Protein AF-S9TPF5-F1 (afdb_monomer_lite)

Radius of gyration: 27.43 Å; chains: 1; bounding box: 67×52×73 Å

pLDDT: mean 86.47, std 13.85, range [39.31, 98.31]

InterPro domains:
  IPR001214 SET domain [PF00856] (350-391)
  IPR001214 SET domain [PS50280] (151-392)
  IPR011990 Tetratricopeptide-like helical domain superfamily [G3DSA:1.25.40.10] (1-102)
  IPR011990 Tetratricopeptide-like helical domain superfamily [SSF48452] (2-93)
  IPR046341 SET domain superfamily [G3DSA:2.170.270.10] (165-420)
  IPR046341 SET domain superfamily [SSF82199] (313-421)
  IPR050869 Histone-lysine N-methyltransferase [PTHR12197] (158-447)

Secondary structure (DSSP, 8-state):
-HHHHHHHHHHHHTT-HHHHHHHHHHHHHHHHHHHTTT----HHHHHHHHHHHHHHHHHTT-HHHHHHHHHHHHHH-TT-HHHHHHHHHHHHH-GGG--TT--HHHHHHHHHHHHHH-GGGHHHHHHHHHHHHHHHHHHHHHHHTS--GGGGEEEEEETTEEEEEESS-B-TT-EEEE--S-SEEEE-GGGTT-SB-TTT--B--TTT-TT-EE-TTTS--EESSHHHHHHHHHHIIIIIHHHHHHHHHHHHHHHHHT----TTHHHHHHHHHHHHHHHHTT-TTGGGGGGS---HHHHHHH-TTHHHHHHH-TTS-HHHHHHHHHHHHHHPEEEE-TTS-EEEEEE--STT--GGG-EE-SS-SEEEETTTTEEEESS-B-TTPEEEE-S-S-TTS-HHHHHHHHHHHHS----SHHHHGGGT-HHHHHHHHHHS---TTHHHHHHHHHHHHHHHHTT-PPP-

Sequence (464 aa):
MEELRLQGNAFVASGEPHKAVPLYIQAMDLYDDVTASGINKTLDEYTKSAGNALTCLLKMQDRAACIKVAKRALQVNSIFGKANAAWGRCLMEDASLYGAGEGPHTAFMLLCRAVYELPALEESSRPFLAAAIGQMLEDKRRATASGSLEDALAVRKGSCGFGVVAQMDIPPFAEVSSTLGPFSVSAYEETEGRGCCVSCGCVLHEATRPSVLPCPTCNMVFYCSPSCLESHASAHAQYECTPLMKLKVMAANVGAQHLDVPEEFFETAFHCITTFSGIRAGKEGHEQIFTLEAHTDEVAQRFPMVPLVRDLLPNETCDAIAKVVGIIRCNALEICDATGLGVGQSLFVGKGNITSFFNHSCAPNCAIDADRNCICTVRRVYKGEELTIAYMPQLYWPAKLRQDALAERYFFSCRCERCEGSATDPFVKAIVAVQTGSRQDATKHYHAQCRRLARRCAAVGPTT

Foldseek 3Di:
DVVLQVVLVVCVVVVNNVVSLVSLVVQLVVVVVVVVVPDPPCLPSNLSSLLSNLVSCVVVVPLVVNLVSLVVNCLSPVLNLSSLQSNLVSCLVDVVPADVPDHLLSSLVSNVSSCVSPVVCCVVSVVSNVSSVVVLVVQQVVVVVPDDLLVQWDWDQDPVGTFIFGQFKDGAFDFNAFLWQFLFKFFDVVCLQQQAAGQTGAGRDCVVQVPWDADPQQSNHIHSDPVSCVVCVVLCVPQNRQLSNVLVVVVVVCVVVVPDAPPCQSQLLNRLSRLVSSLVVVHAFNVCLLVAAFVLVLQVVPHVNLVVSCVSVVVDDSSRSSRSSSSCLAQWAFQADPVRHGGITGHHGHDSHCRSNAAADLPFQWEQDSVRRGITGNGIDGGGGTHHYHRDPVSLAALVVSQVVCCNRNVGGHDHPCNVCRVSNVSSVVVVVVVVCPDDPVVVVVVVVVVVVVVVVVVDDDDD

Organism: NCBI:txid28005

Structure (mmCIF, N/CA/C/O backbone):
data_AF-S9TPF5-F1
#
_entry.id   AF-S9TPF5-F1
#
loop_
_atom_site.group_PDB
_atom_site.id
_atom_site.type_symbol
_atom_site.label_atom_id
_atom_site.label_alt_id
_atom_site.label_comp_id
_atom_site.label_asym_id
_atom_site.label_entity_id
_atom_site.label_seq_id
_atom_site.pdbx_PDB_ins_code
_atom_site.Cartn_x
_atom_site.Cartn_y
_atom_site.Cartn_z
_atom_site.occupancy
_atom_site.B_iso_or_equiv
_atom_site.auth_seq_id
_atom_site.auth_comp_id
_atom_site.auth_asym_id
_atom_site.auth_atom_id
_atom_site.pdbx_PDB_model_num
ATOM 1 N N . MET A 1 1 ? 30.911 -11.275 -29.474 1.00 89.06 1 MET A N 1
ATOM 2 C CA . MET A 1 1 ? 30.231 -10.194 -28.722 1.00 89.06 1 MET A CA 1
ATOM 3 C C . MET A 1 1 ? 31.167 -9.022 -28.464 1.00 89.06 1 MET A C 1
ATOM 5 O O . MET A 1 1 ? 30.928 -7.964 -29.026 1.00 89.06 1 MET A O 1
ATOM 9 N N . GLU A 1 2 ? 32.238 -9.201 -27.682 1.00 92.56 2 GLU A N 1
ATOM 10 C CA . GLU A 1 2 ? 33.172 -8.112 -27.342 1.00 92.56 2 GLU A CA 1
ATOM 11 C C . GLU A 1 2 ? 33.762 -7.413 -28.578 1.00 92.56 2 GLU A C 1
ATOM 13 O O . GLU A 1 2 ? 33.750 -6.188 -28.649 1.00 92.56 2 GLU A O 1
ATOM 18 N N . GLU A 1 3 ? 34.196 -8.175 -29.586 1.00 95.50 3 GLU A N 1
ATOM 19 C CA . GLU A 1 3 ? 34.740 -7.622 -30.833 1.00 95.50 3 GLU A CA 1
ATOM 20 C C . GLU A 1 3 ? 33.757 -6.667 -31.534 1.00 95.50 3 GLU A C 1
ATOM 22 O O . GLU A 1 3 ? 34.113 -5.531 -31.839 1.00 95.50 3 GLU A O 1
ATOM 27 N N . LEU A 1 4 ? 32.495 -7.078 -31.700 1.00 96.38 4 LEU A N 1
ATOM 28 C CA . LEU A 1 4 ? 31.435 -6.240 -32.276 1.00 96.38 4 LEU A CA 1
ATOM 29 C C . LEU A 1 4 ? 31.219 -4.958 -31.460 1.00 96.38 4 LEU A C 1
ATOM 31 O O . LEU A 1 4 ? 31.079 -3.872 -32.022 1.00 96.38 4 LEU A O 1
ATOM 35 N N . ARG A 1 5 ? 31.247 -5.057 -30.124 1.00 96.31 5 ARG A N 1
ATOM 36 C CA . ARG A 1 5 ? 31.128 -3.891 -29.240 1.00 96.31 5 ARG A CA 1
ATOM 37 C C . ARG A 1 5 ? 32.308 -2.930 -29.414 1.00 96.31 5 ARG A C 1
ATOM 39 O O . ARG A 1 5 ? 32.102 -1.718 -29.440 1.00 96.31 5 ARG A O 1
ATOM 46 N N . LEU A 1 6 ? 33.535 -3.438 -29.523 1.00 96.81 6 LEU A N 1
ATOM 47 C CA . LEU A 1 6 ? 34.725 -2.611 -29.744 1.00 96.81 6 LEU A CA 1
ATOM 48 C C . LEU A 1 6 ? 34.702 -1.934 -31.122 1.00 96.81 6 LEU A C 1
ATOM 50 O O . LEU A 1 6 ? 35.012 -0.746 -31.210 1.00 96.81 6 LEU A O 1
ATOM 54 N N . GLN A 1 7 ? 34.251 -2.633 -32.167 1.00 97.12 7 GLN A N 1
ATOM 55 C CA . GLN A 1 7 ? 34.028 -2.040 -33.491 1.00 97.12 7 GLN A CA 1
ATOM 56 C C . GLN A 1 7 ? 32.973 -0.922 -33.438 1.00 97.12 7 GLN A C 1
ATOM 58 O O . GLN A 1 7 ? 33.199 0.170 -33.956 1.00 97.12 7 GLN A O 1
ATOM 63 N N . GLY A 1 8 ? 31.855 -1.141 -32.736 1.00 96.38 8 GLY A N 1
ATOM 64 C CA . GLY A 1 8 ? 30.846 -0.103 -32.506 1.00 96.38 8 GLY A CA 1
ATOM 65 C C . GLY A 1 8 ? 31.415 1.117 -31.775 1.00 96.38 8 GLY A C 1
ATOM 66 O O . GLY A 1 8 ? 31.162 2.253 -32.172 1.00 96.38 8 GLY A O 1
ATOM 67 N N . ASN A 1 9 ? 32.250 0.901 -30.753 1.00 97.00 9 ASN A N 1
ATOM 68 C CA . ASN A 1 9 ? 32.900 1.988 -30.015 1.00 97.00 9 ASN A CA 1
ATOM 69 C C . ASN A 1 9 ? 33.795 2.856 -30.912 1.00 97.00 9 ASN A C 1
ATOM 71 O O . ASN A 1 9 ? 33.840 4.070 -30.709 1.00 97.00 9 ASN A O 1
ATOM 75 N N . ALA A 1 10 ? 34.472 2.263 -31.901 1.00 96.94 10 ALA A N 1
ATOM 76 C CA . ALA A 1 10 ? 35.268 3.014 -32.868 1.00 96.94 10 ALA A CA 1
ATOM 77 C C . ALA A 1 10 ? 34.389 3.971 -33.694 1.00 96.94 10 ALA A C 1
ATOM 79 O O . ALA A 1 10 ? 34.710 5.152 -33.795 1.00 96.94 10 ALA A O 1
ATOM 80 N N . PHE A 1 11 ? 33.227 3.514 -34.177 1.00 96.81 11 PHE A N 1
ATOM 81 C CA . PHE A 1 11 ? 32.273 4.385 -34.876 1.00 96.81 11 PHE A CA 1
ATOM 82 C C . PHE A 1 11 ? 31.720 5.503 -33.986 1.00 96.81 11 PHE A C 1
ATOM 84 O O . PHE A 1 11 ? 31.591 6.639 -34.441 1.00 96.81 11 PHE A O 1
ATOM 91 N N . VAL A 1 12 ? 31.437 5.230 -32.707 1.00 95.31 12 VAL A N 1
ATOM 92 C CA . VAL A 1 12 ? 31.018 6.278 -31.757 1.00 95.31 12 VAL A CA 1
ATOM 93 C C . VAL A 1 12 ? 32.118 7.325 -31.566 1.00 95.31 12 VAL A C 1
ATOM 95 O O . VAL A 1 12 ? 31.816 8.518 -31.562 1.00 95.31 12 VAL A O 1
ATOM 98 N N . ALA A 1 13 ? 33.380 6.900 -31.439 1.00 94.94 13 ALA A N 1
ATOM 99 C CA . ALA A 1 13 ? 34.525 7.804 -31.320 1.00 94.94 13 ALA A CA 1
ATOM 100 C C . ALA A 1 13 ? 34.724 8.663 -32.582 1.00 94.94 13 ALA A C 1
ATOM 102 O O . ALA A 1 13 ? 35.112 9.823 -32.478 1.00 94.94 13 ALA A O 1
ATOM 103 N N . SER A 1 14 ? 34.386 8.124 -33.755 1.00 95.06 14 SER A N 1
ATOM 104 C CA . SER A 1 14 ? 34.383 8.841 -35.035 1.00 95.06 14 SER A CA 1
ATOM 105 C C . SER A 1 14 ? 33.124 9.687 -35.285 1.00 95.06 14 SER A C 1
ATOM 107 O O . SER A 1 14 ? 32.999 10.277 -36.354 1.00 95.06 14 SER A O 1
ATOM 109 N N . GLY A 1 15 ? 32.191 9.778 -34.328 1.00 93.88 15 GLY A N 1
ATOM 110 C CA . GLY A 1 15 ? 30.974 10.588 -34.465 1.00 93.88 15 GLY A CA 1
ATOM 111 C C . GLY A 1 15 ? 29.873 9.956 -35.327 1.00 93.88 15 GLY A C 1
ATOM 112 O O . GLY A 1 15 ? 28.961 10.656 -35.759 1.00 93.88 15 GLY A O 1
ATOM 113 N N . GLU A 1 16 ? 29.912 8.640 -35.553 1.00 95.12 16 GLU A N 1
ATOM 114 C CA . GLU A 1 16 ? 28.980 7.899 -36.415 1.00 95.12 16 GLU A CA 1
ATOM 115 C C . GLU A 1 16 ? 28.098 6.903 -35.624 1.00 95.12 16 GLU A C 1
ATOM 117 O O . GLU A 1 16 ? 28.132 5.694 -35.874 1.00 95.12 16 GLU A O 1
ATOM 122 N N . PRO A 1 17 ? 27.256 7.359 -34.672 1.00 94.19 17 PRO A N 1
ATOM 123 C CA . PRO A 1 17 ? 26.471 6.461 -33.817 1.00 94.19 17 PRO A CA 1
ATOM 124 C C . PRO A 1 17 ? 25.486 5.571 -34.599 1.00 94.19 17 PRO A C 1
ATOM 126 O O . PRO A 1 17 ? 25.198 4.456 -34.171 1.00 94.19 17 PRO A O 1
ATOM 129 N N . HIS A 1 18 ? 25.034 6.011 -35.778 1.00 94.94 18 HIS A N 1
ATOM 130 C CA . HIS A 1 18 ? 24.143 5.244 -36.655 1.00 94.94 18 HIS A CA 1
ATOM 131 C C . HIS A 1 18 ? 24.784 3.954 -37.198 1.00 94.94 18 HIS A C 1
ATOM 133 O O . HIS A 1 18 ? 24.077 2.973 -37.413 1.00 94.94 18 HIS A O 1
ATOM 139 N N . LYS A 1 19 ? 26.116 3.923 -37.369 1.00 96.06 19 LYS A N 1
ATOM 140 C CA . LYS A 1 19 ? 26.866 2.712 -37.755 1.00 96.06 19 LYS A CA 1
ATOM 141 C C . LYS A 1 19 ? 27.178 1.814 -36.559 1.00 96.06 19 LYS A C 1
ATOM 143 O O . LYS A 1 19 ? 27.330 0.607 -36.719 1.00 96.06 19 LYS A O 1
ATOM 148 N N . ALA A 1 20 ? 27.249 2.390 -35.359 1.00 96.94 20 ALA A N 1
ATOM 149 C CA . ALA A 1 20 ? 27.550 1.658 -34.134 1.00 96.94 20 ALA A CA 1
ATOM 150 C C . ALA A 1 20 ? 26.364 0.819 -33.629 1.00 96.94 20 ALA A C 1
ATOM 152 O O . ALA A 1 20 ? 26.562 -0.310 -33.183 1.00 96.94 20 ALA A O 1
ATOM 153 N N . VAL A 1 21 ? 25.131 1.344 -33.712 1.00 97.25 21 VAL A N 1
ATOM 154 C CA . VAL A 1 21 ? 23.928 0.664 -33.189 1.00 97.25 21 VAL A CA 1
ATOM 155 C C . VAL A 1 21 ? 23.755 -0.755 -33.750 1.00 97.25 21 VAL A C 1
ATOM 157 O O . VAL A 1 21 ? 23.628 -1.666 -32.931 1.00 97.25 21 VAL A O 1
ATOM 160 N N . PRO A 1 22 ? 23.808 -1.005 -35.077 1.00 98.00 22 PRO A N 1
ATOM 161 C CA . PRO A 1 22 ? 23.670 -2.359 -35.617 1.00 98.00 22 PRO A CA 1
ATOM 162 C C . PRO A 1 22 ? 24.682 -3.357 -35.043 1.00 98.00 22 PRO A C 1
ATOM 164 O O . PRO A 1 22 ? 24.316 -4.493 -34.762 1.00 98.00 22 PRO A O 1
ATOM 167 N N . LEU A 1 23 ? 25.925 -2.928 -34.797 1.00 98.00 23 LEU A N 1
ATOM 168 C CA . LEU A 1 23 ? 26.971 -3.781 -34.222 1.00 98.00 23 LEU A CA 1
ATOM 169 C C . LEU A 1 23 ? 26.673 -4.144 -32.764 1.00 98.00 23 LEU A C 1
ATOM 171 O O . LEU A 1 23 ? 26.868 -5.288 -32.353 1.00 98.00 23 LEU A O 1
ATOM 175 N N . TYR A 1 24 ? 26.162 -3.194 -31.977 1.00 97.88 24 TYR A N 1
ATOM 176 C CA . TYR A 1 24 ? 25.731 -3.474 -30.607 1.00 97.88 24 TYR A CA 1
ATOM 177 C C . TYR A 1 24 ? 24.520 -4.411 -30.563 1.00 97.88 24 TYR A C 1
ATOM 179 O O . TYR A 1 24 ? 24.493 -5.311 -29.726 1.00 97.88 24 TYR A O 1
ATOM 187 N N . ILE A 1 25 ? 23.548 -4.236 -31.465 1.00 97.19 25 ILE A N 1
ATOM 188 C CA . ILE A 1 25 ? 22.392 -5.138 -31.577 1.00 97.19 25 ILE A CA 1
ATOM 189 C C . ILE A 1 25 ? 22.844 -6.539 -31.988 1.00 97.19 25 ILE A C 1
ATOM 191 O O . ILE A 1 25 ? 22.463 -7.501 -31.334 1.00 97.19 25 ILE A O 1
ATOM 195 N N . GLN A 1 26 ? 23.741 -6.658 -32.967 1.00 96.19 26 GLN A N 1
ATOM 196 C CA . GLN A 1 26 ? 24.306 -7.945 -33.367 1.00 96.19 26 GLN A CA 1
ATOM 197 C C . GLN A 1 26 ? 25.049 -8.629 -32.207 1.00 96.19 26 GLN A C 1
ATOM 199 O O . GLN A 1 26 ? 24.972 -9.844 -32.039 1.00 96.19 26 GLN A O 1
ATOM 204 N N . ALA A 1 27 ? 25.747 -7.864 -31.362 1.00 93.50 27 ALA A N 1
ATOM 205 C CA . ALA A 1 27 ? 26.359 -8.406 -30.153 1.00 93.50 27 ALA A CA 1
ATOM 206 C C . ALA A 1 27 ? 25.314 -8.920 -29.147 1.00 93.50 27 ALA A C 1
ATOM 208 O O . ALA A 1 27 ? 25.569 -9.928 -28.492 1.00 93.50 27 ALA A O 1
ATOM 209 N N . MET A 1 28 ? 24.157 -8.258 -29.029 1.00 93.44 28 MET A N 1
ATOM 210 C CA . MET A 1 28 ? 23.032 -8.732 -28.214 1.00 93.44 28 MET A CA 1
ATOM 211 C C . MET A 1 28 ? 22.395 -9.997 -28.805 1.00 93.44 28 MET A C 1
ATOM 213 O O . MET A 1 28 ? 22.114 -10.923 -28.058 1.00 93.44 28 MET A O 1
ATOM 217 N N . ASP A 1 29 ? 22.227 -10.076 -30.126 1.00 92.69 29 ASP A N 1
ATOM 218 C CA . ASP A 1 29 ? 21.650 -11.247 -30.807 1.00 92.69 29 ASP A CA 1
ATOM 219 C C . ASP A 1 29 ? 22.485 -12.514 -30.557 1.00 92.69 29 ASP A C 1
ATOM 221 O O . ASP A 1 29 ? 21.941 -13.557 -30.205 1.00 92.69 29 ASP A O 1
ATOM 225 N N . LEU A 1 30 ? 23.820 -12.400 -30.588 1.00 89.88 30 LEU A N 1
ATOM 226 C CA . LEU A 1 30 ? 24.716 -13.513 -30.246 1.00 89.88 30 LEU A CA 1
ATOM 227 C C . LEU A 1 30 ? 24.524 -14.041 -28.813 1.00 89.88 30 LEU A C 1
ATOM 229 O O . LEU A 1 30 ? 24.805 -15.208 -28.551 1.00 89.88 30 LEU A O 1
ATOM 233 N N . TYR A 1 31 ? 24.105 -13.200 -27.864 1.00 86.25 31 TYR A N 1
ATOM 234 C CA . TYR A 1 31 ? 23.817 -13.651 -26.500 1.00 86.25 31 TYR A CA 1
ATOM 235 C C . TYR A 1 31 ? 22.554 -14.512 -26.452 1.00 86.25 31 TYR A C 1
ATOM 237 O O . TYR A 1 31 ? 22.534 -15.544 -25.776 1.00 86.25 31 TYR A O 1
ATOM 245 N N . ASP A 1 32 ? 21.516 -14.100 -27.176 1.00 81.50 32 ASP A N 1
ATOM 246 C CA . ASP A 1 32 ? 20.237 -14.806 -27.222 1.00 81.50 32 ASP A CA 1
ATOM 247 C C . ASP A 1 32 ? 20.423 -16.206 -27.838 1.00 81.50 32 ASP A C 1
ATOM 249 O O . ASP A 1 32 ? 19.944 -17.198 -27.283 1.00 81.50 32 ASP A O 1
ATOM 253 N N . ASP A 1 33 ? 21.243 -16.314 -28.887 1.00 80.19 33 ASP A N 1
ATOM 254 C CA . ASP A 1 33 ? 21.609 -17.597 -29.502 1.00 80.19 33 ASP A CA 1
ATOM 255 C C . ASP A 1 33 ? 22.394 -18.510 -28.538 1.00 80.19 33 ASP A C 1
ATOM 257 O O . ASP A 1 33 ? 22.163 -19.720 -28.463 1.00 80.19 33 ASP A O 1
ATOM 261 N N . VAL A 1 34 ? 23.326 -17.947 -27.759 1.00 71.12 34 VAL A N 1
ATOM 262 C CA . VAL A 1 34 ? 24.169 -18.717 -26.824 1.00 71.12 34 VAL A CA 1
ATOM 263 C C . VAL A 1 34 ? 23.403 -19.136 -25.569 1.00 71.12 34 VAL A C 1
ATOM 265 O O . VAL A 1 34 ? 23.613 -20.237 -25.057 1.00 71.12 34 VAL A O 1
ATOM 268 N N . THR A 1 35 ? 22.495 -18.316 -25.049 1.00 63.06 35 THR A N 1
ATOM 269 C CA . THR A 1 35 ? 21.688 -18.695 -23.876 1.00 63.06 35 THR A CA 1
ATOM 270 C C . THR A 1 35 ? 20.679 -19.790 -24.194 1.00 63.06 35 THR A C 1
ATOM 272 O O . THR A 1 35 ? 20.477 -20.667 -23.351 1.00 63.06 35 THR A O 1
ATOM 275 N N . ALA A 1 36 ? 20.161 -19.847 -25.426 1.00 60.44 36 ALA A N 1
ATOM 276 C CA . ALA A 1 36 ? 19.412 -21.005 -25.917 1.00 60.44 36 ALA A CA 1
ATOM 277 C C . ALA A 1 36 ? 20.229 -22.316 -25.850 1.00 60.44 36 ALA A C 1
ATOM 279 O O . ALA A 1 36 ? 19.654 -23.396 -25.724 1.00 60.44 36 ALA A O 1
ATOM 280 N N . SER A 1 37 ? 21.567 -22.228 -25.857 1.00 56.50 37 SER A N 1
ATOM 281 C CA . SER A 1 37 ? 22.493 -23.364 -25.715 1.00 56.50 37 SER A CA 1
ATOM 282 C C . SER A 1 37 ? 22.943 -23.670 -24.269 1.00 56.50 37 SER A C 1
ATOM 284 O O . SER A 1 37 ? 23.704 -24.612 -24.053 1.00 56.50 37 SER A O 1
ATOM 286 N N . GLY A 1 38 ? 22.466 -22.923 -23.260 1.00 50.50 38 GLY A N 1
ATOM 287 C CA . GLY A 1 38 ? 22.650 -23.241 -21.833 1.00 50.50 38 GLY A CA 1
ATOM 288 C C . GLY A 1 38 ? 23.904 -22.676 -21.140 1.00 50.50 38 GLY A C 1
ATOM 289 O O . GLY A 1 38 ? 24.227 -23.108 -20.033 1.00 50.50 38 GLY A O 1
ATOM 290 N N . ILE A 1 39 ? 24.619 -21.709 -21.734 1.00 52.72 39 ILE A N 1
ATOM 291 C CA . ILE A 1 39 ? 25.861 -21.143 -21.163 1.00 52.72 39 ILE A CA 1
ATOM 292 C C . ILE A 1 39 ? 25.650 -19.692 -20.690 1.00 52.72 39 ILE A C 1
ATOM 294 O O . ILE A 1 39 ? 25.539 -18.775 -21.495 1.00 52.72 39 ILE A O 1
ATOM 298 N N . ASN A 1 40 ? 25.678 -19.451 -19.373 1.00 58.69 40 ASN A N 1
ATOM 299 C CA . ASN A 1 40 ? 25.392 -18.143 -18.750 1.00 58.69 40 ASN A CA 1
ATOM 300 C C . ASN A 1 40 ? 26.643 -17.256 -18.497 1.00 58.69 40 ASN A C 1
ATOM 302 O O . ASN A 1 40 ? 26.753 -16.601 -17.464 1.00 58.69 40 ASN A O 1
ATOM 306 N N . LYS A 1 41 ? 27.649 -17.271 -19.386 1.00 61.28 41 LYS A N 1
ATOM 307 C CA . LYS A 1 41 ? 28.966 -16.626 -19.136 1.00 61.28 41 LYS A CA 1
ATOM 308 C C . LYS A 1 41 ? 29.140 -15.211 -19.718 1.00 61.28 41 LYS A C 1
ATOM 310 O O . LYS A 1 41 ? 30.214 -14.639 -19.571 1.00 61.28 41 LYS A O 1
ATOM 315 N N . THR A 1 42 ? 28.130 -14.635 -20.372 1.00 78.12 42 THR A N 1
ATOM 316 C CA . THR A 1 42 ? 28.292 -13.437 -21.232 1.00 78.12 42 THR A CA 1
ATOM 317 C C . THR A 1 42 ? 27.345 -12.268 -20.918 1.00 78.12 42 THR A C 1
ATOM 319 O O . THR A 1 42 ? 27.277 -11.311 -21.689 1.00 78.12 42 THR A O 1
ATOM 322 N N . LEU A 1 43 ? 26.645 -12.296 -19.773 1.00 83.25 43 LEU A N 1
ATOM 323 C CA . LEU A 1 43 ? 25.667 -11.262 -19.382 1.00 83.25 43 LEU A CA 1
ATOM 324 C C . LEU A 1 43 ? 26.279 -9.851 -19.291 1.00 83.25 43 LEU A C 1
ATOM 326 O O . LEU A 1 43 ? 25.626 -8.856 -19.614 1.00 83.25 43 LEU A O 1
ATOM 330 N N . ASP A 1 44 ? 27.542 -9.760 -18.877 1.00 85.69 44 ASP A N 1
ATOM 331 C CA . ASP A 1 44 ? 28.277 -8.497 -18.779 1.00 85.69 44 ASP A CA 1
ATOM 332 C C . ASP A 1 44 ? 28.472 -7.840 -20.159 1.00 85.69 44 ASP A C 1
ATOM 334 O O . ASP A 1 44 ? 28.115 -6.678 -20.359 1.00 85.69 44 ASP A O 1
ATOM 338 N N . GLU A 1 45 ? 28.932 -8.599 -21.160 1.00 89.50 45 GLU A N 1
ATOM 339 C CA . GLU A 1 45 ? 29.103 -8.081 -22.526 1.00 89.50 45 GLU A CA 1
ATOM 340 C C . GLU A 1 45 ? 27.768 -7.761 -23.212 1.00 89.50 45 GLU A C 1
ATOM 342 O O . GLU A 1 45 ? 27.696 -6.797 -23.985 1.00 89.50 45 GLU A O 1
ATOM 347 N N . TYR A 1 46 ? 26.700 -8.502 -22.893 1.00 91.62 46 TYR A N 1
ATOM 348 C CA . TYR A 1 46 ? 25.342 -8.149 -23.311 1.00 91.62 46 TYR A CA 1
ATOM 349 C C . TYR A 1 46 ? 24.933 -6.792 -22.726 1.00 91.62 46 TYR A C 1
ATOM 351 O O . TYR A 1 46 ? 24.549 -5.883 -23.462 1.00 91.62 46 TYR A O 1
ATOM 359 N N . THR A 1 47 ? 25.093 -6.618 -21.410 1.00 91.69 47 THR A N 1
ATOM 360 C CA . THR A 1 47 ? 24.711 -5.392 -20.693 1.00 91.69 47 THR A CA 1
ATOM 361 C C . THR A 1 47 ? 25.507 -4.178 -21.189 1.00 91.69 47 THR A C 1
ATOM 363 O O . THR A 1 47 ? 24.934 -3.106 -21.406 1.00 91.69 47 THR A O 1
ATOM 366 N N . LYS A 1 48 ? 26.814 -4.331 -21.447 1.00 94.38 48 LYS A N 1
ATOM 367 C CA . LYS A 1 48 ? 27.651 -3.270 -22.035 1.00 94.38 48 LYS A CA 1
ATOM 368 C C . LYS A 1 48 ? 27.185 -2.888 -23.441 1.00 94.38 48 LYS A C 1
ATOM 370 O O . LYS A 1 48 ? 27.042 -1.700 -23.729 1.00 94.38 48 LYS A O 1
ATOM 375 N N . SER A 1 49 ? 26.931 -3.874 -24.303 1.00 96.62 49 SER A N 1
ATOM 376 C CA . SER A 1 49 ? 26.466 -3.641 -25.679 1.00 96.62 49 SER A CA 1
ATOM 377 C C . SER A 1 49 ? 25.103 -2.947 -25.697 1.00 96.62 49 SER A C 1
ATOM 379 O O . SER A 1 49 ? 24.952 -1.913 -26.347 1.00 96.62 49 SER A O 1
ATOM 381 N N . ALA A 1 50 ? 24.151 -3.428 -24.893 1.00 97.38 50 ALA A N 1
ATOM 382 C CA . ALA A 1 50 ? 22.842 -2.805 -24.727 1.00 97.38 50 ALA A CA 1
ATOM 383 C C . ALA A 1 50 ? 22.955 -1.357 -24.220 1.00 97.38 50 ALA A C 1
ATOM 385 O O . ALA A 1 50 ? 22.332 -0.452 -24.770 1.00 97.38 50 ALA A O 1
ATOM 386 N N . GLY A 1 51 ? 23.805 -1.097 -23.220 1.00 97.12 51 GLY A N 1
ATOM 387 C CA . GLY A 1 51 ? 24.040 0.255 -22.704 1.00 97.12 51 GLY A CA 1
ATOM 388 C C . GLY A 1 51 ? 24.603 1.220 -23.749 1.00 97.12 51 GLY A C 1
ATOM 389 O O . GLY A 1 51 ? 24.202 2.388 -23.794 1.00 97.12 51 GLY A O 1
ATOM 390 N N . ASN A 1 52 ? 25.499 0.741 -24.613 1.00 98.00 52 ASN A N 1
ATOM 391 C CA . ASN A 1 52 ? 26.067 1.551 -25.686 1.00 98.00 52 ASN A CA 1
ATOM 392 C C . ASN A 1 52 ? 25.040 1.824 -26.793 1.00 98.00 52 ASN A C 1
ATOM 394 O O . ASN A 1 52 ? 24.945 2.964 -27.256 1.00 98.00 52 ASN A O 1
ATOM 398 N N . ALA A 1 53 ? 24.227 0.826 -27.156 1.00 98.31 53 ALA A N 1
ATOM 399 C CA . ALA A 1 53 ? 23.117 0.993 -28.092 1.00 98.31 53 ALA A CA 1
ATOM 400 C C . ALA A 1 53 ? 22.124 2.053 -27.596 1.00 98.31 53 ALA A C 1
ATOM 402 O O . ALA A 1 53 ? 21.838 3.003 -28.319 1.00 98.31 53 ALA A O 1
ATOM 403 N N . LEU A 1 54 ? 21.675 1.954 -26.338 1.00 98.31 54 LEU A N 1
ATOM 404 C CA . LEU A 1 54 ? 20.772 2.929 -25.715 1.00 98.31 54 LEU A CA 1
ATOM 405 C C . LEU A 1 54 ? 21.349 4.347 -25.741 1.00 98.31 54 LEU A C 1
ATOM 407 O O . LEU A 1 54 ? 20.663 5.296 -26.107 1.00 98.31 54 LEU A O 1
ATOM 4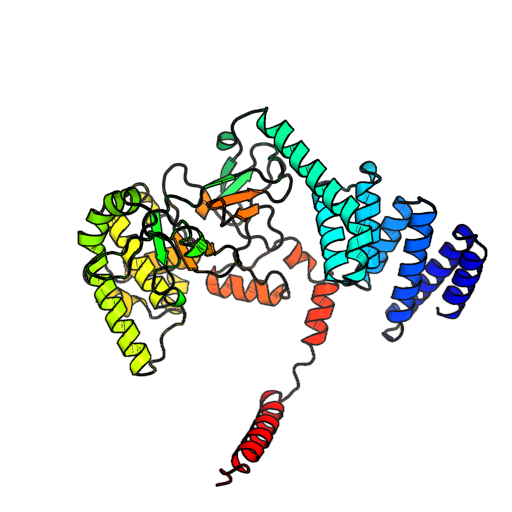11 N N . THR A 1 55 ? 22.633 4.493 -25.404 1.00 96.81 55 THR A N 1
ATOM 412 C CA . THR A 1 55 ? 23.314 5.796 -25.432 1.00 96.81 55 THR A CA 1
ATOM 413 C C . THR A 1 55 ? 23.325 6.397 -26.840 1.00 96.81 55 THR A C 1
ATOM 415 O O . THR A 1 55 ? 23.092 7.595 -27.001 1.00 96.81 55 THR A O 1
ATOM 418 N N . CYS A 1 56 ? 23.583 5.579 -27.863 1.00 97.75 56 CYS A N 1
ATOM 419 C CA . CYS A 1 56 ? 23.570 6.026 -29.255 1.00 97.75 56 CYS A CA 1
ATOM 420 C C . CYS A 1 56 ? 22.163 6.412 -29.711 1.00 97.75 56 CYS A C 1
ATOM 422 O O . CYS A 1 56 ? 21.999 7.479 -30.291 1.00 97.75 56 CYS A O 1
ATOM 424 N N . LEU A 1 57 ? 21.153 5.599 -29.398 1.00 98.12 57 LEU A N 1
ATOM 425 C CA . LEU A 1 57 ? 19.761 5.841 -29.781 1.00 98.12 57 LEU A CA 1
ATOM 426 C C . LEU A 1 57 ? 19.192 7.110 -29.137 1.00 98.12 57 LEU A C 1
ATOM 428 O O . LEU A 1 57 ? 18.539 7.894 -29.820 1.00 98.12 57 LEU A O 1
ATOM 432 N N . LEU A 1 58 ? 19.516 7.373 -27.865 1.00 95.69 58 LEU A N 1
ATOM 433 C CA . LEU A 1 58 ? 19.172 8.636 -27.203 1.00 95.69 58 LEU A CA 1
ATOM 434 C C . LEU A 1 58 ? 19.822 9.839 -27.904 1.00 95.69 58 LEU A C 1
ATOM 436 O O . LEU A 1 58 ? 19.140 10.819 -28.193 1.00 95.69 58 LEU A O 1
ATOM 440 N N . LYS A 1 59 ? 21.121 9.762 -28.234 1.00 94.62 59 LYS A N 1
ATOM 441 C CA . LYS A 1 59 ? 21.822 10.828 -28.980 1.00 94.62 59 LYS A CA 1
ATOM 442 C C . LYS A 1 59 ? 21.237 11.044 -30.375 1.00 94.62 59 LYS A C 1
ATOM 444 O O . LYS A 1 59 ? 21.148 12.177 -30.835 1.00 94.62 59 LYS A O 1
ATOM 449 N N . MET A 1 60 ? 20.855 9.955 -31.035 1.00 96.12 60 MET A N 1
ATOM 450 C CA . MET A 1 60 ? 20.227 9.946 -32.355 1.00 96.12 60 MET A CA 1
ATOM 451 C C . MET A 1 60 ? 18.747 10.299 -32.317 1.00 96.12 60 MET A C 1
ATOM 453 O O . MET A 1 60 ? 18.134 10.373 -33.378 1.00 96.12 60 MET A O 1
ATOM 457 N N . GLN A 1 61 ? 18.176 10.528 -31.131 1.00 96.19 61 GLN A N 1
ATOM 458 C CA . GLN A 1 61 ? 16.793 10.951 -30.996 1.00 96.19 61 GLN A CA 1
ATOM 459 C C . GLN A 1 61 ? 15.759 9.909 -31.485 1.00 96.19 61 GLN A C 1
ATOM 461 O O . GLN A 1 61 ? 14.592 10.242 -31.696 1.00 96.19 61 GLN A O 1
ATOM 466 N N . ASP A 1 62 ? 16.149 8.632 -31.575 1.00 97.31 62 ASP A N 1
ATOM 467 C CA . ASP A 1 62 ? 15.282 7.513 -31.967 1.00 97.31 62 ASP A CA 1
ATOM 468 C C . ASP A 1 62 ? 14.677 6.836 -30.726 1.00 97.31 62 ASP A C 1
ATOM 470 O O . ASP A 1 62 ? 15.192 5.851 -30.184 1.00 97.31 62 ASP A O 1
ATOM 474 N N . ARG A 1 63 ? 13.579 7.419 -30.233 1.00 97.25 63 ARG A N 1
ATOM 475 C CA . ARG A 1 63 ? 12.942 7.030 -28.963 1.00 97.25 63 ARG A CA 1
ATOM 476 C C . ARG A 1 63 ? 12.288 5.656 -29.060 1.00 97.25 63 ARG A C 1
ATOM 478 O O . ARG A 1 63 ? 12.427 4.850 -28.142 1.00 97.25 63 ARG A O 1
ATOM 485 N N . ALA A 1 64 ? 11.619 5.361 -30.173 1.00 97.00 64 ALA A N 1
ATOM 486 C CA . ALA A 1 64 ? 10.930 4.089 -30.372 1.00 97.00 64 ALA A CA 1
ATOM 487 C C . ALA A 1 64 ? 11.916 2.908 -30.392 1.00 97.00 64 ALA A C 1
ATOM 489 O O . ALA A 1 64 ? 11.708 1.917 -29.682 1.00 97.00 64 ALA A O 1
ATOM 490 N N . ALA A 1 65 ? 13.027 3.023 -31.132 1.00 97.56 65 ALA A N 1
ATOM 491 C CA . ALA A 1 65 ? 14.066 1.998 -31.111 1.00 97.56 65 ALA A CA 1
ATOM 492 C C . ALA A 1 65 ? 14.741 1.906 -29.734 1.00 97.56 65 ALA A C 1
ATOM 494 O O . ALA A 1 65 ? 14.996 0.800 -29.252 1.00 97.56 65 ALA A O 1
ATOM 495 N N . CYS A 1 66 ? 14.971 3.042 -29.064 1.00 98.12 66 CYS A N 1
ATOM 496 C CA . CYS A 1 66 ? 15.534 3.076 -27.714 1.00 98.12 66 CYS A CA 1
ATOM 497 C C . CYS A 1 66 ? 14.674 2.289 -26.712 1.00 98.12 66 CYS A C 1
ATOM 499 O O . CYS A 1 66 ? 15.190 1.415 -26.015 1.00 98.12 66 CYS A O 1
ATOM 501 N N . ILE A 1 67 ? 13.354 2.515 -26.696 1.00 97.19 67 ILE A N 1
ATOM 502 C CA . ILE A 1 67 ? 12.415 1.772 -25.840 1.00 97.19 67 ILE A CA 1
ATOM 503 C C . ILE A 1 67 ? 12.436 0.277 -26.172 1.00 97.19 67 ILE A C 1
ATOM 505 O O . ILE A 1 67 ? 12.453 -0.549 -25.259 1.00 97.19 67 ILE A O 1
ATOM 509 N N . LYS A 1 68 ? 12.473 -0.096 -27.459 1.00 96.94 68 LYS A N 1
ATOM 510 C CA . LYS A 1 68 ? 12.544 -1.507 -27.873 1.00 96.94 68 LYS A CA 1
ATOM 511 C C . LYS A 1 68 ? 13.795 -2.194 -27.317 1.00 96.94 68 LYS A C 1
ATOM 513 O O . LYS A 1 68 ? 13.696 -3.290 -26.764 1.00 96.94 68 LYS A O 1
ATOM 518 N N . VAL A 1 69 ? 14.954 -1.541 -27.419 1.00 97.69 69 VAL A N 1
ATOM 519 C CA . VAL A 1 69 ? 16.218 -2.049 -26.864 1.00 97.69 69 VAL A CA 1
ATOM 520 C C . VAL A 1 69 ? 16.171 -2.094 -25.340 1.00 97.69 69 VAL A C 1
ATOM 522 O O . VAL A 1 69 ? 16.601 -3.085 -24.759 1.00 97.69 69 VAL A O 1
ATOM 525 N N . ALA A 1 70 ? 15.612 -1.075 -24.684 1.00 96.81 70 ALA A N 1
ATOM 526 C CA . ALA A 1 70 ? 15.510 -1.028 -23.228 1.00 96.81 70 ALA A CA 1
ATOM 527 C C . ALA A 1 70 ? 14.630 -2.161 -22.681 1.00 96.81 70 ALA A C 1
ATOM 529 O O . ALA A 1 70 ? 15.056 -2.875 -21.776 1.00 96.81 70 ALA A O 1
ATOM 530 N N . LYS A 1 71 ? 13.447 -2.383 -23.275 1.00 93.31 71 LYS A N 1
ATOM 531 C CA . LYS A 1 71 ? 12.545 -3.495 -22.930 1.00 93.31 71 LYS A CA 1
ATOM 532 C C . LYS A 1 71 ? 13.241 -4.848 -23.091 1.00 93.31 71 LYS A C 1
ATOM 534 O O . LYS A 1 71 ? 13.215 -5.655 -22.166 1.00 93.31 71 LYS A O 1
ATOM 539 N N . ARG A 1 72 ? 13.922 -5.070 -24.224 1.00 92.81 72 ARG A N 1
ATOM 540 C CA . ARG A 1 72 ? 14.713 -6.290 -24.471 1.00 92.81 72 ARG A CA 1
ATOM 541 C C . ARG A 1 72 ? 15.835 -6.460 -23.442 1.00 92.81 72 ARG A C 1
ATOM 543 O O . ARG A 1 72 ? 16.050 -7.550 -22.925 1.00 92.81 72 ARG A O 1
ATOM 550 N N . ALA A 1 73 ? 16.547 -5.385 -23.113 1.00 91.81 73 ALA A N 1
ATOM 551 C CA . ALA A 1 73 ? 17.632 -5.434 -22.142 1.00 91.81 73 ALA A CA 1
ATOM 552 C C . ALA A 1 73 ? 17.124 -5.773 -20.733 1.00 91.81 73 ALA A C 1
ATOM 554 O O . ALA A 1 73 ? 17.733 -6.605 -20.069 1.00 91.81 73 ALA A O 1
ATOM 555 N N . LEU A 1 74 ? 15.990 -5.204 -20.313 1.00 87.62 74 LEU A N 1
ATOM 556 C CA . LEU A 1 74 ? 15.379 -5.460 -19.004 1.00 87.62 74 LEU A CA 1
ATOM 557 C C . LEU A 1 74 ? 14.813 -6.876 -18.859 1.00 87.62 74 LEU A C 1
ATOM 559 O O . LEU A 1 74 ? 14.765 -7.382 -17.744 1.00 87.62 74 LEU A O 1
ATOM 563 N N . GLN A 1 75 ? 14.432 -7.535 -19.959 1.00 83.25 75 GLN A N 1
ATOM 564 C CA . GLN A 1 75 ? 14.050 -8.955 -19.950 1.00 83.25 75 GLN A CA 1
ATOM 565 C C . GLN A 1 75 ? 15.229 -9.884 -19.622 1.00 83.25 75 GLN A C 1
ATOM 567 O O . GLN A 1 75 ? 15.026 -10.954 -19.052 1.00 83.25 75 GLN A O 1
ATOM 572 N N . VAL A 1 76 ? 16.453 -9.474 -19.969 1.00 81.44 76 VAL A N 1
ATOM 573 C CA . VAL A 1 76 ? 17.684 -10.246 -19.737 1.00 81.44 76 VAL A CA 1
ATOM 574 C C . VAL A 1 76 ? 18.370 -9.833 -18.431 1.00 81.44 76 VAL A C 1
ATOM 576 O O . VAL A 1 76 ? 18.808 -10.683 -17.661 1.00 81.44 76 VAL A O 1
ATOM 579 N N . ASN A 1 77 ? 18.441 -8.530 -18.158 1.00 82.88 77 ASN A N 1
ATOM 580 C CA . ASN A 1 77 ? 18.998 -7.943 -16.945 1.00 82.88 77 ASN A CA 1
ATOM 581 C C . ASN A 1 77 ? 18.003 -6.929 -16.362 1.00 82.88 77 ASN A C 1
ATOM 583 O O . ASN A 1 77 ? 17.987 -5.761 -16.746 1.00 82.88 77 ASN A O 1
ATOM 587 N N . SER A 1 78 ? 17.175 -7.374 -15.421 1.00 77.50 78 SER A N 1
ATOM 588 C CA . SER A 1 78 ? 16.119 -6.553 -14.812 1.00 77.50 78 SER A CA 1
ATOM 589 C C . SER A 1 78 ? 16.614 -5.426 -13.915 1.00 77.50 78 SER A C 1
ATOM 591 O O . SER A 1 78 ? 15.842 -4.514 -13.652 1.00 77.50 78 SER A O 1
ATOM 593 N N . ILE A 1 79 ? 17.860 -5.492 -13.432 1.00 80.19 79 ILE A N 1
ATOM 594 C CA . ILE A 1 79 ? 18.477 -4.460 -12.577 1.00 80.19 79 ILE A CA 1
ATOM 595 C C . ILE A 1 79 ? 19.348 -3.503 -13.396 1.00 80.19 79 ILE A C 1
ATOM 597 O O . ILE A 1 79 ? 20.405 -3.045 -12.955 1.00 80.19 79 ILE A O 1
ATOM 601 N N . PHE A 1 80 ? 18.953 -3.255 -14.645 1.00 89.12 80 PHE A N 1
ATOM 602 C CA . PHE A 1 80 ? 19.740 -2.460 -15.567 1.00 89.12 80 PHE A CA 1
ATOM 603 C C . PHE A 1 80 ? 19.324 -0.987 -15.562 1.00 89.12 80 PHE A C 1
ATOM 605 O O . PHE A 1 80 ? 18.581 -0.520 -16.432 1.00 89.12 80 PHE A O 1
ATOM 612 N N . GLY A 1 81 ? 19.916 -0.222 -14.639 1.00 90.25 81 GLY A N 1
ATOM 613 C CA . GLY A 1 81 ? 19.569 1.185 -14.423 1.00 90.25 81 GLY A CA 1
ATOM 614 C C . GLY A 1 81 ? 19.630 2.059 -15.682 1.00 90.25 81 GLY A C 1
ATOM 615 O O . GLY A 1 81 ? 18.768 2.912 -15.885 1.00 90.25 81 GLY A O 1
ATOM 616 N N . LYS A 1 82 ? 20.580 1.817 -16.603 1.00 96.00 82 LYS A N 1
ATOM 617 C CA . LYS A 1 82 ? 20.651 2.570 -17.873 1.00 96.00 82 LYS A CA 1
ATOM 618 C C . LYS A 1 82 ? 19.457 2.303 -18.794 1.00 96.00 82 LYS A C 1
ATOM 620 O O . LYS A 1 82 ? 19.014 3.236 -19.458 1.00 96.00 82 LYS A O 1
ATOM 625 N N . ALA A 1 83 ? 18.940 1.074 -18.846 1.00 96.69 83 ALA A N 1
ATOM 626 C CA . ALA A 1 83 ? 17.755 0.752 -19.642 1.00 96.69 83 ALA A CA 1
ATOM 627 C C . ALA A 1 83 ? 16.495 1.383 -19.047 1.00 96.69 83 ALA A C 1
ATOM 629 O O . ALA A 1 83 ? 15.738 2.017 -19.780 1.00 96.69 83 ALA A O 1
ATOM 630 N N . ASN A 1 84 ? 16.331 1.299 -17.723 1.00 95.25 84 ASN A N 1
ATOM 631 C CA . ASN A 1 84 ? 15.262 1.987 -16.999 1.00 95.25 84 ASN A CA 1
ATOM 632 C C . ASN A 1 84 ? 15.293 3.509 -17.262 1.00 95.25 84 ASN A C 1
ATOM 634 O O . ASN A 1 84 ? 14.279 4.094 -17.644 1.00 95.25 84 ASN A O 1
ATOM 638 N N . ALA A 1 85 ? 16.468 4.147 -17.168 1.00 97.31 85 ALA A N 1
ATOM 639 C CA . ALA A 1 85 ? 16.612 5.577 -17.449 1.00 97.31 85 ALA A CA 1
ATOM 640 C C . ALA A 1 85 ? 16.307 5.922 -18.908 1.00 97.31 85 ALA A C 1
ATOM 642 O O . ALA A 1 85 ? 15.593 6.887 -19.168 1.00 97.31 85 ALA A O 1
ATOM 643 N N . ALA A 1 86 ? 16.846 5.159 -19.860 1.00 98.00 86 ALA A N 1
ATOM 644 C CA . ALA A 1 86 ? 16.645 5.416 -21.280 1.00 98.00 86 ALA A CA 1
ATOM 645 C C . ALA A 1 86 ? 15.164 5.319 -21.665 1.00 98.00 86 ALA A C 1
ATOM 647 O O . ALA A 1 86 ? 14.647 6.212 -22.335 1.00 98.00 86 ALA A O 1
ATOM 648 N N . TRP A 1 87 ? 14.467 4.289 -21.180 1.00 97.69 87 TRP A N 1
ATOM 649 C CA . TRP A 1 87 ? 13.037 4.115 -21.415 1.00 97.69 87 TRP A CA 1
ATOM 650 C C . TRP A 1 87 ? 12.222 5.252 -20.788 1.00 97.69 87 TRP A C 1
ATOM 652 O O . TRP A 1 87 ? 11.458 5.909 -21.494 1.00 97.69 87 TRP A O 1
ATOM 662 N N . GLY A 1 88 ? 12.430 5.546 -19.500 1.00 97.06 88 GLY A N 1
ATOM 663 C CA . GLY A 1 88 ? 11.702 6.616 -18.814 1.00 97.06 88 GLY A CA 1
ATOM 664 C C . GLY A 1 88 ? 11.890 7.989 -19.469 1.00 97.06 88 GLY A C 1
ATOM 665 O O . GLY A 1 88 ? 10.925 8.729 -19.632 1.00 97.06 88 GLY A O 1
ATOM 666 N N . ARG A 1 89 ? 13.108 8.311 -19.931 1.00 97.56 89 ARG A N 1
ATOM 667 C CA . ARG A 1 89 ? 13.382 9.555 -20.678 1.00 97.56 89 ARG A CA 1
ATOM 668 C C . ARG A 1 89 ? 12.630 9.610 -21.999 1.00 97.56 89 ARG A C 1
ATOM 670 O O . ARG A 1 89 ? 11.999 10.620 -22.281 1.00 97.56 89 ARG A O 1
ATOM 677 N N . CYS A 1 90 ? 12.654 8.525 -22.775 1.00 97.88 90 CYS A N 1
ATOM 678 C CA . CYS A 1 90 ? 11.947 8.472 -24.054 1.00 97.88 90 CYS A CA 1
ATOM 679 C C . CYS A 1 90 ? 10.441 8.713 -23.884 1.00 97.88 90 CYS A C 1
ATOM 681 O O . CYS A 1 90 ? 9.865 9.456 -24.668 1.00 97.88 90 CYS A O 1
ATOM 683 N N . LEU A 1 91 ? 9.825 8.147 -22.841 1.00 97.31 91 LEU A N 1
ATOM 684 C CA . LEU A 1 91 ? 8.405 8.363 -22.535 1.00 97.31 91 LEU A CA 1
ATOM 685 C C . LEU A 1 91 ? 8.088 9.802 -22.102 1.00 97.31 91 LEU A C 1
ATOM 687 O O . LEU A 1 91 ? 7.015 10.318 -22.403 1.00 97.31 91 LEU A O 1
ATOM 691 N N . MET A 1 92 ? 9.011 10.465 -21.398 1.00 96.38 92 MET A N 1
ATOM 692 C CA . MET A 1 92 ? 8.841 11.875 -21.030 1.00 96.38 92 MET A CA 1
ATOM 693 C C . MET A 1 92 ? 9.011 12.828 -22.214 1.00 96.38 92 MET A C 1
ATOM 695 O O . MET A 1 92 ? 8.425 13.908 -22.208 1.00 96.38 92 MET A O 1
ATOM 699 N N . GLU A 1 93 ? 9.820 12.450 -23.202 1.00 95.31 93 GLU A N 1
ATOM 700 C CA . GLU A 1 93 ? 10.056 13.245 -24.411 1.00 95.31 93 GLU A CA 1
ATOM 701 C C . GLU A 1 93 ? 8.980 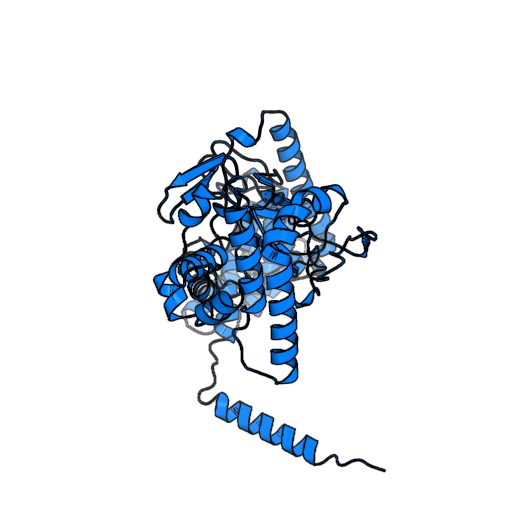13.030 -25.482 1.00 95.31 93 GLU A C 1
ATOM 703 O O . GLU A 1 93 ? 8.700 13.951 -26.247 1.00 95.31 93 GLU A O 1
ATOM 708 N N . ASP A 1 94 ? 8.368 11.844 -25.534 1.00 95.50 94 ASP A N 1
ATOM 709 C CA . ASP A 1 94 ? 7.346 11.491 -26.517 1.00 95.50 94 ASP A CA 1
ATOM 710 C C . ASP A 1 94 ? 6.200 10.697 -25.873 1.00 95.50 94 ASP A C 1
ATOM 712 O O . ASP A 1 94 ? 6.249 9.475 -25.707 1.00 95.50 94 ASP A O 1
ATOM 716 N N . ALA A 1 95 ? 5.126 11.416 -25.542 1.00 91.94 95 ALA A N 1
ATOM 717 C CA . ALA A 1 95 ? 3.934 10.843 -24.928 1.00 91.94 95 ALA A CA 1
ATOM 718 C C . ALA A 1 95 ? 3.145 9.905 -25.863 1.00 91.94 95 ALA A C 1
ATOM 720 O O . ALA A 1 95 ? 2.299 9.153 -25.383 1.00 91.94 95 ALA A O 1
ATOM 721 N N . SER A 1 96 ? 3.404 9.907 -27.178 1.00 95.12 96 SER A N 1
ATOM 722 C CA . SER A 1 96 ? 2.750 8.969 -28.105 1.00 95.12 96 SER A CA 1
ATOM 723 C C . SER A 1 96 ? 3.247 7.528 -27.939 1.00 95.12 96 SER A C 1
ATOM 725 O O . SER A 1 96 ? 2.606 6.591 -28.411 1.00 95.12 96 SER A O 1
ATOM 727 N N . LEU A 1 97 ? 4.372 7.347 -27.239 1.00 95.50 97 LEU A N 1
ATOM 728 C CA . LEU A 1 97 ? 4.994 6.049 -26.988 1.00 95.50 97 LEU A CA 1
ATOM 729 C C . LEU A 1 97 ? 4.469 5.348 -25.728 1.00 95.50 97 LEU A C 1
ATOM 731 O O . LEU A 1 97 ? 4.889 4.220 -25.456 1.00 95.50 97 LEU A O 1
ATOM 735 N N . TYR A 1 98 ? 3.571 5.986 -24.968 1.00 93.56 98 TYR A N 1
ATOM 736 C CA . TYR A 1 98 ? 2.875 5.328 -23.865 1.00 93.56 98 TYR A CA 1
ATOM 737 C C . TYR A 1 98 ? 1.958 4.217 -24.386 1.00 93.56 98 TYR A C 1
ATOM 739 O O . TYR A 1 98 ? 1.188 4.398 -25.329 1.00 93.56 98 TYR A O 1
ATOM 747 N N . GLY A 1 99 ? 2.030 3.055 -23.742 1.00 89.69 99 GLY A N 1
ATOM 748 C CA . GLY A 1 99 ? 1.059 1.983 -23.916 1.00 89.69 99 GLY A CA 1
ATOM 749 C C . GLY A 1 99 ? -0.305 2.314 -23.302 1.00 89.69 99 GLY A C 1
ATOM 750 O O . GLY A 1 99 ? -0.493 3.319 -22.616 1.00 89.69 99 GLY A O 1
ATOM 751 N N . ALA A 1 100 ? -1.276 1.425 -23.517 1.00 85.06 100 ALA A N 1
ATOM 752 C CA . ALA A 1 100 ? -2.589 1.543 -22.892 1.00 85.06 100 ALA A CA 1
ATOM 753 C C . ALA A 1 100 ? -2.464 1.526 -21.358 1.00 85.06 100 ALA A C 1
ATOM 755 O O . ALA A 1 100 ? -1.860 0.620 -20.790 1.00 85.06 100 ALA A O 1
ATOM 756 N N . GLY A 1 101 ? -3.032 2.538 -20.698 1.00 82.44 101 GLY A N 1
ATOM 757 C CA . GLY A 1 101 ? -2.966 2.696 -19.244 1.00 82.44 101 GLY A CA 1
ATOM 758 C C . GLY A 1 101 ? -1.647 3.274 -18.716 1.00 82.44 101 GLY A C 1
ATOM 759 O O . GLY A 1 101 ? -1.601 3.665 -17.551 1.00 82.44 101 GLY A O 1
ATOM 760 N N . GLU A 1 102 ? -0.609 3.397 -19.550 1.00 89.81 102 GLU A N 1
ATOM 761 C CA . GLU A 1 102 ? 0.644 4.055 -19.178 1.00 89.81 102 GLU A CA 1
ATOM 762 C C . GLU A 1 102 ? 0.505 5.587 -19.205 1.00 89.81 102 GLU A C 1
ATOM 764 O O . GLU A 1 102 ? -0.423 6.158 -19.779 1.00 89.81 102 GLU A O 1
ATOM 769 N N . GLY A 1 103 ? 1.434 6.275 -18.549 1.00 91.62 103 GLY A N 1
ATOM 770 C CA . GLY A 1 103 ? 1.489 7.733 -18.541 1.00 91.62 103 GLY A CA 1
ATOM 771 C C . GLY A 1 103 ? 2.685 8.251 -17.745 1.00 91.62 103 GLY A C 1
ATOM 772 O O . GLY A 1 103 ? 3.609 7.489 -17.458 1.00 91.62 103 GLY A O 1
ATOM 773 N N . PRO A 1 104 ? 2.667 9.518 -17.299 1.00 94.00 104 PRO A N 1
ATOM 774 C CA . PRO A 1 104 ? 3.804 10.127 -16.596 1.00 94.00 104 PRO A CA 1
ATOM 775 C C . PRO A 1 104 ? 4.273 9.332 -15.366 1.00 94.00 104 PRO A C 1
ATOM 777 O O . PRO A 1 104 ? 5.466 9.261 -15.081 1.00 94.00 104 PRO A O 1
ATOM 780 N N . HIS A 1 105 ? 3.350 8.654 -14.677 1.00 92.44 105 HIS A N 1
ATOM 781 C CA . HIS A 1 105 ? 3.653 7.746 -13.568 1.00 92.44 105 HIS A CA 1
ATOM 782 C C . HIS A 1 105 ? 4.542 6.555 -13.985 1.00 92.44 105 HIS A C 1
ATOM 784 O O . HIS A 1 105 ? 5.416 6.139 -13.227 1.00 92.44 105 HIS A O 1
ATOM 790 N N . THR A 1 106 ? 4.361 6.018 -15.196 1.00 93.06 106 THR A N 1
ATOM 791 C CA . THR A 1 106 ? 5.164 4.919 -15.749 1.00 93.06 106 THR A CA 1
ATOM 792 C C . THR A 1 106 ? 6.605 5.373 -15.952 1.00 93.06 106 THR A C 1
ATOM 794 O O . THR A 1 106 ? 7.538 4.712 -15.494 1.00 93.06 106 THR A O 1
ATOM 797 N N . ALA A 1 107 ? 6.792 6.544 -16.567 1.00 95.25 107 ALA A N 1
ATOM 798 C CA . ALA A 1 107 ? 8.111 7.137 -16.746 1.00 95.25 107 ALA A CA 1
ATOM 799 C C . ALA A 1 107 ? 8.774 7.472 -15.402 1.00 95.25 107 ALA A C 1
ATOM 801 O O . ALA A 1 107 ? 9.950 7.167 -15.206 1.00 95.25 107 ALA A O 1
ATOM 802 N N . PHE A 1 108 ? 8.011 8.026 -14.454 1.00 95.00 108 PHE A N 1
ATOM 803 C CA . PHE A 1 108 ? 8.478 8.304 -13.097 1.00 95.00 108 PHE A CA 1
ATOM 804 C C . PHE A 1 108 ? 9.011 7.041 -12.407 1.00 95.00 108 PHE A C 1
ATOM 806 O O . PHE A 1 108 ? 10.150 7.035 -11.943 1.00 95.00 108 PHE A O 1
ATOM 813 N N . MET A 1 109 ? 8.243 5.944 -12.414 1.00 91.19 109 MET A N 1
ATOM 814 C CA . MET A 1 109 ? 8.673 4.672 -11.823 1.00 91.19 109 MET A CA 1
ATOM 815 C C . MET A 1 109 ? 9.956 4.129 -12.461 1.00 91.19 109 MET A C 1
ATOM 817 O O . MET A 1 109 ? 10.856 3.693 -11.741 1.00 91.19 109 MET A O 1
ATOM 821 N N . LEU A 1 110 ? 10.065 4.168 -13.794 1.00 93.25 110 LEU A N 1
ATOM 822 C CA . LEU A 1 110 ? 11.268 3.732 -14.513 1.00 93.25 110 LEU A CA 1
ATOM 823 C C . LEU A 1 110 ? 12.493 4.564 -14.108 1.00 93.25 110 LEU A C 1
ATOM 825 O O . LEU A 1 110 ? 13.552 4.014 -13.816 1.00 93.25 110 LEU A O 1
ATOM 829 N N . LEU A 1 111 ? 12.353 5.886 -14.025 1.00 94.06 111 LEU A N 1
ATOM 830 C CA . LEU A 1 111 ? 13.443 6.779 -13.629 1.00 94.06 111 LEU A CA 1
ATOM 831 C C . LEU A 1 111 ? 13.842 6.589 -12.158 1.00 94.06 111 LEU A C 1
ATOM 833 O O . LEU A 1 111 ? 15.034 6.577 -11.855 1.00 94.06 111 LEU A O 1
ATOM 837 N N . CYS A 1 112 ? 12.884 6.381 -11.250 1.00 89.94 112 CYS A N 1
ATOM 838 C CA . CYS A 1 112 ? 13.174 6.051 -9.853 1.00 89.94 112 CYS A CA 1
ATOM 839 C C . CYS A 1 112 ? 13.958 4.740 -9.736 1.00 89.94 112 CYS A C 1
ATOM 841 O O . CYS A 1 112 ? 14.968 4.700 -9.036 1.00 89.94 112 CYS A O 1
ATOM 843 N N . ARG A 1 113 ? 13.551 3.691 -10.468 1.00 87.19 113 ARG A N 1
ATOM 844 C CA . ARG A 1 113 ? 14.304 2.425 -10.529 1.00 87.19 113 ARG A CA 1
ATOM 845 C C . ARG A 1 113 ? 15.713 2.639 -11.061 1.00 87.19 113 ARG A C 1
ATOM 847 O O . ARG A 1 113 ? 16.660 2.119 -10.486 1.00 87.19 113 ARG A O 1
ATOM 854 N N . ALA A 1 114 ? 15.868 3.457 -12.100 1.00 89.50 114 ALA A N 1
ATOM 855 C CA . ALA A 1 114 ? 17.175 3.759 -12.664 1.00 89.50 114 ALA A CA 1
ATOM 856 C C . ALA A 1 114 ? 18.135 4.401 -11.655 1.00 89.50 114 ALA A C 1
ATOM 858 O O . ALA A 1 114 ? 19.297 4.008 -11.592 1.00 89.50 114 ALA A O 1
ATOM 859 N N . VAL A 1 115 ? 17.654 5.373 -10.873 1.00 89.00 115 VAL A N 1
ATOM 860 C CA . VAL A 1 115 ? 18.451 6.042 -9.832 1.00 89.00 115 VAL A CA 1
ATOM 861 C C . VAL A 1 115 ? 18.734 5.098 -8.666 1.00 89.00 115 VAL A C 1
ATOM 863 O O . VAL A 1 115 ? 19.848 5.089 -8.155 1.00 89.00 115 VAL A O 1
ATOM 866 N N . TYR A 1 116 ? 17.764 4.271 -8.278 1.00 84.31 116 TYR A N 1
ATOM 867 C CA . TYR A 1 116 ? 17.954 3.270 -7.232 1.00 84.31 116 TYR A CA 1
ATOM 868 C C . TYR A 1 116 ? 19.017 2.224 -7.614 1.00 84.31 116 TYR A C 1
ATOM 870 O O . TYR A 1 116 ? 19.902 1.917 -6.822 1.00 84.31 116 TYR A O 1
ATOM 878 N N . GLU A 1 117 ? 18.963 1.707 -8.844 1.00 82.38 117 GLU A N 1
ATOM 879 C CA . GLU A 1 117 ? 19.898 0.698 -9.359 1.00 82.38 117 GLU A CA 1
ATOM 880 C C . GLU A 1 117 ? 21.278 1.281 -9.691 1.00 82.38 117 GLU A C 1
ATOM 882 O O . GLU A 1 117 ? 22.295 0.601 -9.553 1.00 82.38 117 GLU A O 1
ATOM 887 N N . LEU A 1 118 ? 21.328 2.534 -10.154 1.00 86.38 118 LEU A N 1
ATOM 888 C CA . LEU A 1 118 ? 22.561 3.228 -10.510 1.00 86.38 118 LEU A CA 1
ATOM 889 C C . LEU A 1 118 ? 22.495 4.705 -10.074 1.00 86.38 118 LEU A C 1
ATOM 891 O O . LEU A 1 118 ? 22.173 5.570 -10.894 1.00 86.38 118 LEU A O 1
ATOM 895 N N . PRO A 1 119 ? 22.877 5.023 -8.819 1.00 90.81 119 PRO A N 1
ATOM 896 C CA . PRO A 1 119 ? 22.789 6.379 -8.262 1.00 90.81 119 PRO A CA 1
ATOM 897 C C . PRO A 1 119 ? 23.495 7.462 -9.087 1.00 90.81 119 PRO A C 1
ATOM 899 O O . PRO A 1 119 ? 23.044 8.601 -9.135 1.00 90.81 119 PRO A O 1
ATOM 902 N N . ALA A 1 120 ? 24.544 7.105 -9.837 1.00 91.94 120 ALA A N 1
ATOM 903 C CA . ALA A 1 120 ? 25.229 8.015 -10.761 1.00 91.94 120 ALA A CA 1
ATOM 904 C C . ALA A 1 120 ? 24.318 8.602 -11.865 1.00 91.94 120 ALA A C 1
ATOM 906 O O . ALA A 1 120 ? 24.690 9.570 -12.524 1.00 91.94 120 ALA A O 1
ATOM 907 N N . LEU A 1 121 ? 23.130 8.030 -12.097 1.00 91.50 121 LEU A N 1
ATOM 908 C CA . LEU A 1 121 ? 22.144 8.557 -13.041 1.00 91.50 121 LEU A C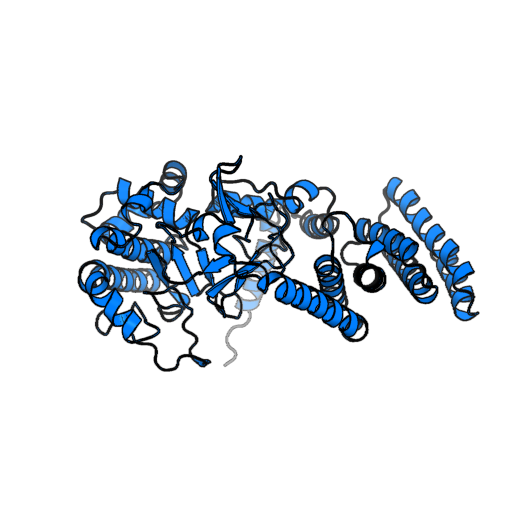A 1
ATOM 909 C C . LEU A 1 121 ? 21.262 9.666 -12.455 1.00 91.50 121 LEU A C 1
ATOM 911 O O . LEU A 1 121 ? 20.505 10.258 -13.229 1.00 91.50 121 LEU A O 1
ATOM 915 N N . GLU A 1 122 ? 21.342 9.962 -11.153 1.00 92.25 122 GLU A N 1
ATOM 916 C CA . GLU A 1 122 ? 20.476 10.929 -10.464 1.00 92.25 122 GLU A CA 1
ATOM 917 C C . GLU A 1 122 ? 20.462 12.291 -11.162 1.00 92.25 122 GLU A C 1
ATOM 919 O O . GLU A 1 122 ? 19.403 12.750 -11.589 1.00 92.25 122 GLU A O 1
ATOM 924 N N . GLU A 1 123 ? 21.632 12.906 -11.349 1.00 94.75 123 GLU A N 1
ATOM 925 C CA . GLU A 1 123 ? 21.757 14.243 -11.939 1.00 94.75 123 GLU A CA 1
ATOM 926 C C . GLU A 1 123 ? 21.104 14.309 -13.325 1.00 94.75 123 GLU A C 1
ATOM 928 O O . GLU A 1 123 ? 20.260 15.161 -13.596 1.00 94.75 123 GLU A O 1
ATOM 933 N N . SER A 1 124 ? 21.418 13.332 -14.177 1.00 94.62 124 SER A N 1
ATOM 934 C CA . SER A 1 124 ? 20.883 13.256 -15.539 1.00 94.62 124 SER A CA 1
ATOM 935 C C . SER A 1 124 ? 19.400 12.860 -15.621 1.00 94.62 124 SER A C 1
ATOM 937 O O . SER A 1 124 ? 18.781 13.044 -16.667 1.00 94.62 124 SER A O 1
ATOM 939 N N . SER A 1 125 ? 18.821 12.302 -14.553 1.00 94.12 125 SER A N 1
ATOM 940 C CA . SER A 1 125 ? 17.418 11.856 -14.511 1.00 94.12 125 SER A CA 1
ATOM 941 C C . SER A 1 125 ? 16.507 12.845 -13.777 1.00 94.12 125 SER A C 1
ATOM 943 O O . SER A 1 125 ? 15.299 12.850 -14.016 1.00 94.12 125 SER A O 1
ATOM 945 N N . ARG A 1 126 ? 17.071 13.722 -12.934 1.00 94.94 126 ARG A N 1
ATOM 946 C CA . ARG A 1 126 ? 16.341 14.712 -12.128 1.00 94.94 126 ARG A CA 1
ATOM 947 C C . ARG A 1 126 ? 15.371 15.586 -12.939 1.00 94.94 126 ARG A C 1
ATOM 949 O O . ARG A 1 126 ? 14.233 15.719 -12.489 1.00 94.94 126 ARG A O 1
ATOM 956 N N . PRO A 1 127 ? 15.729 16.143 -14.117 1.00 97.31 127 PRO A N 1
ATOM 957 C CA . PRO A 1 127 ? 14.797 16.971 -14.888 1.00 97.31 127 PRO A CA 1
ATOM 958 C C . PRO A 1 127 ? 13.551 16.197 -15.334 1.00 97.31 127 PRO A C 1
ATOM 960 O O . PRO A 1 127 ? 12.440 16.717 -15.281 1.00 97.31 127 PRO A O 1
ATOM 963 N N . PHE A 1 128 ? 13.725 14.930 -15.713 1.00 97.12 128 PHE A N 1
ATOM 964 C CA . PHE A 1 128 ? 12.639 14.064 -16.169 1.00 97.12 128 PHE A CA 1
ATOM 965 C C . PHE A 1 128 ? 11.748 13.604 -15.010 1.00 97.12 128 PHE A C 1
ATOM 967 O O . PHE A 1 128 ? 10.529 13.583 -15.155 1.00 97.12 128 PHE A O 1
ATOM 974 N N . LEU A 1 129 ? 12.335 13.306 -13.843 1.00 95.69 129 LEU A N 1
ATOM 975 C CA . LEU A 1 129 ? 11.587 13.017 -12.613 1.00 95.69 129 LEU A CA 1
ATOM 976 C C . LEU A 1 129 ? 10.704 14.206 -12.209 1.00 95.69 129 LEU A C 1
ATOM 978 O O . LEU A 1 129 ? 9.513 14.036 -11.953 1.00 95.69 129 LEU A O 1
ATOM 982 N N . ALA A 1 130 ? 11.274 15.415 -12.205 1.00 95.94 130 ALA A N 1
ATOM 983 C CA . ALA A 1 130 ? 10.541 16.639 -11.895 1.00 95.94 130 ALA A CA 1
ATOM 984 C C . ALA A 1 130 ? 9.425 16.912 -12.917 1.00 95.94 130 ALA A C 1
ATOM 986 O O . ALA A 1 130 ? 8.310 17.254 -12.527 1.00 95.94 130 ALA A O 1
ATOM 987 N N . ALA A 1 131 ? 9.695 16.708 -14.211 1.00 96.19 131 ALA A N 1
ATOM 988 C CA . ALA A 1 131 ? 8.696 16.857 -15.266 1.00 96.19 131 ALA A CA 1
ATOM 989 C C . ALA A 1 131 ? 7.539 15.853 -15.120 1.00 96.19 131 ALA A C 1
ATOM 991 O O . ALA A 1 131 ? 6.380 16.243 -15.256 1.00 96.19 131 ALA A O 1
ATOM 992 N N . ALA A 1 132 ? 7.829 14.591 -14.789 1.00 95.00 132 ALA A N 1
ATOM 993 C CA . ALA A 1 132 ? 6.809 13.566 -14.578 1.00 95.00 132 ALA A CA 1
ATOM 994 C C . ALA A 1 132 ? 5.890 13.911 -13.395 1.00 95.00 132 ALA A C 1
ATOM 996 O O . ALA A 1 132 ? 4.666 13.885 -13.534 1.00 95.00 132 ALA A O 1
ATOM 997 N N . ILE A 1 133 ? 6.467 14.312 -12.252 1.00 94.75 133 ILE A N 1
ATOM 998 C CA . ILE A 1 133 ? 5.700 14.796 -11.092 1.00 94.75 133 ILE A CA 1
ATOM 999 C C . ILE A 1 133 ? 4.873 16.028 -11.473 1.00 94.75 133 ILE A C 1
ATOM 1001 O O . ILE A 1 133 ? 3.688 16.093 -11.151 1.00 94.75 133 ILE A O 1
ATOM 1005 N N . GLY A 1 134 ? 5.473 16.988 -12.182 1.00 95.25 134 GLY A N 1
ATOM 1006 C CA . GLY A 1 134 ? 4.798 18.205 -12.629 1.00 95.25 134 GLY A CA 1
ATOM 1007 C C . GLY A 1 134 ? 3.561 17.919 -13.483 1.00 95.25 134 GLY A C 1
ATOM 1008 O O . GLY A 1 134 ? 2.508 18.502 -13.233 1.00 95.25 134 GLY A O 1
ATOM 1009 N N . GLN A 1 135 ? 3.654 16.978 -14.429 1.00 94.44 135 GLN A N 1
ATOM 1010 C CA . GLN A 1 135 ? 2.513 16.550 -15.246 1.00 94.44 135 GLN A CA 1
ATOM 1011 C C . GLN A 1 135 ? 1.418 15.878 -14.403 1.00 94.44 135 GLN A C 1
ATOM 1013 O O . GLN A 1 135 ? 0.246 16.206 -14.560 1.00 94.44 135 GLN A O 1
ATOM 1018 N N . MET A 1 136 ? 1.778 14.999 -13.459 1.00 94.06 136 MET A N 1
ATOM 1019 C CA . MET A 1 136 ? 0.799 14.354 -12.568 1.00 94.06 136 MET A CA 1
ATOM 1020 C C . MET A 1 136 ? 0.096 15.349 -11.629 1.00 94.06 136 MET A C 1
ATOM 1022 O O . MET A 1 136 ? -1.102 15.225 -11.375 1.00 94.06 136 MET A O 1
ATOM 1026 N N . LEU A 1 137 ? 0.817 16.355 -11.125 1.00 92.44 137 LEU A N 1
ATOM 1027 C CA . LEU A 1 137 ? 0.238 17.427 -10.309 1.00 92.44 137 LEU A CA 1
ATOM 1028 C C . LEU A 1 137 ? -0.711 18.312 -11.119 1.00 92.44 137 LEU A C 1
ATOM 1030 O O . LEU A 1 137 ? -1.741 18.743 -10.605 1.00 92.44 137 LEU A O 1
ATOM 1034 N N . GLU A 1 138 ? -0.377 18.582 -12.376 1.00 91.88 138 GLU A N 1
ATOM 1035 C CA . GLU A 1 138 ? -1.238 19.345 -13.272 1.00 91.88 138 GLU A CA 1
ATOM 1036 C C . GLU A 1 138 ? -2.523 18.574 -13.615 1.00 91.88 138 GLU A C 1
ATOM 1038 O O . GLU A 1 138 ? -3.615 19.140 -13.556 1.00 91.88 138 GLU A O 1
ATOM 1043 N N . ASP A 1 139 ? -2.418 17.266 -13.857 1.00 88.38 139 ASP A N 1
ATOM 1044 C CA . ASP A 1 139 ? -3.571 16.373 -14.014 1.00 88.38 139 ASP A CA 1
ATOM 1045 C C . ASP A 1 139 ? -4.505 16.423 -12.796 1.00 88.38 139 ASP A C 1
ATOM 1047 O O . ASP A 1 139 ? -5.724 16.546 -12.956 1.00 88.38 139 ASP A O 1
ATOM 1051 N N . LYS A 1 140 ? -3.944 16.398 -11.578 1.00 89.00 140 LYS A N 1
ATOM 1052 C CA . LYS A 1 140 ? -4.715 16.571 -10.339 1.00 89.00 140 LYS A CA 1
ATOM 1053 C C . LYS A 1 140 ? -5.464 17.899 -10.316 1.00 89.00 140 LYS A C 1
ATOM 1055 O O . LYS A 1 140 ? -6.664 17.902 -10.055 1.00 89.00 140 LYS A O 1
ATOM 1060 N N . ARG A 1 141 ? -4.786 19.016 -10.609 1.00 88.38 141 ARG A N 1
ATOM 1061 C CA . ARG A 1 141 ? -5.406 20.355 -10.594 1.00 88.38 141 ARG A CA 1
ATOM 1062 C C . ARG A 1 141 ? -6.580 20.453 -11.563 1.00 88.38 141 ARG A C 1
ATOM 1064 O O . ARG A 1 141 ? -7.641 20.949 -11.183 1.00 88.38 141 ARG A O 1
ATOM 1071 N N . ARG A 1 142 ? -6.417 19.949 -12.790 1.00 85.62 142 ARG A N 1
ATOM 1072 C CA . ARG A 1 142 ? -7.487 19.956 -13.801 1.00 85.62 142 ARG A CA 1
ATOM 1073 C C . ARG A 1 142 ? -8.699 19.143 -13.354 1.00 85.62 142 ARG A C 1
ATOM 1075 O O . ARG A 1 142 ? -9.825 19.591 -13.534 1.00 85.62 142 ARG A O 1
ATOM 1082 N N . ALA A 1 143 ? -8.476 17.983 -12.743 1.00 81.00 143 ALA A N 1
ATOM 1083 C CA . ALA A 1 143 ? -9.554 17.123 -12.267 1.00 81.00 143 ALA A CA 1
ATOM 1084 C C . ALA A 1 143 ? -10.289 17.703 -11.044 1.00 81.00 143 ALA A C 1
ATOM 1086 O O . ALA A 1 143 ? -11.516 17.648 -10.996 1.00 81.00 143 ALA A O 1
ATOM 1087 N N . THR A 1 144 ? -9.589 18.339 -10.096 1.00 70.69 144 THR A N 1
ATOM 1088 C CA . THR A 1 144 ? -10.231 18.970 -8.921 1.00 70.69 144 THR A CA 1
ATOM 1089 C C . THR A 1 144 ? -11.196 20.105 -9.273 1.00 70.69 144 THR A C 1
ATOM 1091 O O . THR A 1 144 ? -12.071 20.429 -8.480 1.00 70.69 144 THR A O 1
ATOM 1094 N N . ALA A 1 145 ? -11.094 20.686 -10.471 1.00 62.59 145 ALA A N 1
ATOM 1095 C CA . ALA A 1 145 ? -12.038 21.694 -10.949 1.00 62.59 145 ALA A CA 1
ATOM 1096 C C . ALA A 1 145 ? -13.390 21.109 -11.424 1.00 62.59 145 ALA A C 1
ATOM 1098 O O . ALA A 1 145 ? -14.288 21.880 -11.754 1.00 62.59 145 ALA A O 1
ATOM 1099 N N . SER A 1 146 ? -13.539 19.776 -11.495 1.00 58.97 146 SER A N 1
ATOM 1100 C CA . SER A 1 146 ? -14.627 19.108 -12.234 1.00 58.97 146 SER A CA 1
ATOM 1101 C C . SER A 1 146 ? -15.675 18.346 -11.401 1.00 58.97 146 SER A C 1
ATOM 1103 O O . SER A 1 146 ? -16.657 17.888 -11.982 1.00 58.97 146 SER A O 1
ATOM 1105 N N . GLY A 1 147 ? -15.543 18.239 -10.071 1.00 58.38 147 GLY A N 1
ATOM 1106 C CA . GLY A 1 147 ? -16.561 17.599 -9.216 1.00 58.38 147 GLY A CA 1
ATOM 1107 C C . GLY A 1 147 ? -16.049 17.087 -7.861 1.00 58.38 147 GLY A C 1
ATOM 1108 O O . GLY A 1 147 ? -14.852 17.155 -7.585 1.00 58.38 147 GLY A O 1
ATOM 1109 N N . SER A 1 148 ? -16.966 16.584 -7.020 1.00 63.62 148 SER A N 1
ATOM 1110 C CA . SER A 1 148 ? -16.659 15.933 -5.731 1.00 63.62 148 SER A CA 1
ATOM 1111 C C . SER A 1 148 ? -16.182 14.490 -5.938 1.00 63.62 148 SER A C 1
ATOM 1113 O O . SER A 1 148 ? -16.772 13.747 -6.718 1.00 63.62 148 SER A O 1
ATOM 1115 N N . LEU A 1 149 ? -15.129 14.085 -5.220 1.00 68.62 149 LEU A N 1
ATOM 1116 C CA . LEU A 1 149 ? -14.572 12.724 -5.233 1.00 68.62 149 LEU A CA 1
ATOM 1117 C C . LEU A 1 149 ? -15.459 11.689 -4.520 1.00 68.62 149 LEU A C 1
ATOM 1119 O O . LEU A 1 149 ? -15.277 10.495 -4.742 1.00 68.62 149 LEU A O 1
ATOM 1123 N N . GLU A 1 150 ? -16.419 12.116 -3.697 1.00 65.50 150 GLU A N 1
ATOM 1124 C CA . GLU A 1 150 ? -17.279 11.204 -2.925 1.00 65.50 150 GLU A CA 1
ATOM 1125 C C . GLU A 1 150 ? -18.157 10.319 -3.826 1.00 65.50 150 GLU A C 1
ATOM 1127 O O . GLU A 1 150 ? -18.307 9.129 -3.561 1.00 65.50 150 GLU A O 1
ATOM 1132 N N . ASP A 1 151 ? -18.643 10.854 -4.951 1.00 74.94 151 ASP A N 1
ATOM 1133 C CA . ASP A 1 151 ? -19.423 10.092 -5.940 1.00 74.94 151 ASP A CA 1
ATOM 1134 C C . ASP A 1 151 ? -18.536 9.259 -6.888 1.00 74.94 151 ASP A C 1
ATOM 1136 O O . ASP A 1 151 ? -19.028 8.461 -7.693 1.00 74.94 151 ASP A O 1
ATOM 1140 N N . ALA A 1 152 ? -17.211 9.434 -6.818 1.00 85.62 152 ALA A N 1
ATOM 1141 C CA . ALA A 1 152 ? -16.268 8.768 -7.709 1.00 85.62 152 ALA A CA 1
ATOM 1142 C C . ALA A 1 152 ? -15.979 7.317 -7.298 1.00 85.62 152 ALA A C 1
ATOM 1144 O O . ALA A 1 152 ? -15.350 6.588 -8.067 1.00 85.62 152 ALA A O 1
ATOM 1145 N N . LEU A 1 153 ? -16.425 6.878 -6.118 1.00 92.56 153 LEU A N 1
ATOM 1146 C CA . LEU A 1 153 ? -16.090 5.581 -5.533 1.00 92.56 153 LEU A CA 1
ATOM 1147 C C . LEU A 1 153 ? -17.351 4.781 -5.214 1.00 92.56 153 LEU A C 1
ATOM 1149 O O . LEU A 1 153 ? -18.362 5.319 -4.777 1.00 92.56 153 LEU A O 1
ATOM 1153 N N . ALA A 1 154 ? -17.289 3.464 -5.404 1.00 92.56 154 ALA A N 1
ATOM 1154 C CA . ALA A 1 154 ? -18.337 2.566 -4.936 1.00 92.56 154 ALA A CA 1
ATOM 1155 C C . ALA A 1 154 ? -17.747 1.268 -4.393 1.00 92.56 154 ALA A C 1
ATOM 1157 O O . ALA A 1 154 ? -16.850 0.690 -5.005 1.00 92.56 154 ALA A O 1
ATOM 1158 N N . VAL A 1 155 ? -18.312 0.769 -3.294 1.00 92.56 155 VAL A N 1
ATOM 1159 C CA . VAL A 1 155 ? -18.026 -0.581 -2.804 1.00 92.56 155 VAL A CA 1
ATOM 1160 C C . VAL A 1 155 ? -18.859 -1.574 -3.611 1.00 92.56 155 VAL A C 1
ATOM 1162 O O . VAL A 1 155 ? -20.087 -1.476 -3.664 1.00 92.56 155 VAL A O 1
ATOM 1165 N N . ARG A 1 156 ? -18.200 -2.526 -4.272 1.00 93.50 156 ARG A N 1
ATOM 1166 C CA . ARG A 1 156 ? -18.844 -3.538 -5.119 1.00 93.50 156 ARG A CA 1
ATOM 1167 C C . ARG A 1 156 ? -18.355 -4.929 -4.748 1.00 93.50 156 ARG A C 1
ATOM 1169 O O . ARG A 1 156 ? -17.194 -5.114 -4.407 1.00 93.50 156 ARG A O 1
ATOM 1176 N N . LYS A 1 157 ? -19.242 -5.919 -4.848 1.00 93.06 157 LYS A N 1
ATOM 1177 C CA . LYS A 1 157 ? -18.872 -7.328 -4.689 1.00 93.06 157 LYS A CA 1
ATOM 1178 C C . LYS A 1 157 ? -18.276 -7.854 -5.998 1.00 93.06 157 LYS A C 1
ATOM 1180 O O . LYS A 1 157 ? -18.954 -7.837 -7.024 1.00 93.06 157 LYS A O 1
ATOM 1185 N N . GLY A 1 158 ? -17.030 -8.307 -5.948 1.00 88.38 158 GLY A N 1
ATOM 1186 C CA . GLY A 1 158 ? -16.297 -8.958 -7.031 1.00 88.38 158 GLY A CA 1
ATOM 1187 C C . GLY A 1 158 ? -15.932 -10.408 -6.697 1.00 88.38 158 GLY A C 1
ATOM 1188 O O . GLY A 1 158 ? -16.532 -11.038 -5.824 1.00 88.38 158 GLY A O 1
ATOM 1189 N N . SER A 1 159 ? -14.929 -10.947 -7.395 1.00 86.50 159 SER A N 1
ATOM 1190 C CA . SER A 1 159 ? -14.419 -12.312 -7.180 1.00 86.50 159 SER A CA 1
ATOM 1191 C C . SER A 1 159 ? -13.643 -12.482 -5.872 1.00 86.50 159 SER A C 1
ATOM 1193 O O . SER A 1 159 ? -13.525 -13.601 -5.383 1.00 86.50 159 SER A O 1
ATOM 1195 N N . CYS A 1 160 ? -13.126 -11.387 -5.312 1.00 86.50 160 CYS A N 1
ATOM 1196 C CA . CYS A 1 160 ? -12.321 -11.362 -4.088 1.00 86.50 160 CYS A CA 1
ATOM 1197 C C . CYS A 1 160 ? -13.108 -10.817 -2.881 1.00 86.50 160 CYS A C 1
ATOM 1199 O O . CYS A 1 160 ? -12.516 -10.288 -1.952 1.00 86.50 160 CYS A O 1
ATOM 1201 N N . GLY A 1 161 ? -14.443 -10.903 -2.902 1.00 88.81 161 GLY A N 1
ATOM 1202 C CA . GLY A 1 161 ? -15.292 -10.286 -1.881 1.00 88.81 161 GLY A CA 1
ATOM 1203 C C . GLY A 1 161 ? -15.691 -8.860 -2.256 1.00 88.81 161 GLY A C 1
ATOM 1204 O O . GLY A 1 161 ? -15.937 -8.578 -3.428 1.00 88.81 161 GLY A O 1
ATOM 1205 N N . PHE A 1 162 ? -15.836 -7.976 -1.273 1.00 91.62 162 PHE A N 1
ATOM 1206 C CA . PHE A 1 162 ? -16.121 -6.563 -1.527 1.00 91.62 162 PHE A CA 1
ATOM 1207 C C . PHE A 1 162 ? -14.826 -5.794 -1.815 1.00 91.62 162 PHE A C 1
ATOM 1209 O O . PHE A 1 162 ? -13.791 -6.096 -1.235 1.00 91.62 162 PHE A O 1
ATOM 1216 N N . GLY A 1 163 ? -14.892 -4.813 -2.711 1.00 93.75 163 GLY A N 1
ATOM 1217 C CA . GLY A 1 163 ? -13.761 -3.968 -3.092 1.00 93.75 163 GLY A CA 1
ATOM 1218 C C . GLY A 1 163 ? -14.212 -2.568 -3.495 1.00 93.75 163 GLY A C 1
ATOM 1219 O O . GLY A 1 163 ? -15.377 -2.362 -3.855 1.00 93.75 163 GLY A O 1
ATOM 1220 N N . VAL A 1 164 ? -13.301 -1.597 -3.437 1.00 95.12 164 VAL A N 1
ATOM 1221 C CA . VAL A 1 164 ? -13.556 -0.206 -3.848 1.00 95.12 164 VAL A CA 1
ATOM 1222 C C . VAL A 1 164 ? -13.275 -0.048 -5.341 1.00 95.12 164 VAL A C 1
ATOM 1224 O O . VAL A 1 164 ? -12.175 -0.326 -5.799 1.00 95.12 164 VAL A O 1
ATOM 1227 N N . VAL A 1 165 ? -14.253 0.421 -6.118 1.00 95.88 165 VAL A N 1
ATOM 1228 C CA . VAL A 1 165 ? -14.152 0.554 -7.582 1.00 95.88 165 VAL A CA 1
ATOM 1229 C C . VAL A 1 165 ? -14.425 1.986 -8.026 1.00 95.88 165 VAL A C 1
ATOM 1231 O O . VAL A 1 165 ? -15.435 2.586 -7.640 1.00 95.88 165 VAL A O 1
ATOM 1234 N N . ALA A 1 166 ? -13.572 2.498 -8.912 1.00 95.38 166 ALA A N 1
ATOM 1235 C CA . ALA A 1 166 ? -13.712 3.818 -9.508 1.00 95.38 166 ALA A CA 1
ATOM 1236 C C . ALA A 1 166 ? -14.959 3.902 -10.413 1.00 95.38 166 ALA A C 1
ATOM 1238 O O . ALA A 1 166 ? -15.144 3.107 -11.337 1.00 95.38 166 ALA A O 1
ATOM 1239 N N . GLN A 1 167 ? -15.832 4.879 -10.173 1.00 93.38 167 GLN A N 1
ATOM 1240 C CA . GLN A 1 167 ? -17.020 5.175 -10.990 1.00 93.38 167 GLN A CA 1
ATOM 1241 C C . GLN A 1 167 ? -16.721 6.126 -12.157 1.00 93.38 167 GLN A C 1
ATOM 1243 O O . GLN A 1 167 ? -17.485 6.199 -13.126 1.00 93.38 167 GLN A O 1
ATOM 1248 N N . MET A 1 168 ? -15.581 6.803 -12.090 1.00 92.00 168 MET A N 1
ATOM 1249 C CA . MET A 1 168 ? -15.037 7.716 -13.089 1.00 92.00 168 MET A CA 1
ATOM 1250 C C . MET A 1 168 ? -13.509 7.683 -13.024 1.00 92.00 168 MET A C 1
ATOM 1252 O O . MET A 1 168 ? -12.947 7.049 -12.136 1.00 92.00 168 MET A O 1
ATOM 1256 N N . ASP A 1 169 ? -12.838 8.361 -13.951 1.00 91.88 169 ASP A N 1
ATOM 1257 C CA . ASP A 1 169 ? -11.389 8.520 -13.873 1.00 91.88 169 ASP A CA 1
ATOM 1258 C C . ASP A 1 169 ? -11.009 9.375 -12.658 1.00 91.88 169 ASP A C 1
ATOM 1260 O O . ASP A 1 169 ? -11.520 10.482 -12.476 1.00 91.88 169 ASP A O 1
ATOM 1264 N N . ILE A 1 170 ? -10.077 8.874 -11.852 1.00 92.81 170 ILE A N 1
ATOM 1265 C CA . ILE A 1 170 ? -9.546 9.540 -10.663 1.00 92.81 170 ILE A CA 1
ATOM 1266 C C . ILE A 1 170 ? -8.111 9.975 -10.975 1.00 92.81 170 ILE A C 1
ATOM 1268 O O . ILE A 1 170 ? -7.309 9.156 -11.441 1.00 92.81 170 ILE A O 1
ATOM 1272 N N . PRO A 1 171 ? -7.747 11.251 -10.759 1.00 92.75 171 PRO A N 1
ATOM 1273 C CA . PRO A 1 171 ? -6.406 11.732 -11.068 1.00 92.75 171 PRO A CA 1
ATOM 1274 C C . PRO A 1 171 ? -5.362 11.156 -10.092 1.00 92.75 171 PRO A C 1
ATOM 1276 O O . PRO A 1 171 ? -5.728 10.657 -9.026 1.00 92.75 171 PRO A O 1
ATOM 1279 N N . PRO A 1 172 ? -4.057 11.264 -10.407 1.00 92.81 172 PRO A N 1
ATOM 1280 C CA . PRO A 1 172 ? -2.993 10.996 -9.442 1.00 92.81 172 PRO A CA 1
ATOM 1281 C C . PRO A 1 172 ? -3.094 11.885 -8.195 1.00 92.81 172 PRO A C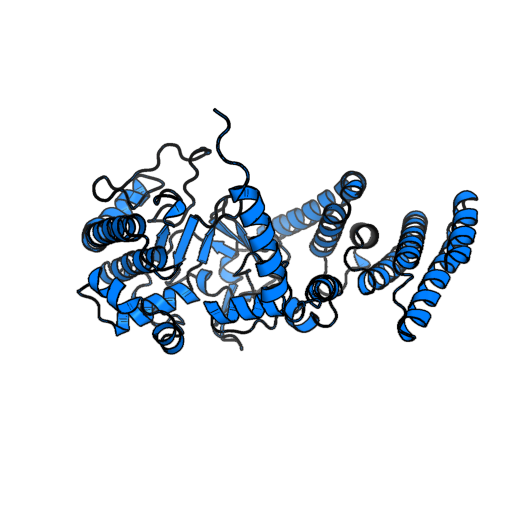 1
ATOM 1283 O O . PRO A 1 172 ? -3.530 13.035 -8.266 1.00 92.81 172 PRO A O 1
ATOM 1286 N N . PHE A 1 173 ? -2.615 11.377 -7.060 1.00 92.81 173 PHE A N 1
ATOM 1287 C CA . PHE A 1 173 ? -2.542 12.072 -5.772 1.00 92.81 173 PHE A CA 1
ATOM 1288 C C . PHE A 1 173 ? -3.890 12.572 -5.233 1.00 92.81 173 PHE A C 1
ATOM 1290 O O . PHE A 1 173 ? -3.910 13.486 -4.400 1.00 92.81 173 PHE A O 1
ATOM 1297 N N . ALA A 1 174 ? -5.012 12.032 -5.713 1.00 92.69 174 ALA A N 1
ATOM 1298 C CA . ALA A 1 174 ? -6.327 12.314 -5.151 1.00 92.69 174 ALA A CA 1
ATOM 1299 C C . ALA A 1 174 ? -6.485 11.578 -3.827 1.00 92.69 174 ALA A C 1
ATOM 1301 O O . ALA A 1 174 ? -6.155 10.399 -3.740 1.00 92.69 174 ALA A O 1
ATOM 1302 N N . GLU A 1 175 ? -7.007 12.271 -2.822 1.00 93.31 175 GLU A N 1
ATOM 1303 C CA . GLU A 1 175 ? -7.473 11.636 -1.597 1.00 93.31 175 GLU A CA 1
ATOM 1304 C C . GLU A 1 175 ? -8.763 10.871 -1.900 1.00 93.31 175 GLU A C 1
ATOM 1306 O O . GLU A 1 175 ? -9.691 11.431 -2.484 1.00 93.31 175 GLU A O 1
ATOM 1311 N N . VAL A 1 176 ? -8.785 9.585 -1.554 1.00 93.44 176 VAL A N 1
ATOM 1312 C CA . VAL A 1 176 ? -9.904 8.673 -1.835 1.00 93.44 176 VAL A CA 1
ATOM 1313 C C . VAL A 1 176 ? -10.547 8.116 -0.569 1.00 93.44 176 VAL A C 1
ATOM 1315 O O . VAL A 1 176 ? -11.675 7.647 -0.629 1.00 93.44 176 VAL A O 1
ATOM 1318 N N . SER A 1 177 ? -9.862 8.164 0.574 1.00 93.06 177 SER A N 1
ATOM 1319 C CA . SER A 1 177 ? -10.462 7.823 1.866 1.00 93.06 177 SER A CA 1
ATOM 1320 C C . SER A 1 177 ? -9.689 8.468 3.006 1.00 93.06 177 SER A C 1
ATOM 1322 O O . SER A 1 177 ? -8.460 8.455 2.984 1.00 93.06 177 SER A O 1
ATOM 1324 N N . SER A 1 178 ? -10.374 8.973 4.031 1.00 92.06 178 SER A N 1
ATOM 1325 C CA . SER A 1 178 ? -9.710 9.378 5.273 1.00 92.06 178 SER A CA 1
ATOM 1326 C C . SER A 1 178 ? -9.340 8.144 6.102 1.00 92.06 178 SER A C 1
ATOM 1328 O O . SER A 1 178 ? -10.110 7.184 6.186 1.00 92.06 178 SER A O 1
ATOM 1330 N N . THR A 1 179 ? -8.172 8.173 6.745 1.00 92.00 179 THR A N 1
ATOM 1331 C CA . THR A 1 179 ? -7.774 7.187 7.765 1.00 92.00 179 THR A CA 1
ATOM 1332 C C . THR A 1 179 ? -7.902 7.762 9.179 1.00 92.00 179 THR A C 1
ATOM 1334 O O . THR A 1 179 ? -7.264 7.279 10.112 1.00 92.00 179 THR A O 1
ATOM 1337 N N . LEU A 1 180 ? -8.718 8.807 9.350 1.00 92.75 180 LEU A N 1
ATOM 1338 C CA . LEU A 1 180 ? -9.096 9.360 10.648 1.00 92.75 180 LEU A CA 1
ATOM 1339 C C . LEU A 1 180 ? -10.494 8.900 11.062 1.00 92.75 180 LEU A C 1
ATOM 1341 O O . LEU A 1 180 ? -11.302 8.469 10.243 1.00 92.75 180 LEU A O 1
ATOM 1345 N N . GLY A 1 181 ? -10.776 9.011 12.359 1.00 92.31 181 GLY A N 1
ATOM 1346 C CA . GLY A 1 181 ? -12.055 8.586 12.936 1.00 92.31 181 GLY A CA 1
ATOM 1347 C C . GLY A 1 181 ? -12.338 7.081 12.801 1.00 92.31 181 GLY A C 1
ATOM 1348 O O . GLY A 1 181 ? -13.463 6.721 12.453 1.00 92.31 181 GLY A O 1
ATOM 1349 N N . PRO A 1 182 ? -11.362 6.188 13.055 1.00 95.62 182 PRO A N 1
ATOM 1350 C CA . PRO A 1 182 ? -11.607 4.751 13.041 1.00 95.62 182 PRO A CA 1
ATOM 1351 C C . PRO A 1 182 ? -12.615 4.341 14.116 1.00 95.62 182 PRO A C 1
ATOM 1353 O O . PRO A 1 182 ? -12.827 5.042 15.111 1.00 95.62 182 PRO A O 1
ATOM 1356 N N . PHE A 1 183 ? -13.214 3.166 13.948 1.00 96.75 183 PHE A N 1
ATOM 1357 C CA . PHE A 1 183 ? -14.083 2.565 14.954 1.00 96.75 183 PHE A CA 1
ATOM 1358 C C . PHE A 1 183 ? -13.306 2.200 16.220 1.00 96.75 183 PHE A C 1
ATOM 1360 O O . PHE A 1 183 ? -13.742 2.530 17.322 1.00 96.75 183 PHE A O 1
ATOM 1367 N N . SER A 1 184 ? -12.126 1.611 16.063 1.00 97.38 184 SER A N 1
ATOM 1368 C CA . SER A 1 184 ? -11.224 1.269 17.162 1.00 97.38 184 SER A CA 1
ATOM 1369 C C . SER A 1 184 ? -9.769 1.408 16.733 1.00 97.38 184 SER A C 1
ATOM 1371 O O . SER A 1 184 ? -9.445 1.336 15.546 1.00 97.38 184 SER A O 1
ATOM 1373 N N . VAL A 1 185 ? -8.900 1.636 17.715 1.00 97.00 185 VAL A N 1
ATOM 1374 C CA . VAL A 1 185 ? -7.455 1.799 17.532 1.00 97.00 185 VAL A CA 1
ATOM 1375 C C . VAL A 1 185 ? -6.727 0.941 18.552 1.00 97.00 185 VAL A C 1
ATOM 1377 O O . VAL A 1 185 ? -7.173 0.804 19.693 1.00 97.00 185 VAL A O 1
ATOM 1380 N N . SER A 1 186 ? -5.582 0.409 18.151 1.00 95.75 186 SER A N 1
ATOM 1381 C CA . SER A 1 186 ? -4.573 -0.137 19.046 1.00 95.75 186 SER A CA 1
ATOM 1382 C C . SER A 1 186 ? -3.240 0.515 18.746 1.00 95.75 186 SER A C 1
ATOM 1384 O O . SER A 1 186 ? -2.775 0.444 17.614 1.00 95.75 186 SER A O 1
ATOM 1386 N N . ALA A 1 187 ? -2.616 1.122 19.750 1.00 93.31 187 ALA A N 1
ATOM 1387 C CA . ALA A 1 187 ? -1.212 1.508 19.655 1.00 93.31 187 ALA A CA 1
ATOM 1388 C C . ALA A 1 187 ? -0.328 0.279 19.912 1.00 93.31 187 ALA A C 1
ATOM 1390 O O . ALA A 1 187 ? -0.731 -0.620 20.653 1.00 93.31 187 ALA A O 1
ATOM 1391 N N . TYR A 1 188 ? 0.848 0.238 19.293 1.00 90.50 188 TYR A N 1
ATOM 1392 C CA . TYR A 1 188 ? 1.819 -0.836 19.511 1.00 90.50 188 TYR A CA 1
ATOM 1393 C C . TYR A 1 188 ? 2.624 -0.621 20.799 1.00 90.50 188 TYR A C 1
ATOM 1395 O O . TYR A 1 188 ? 2.876 0.524 21.204 1.00 90.50 188 TYR A O 1
ATOM 1403 N N . GLU A 1 189 ? 3.010 -1.717 21.457 1.00 82.69 189 GLU A N 1
ATOM 1404 C CA . GLU A 1 189 ? 3.696 -1.694 22.755 1.00 82.69 189 GLU A CA 1
ATOM 1405 C C . GLU A 1 189 ? 5.084 -1.051 22.658 1.00 82.69 189 GLU A C 1
ATOM 1407 O O . GLU A 1 189 ? 5.477 -0.307 23.555 1.00 82.69 189 GLU A O 1
ATOM 1412 N N . GLU A 1 190 ? 5.780 -1.234 21.536 1.00 82.12 190 GLU A N 1
ATOM 1413 C CA . GLU A 1 190 ? 7.104 -0.671 21.249 1.00 82.12 190 GLU A CA 1
ATOM 1414 C C . GLU A 1 190 ? 7.108 0.860 21.258 1.00 82.12 190 GLU A C 1
ATOM 1416 O O . GLU A 1 190 ? 8.153 1.486 21.425 1.00 82.12 190 GLU A O 1
ATOM 1421 N N . THR A 1 191 ? 5.933 1.473 21.100 1.00 81.62 191 THR A N 1
ATOM 1422 C CA . THR A 1 191 ? 5.754 2.926 21.194 1.00 81.62 191 THR A CA 1
ATOM 1423 C C . THR A 1 191 ? 5.346 3.390 22.593 1.00 81.62 191 THR A C 1
ATOM 1425 O O . THR A 1 191 ? 5.061 4.570 22.789 1.00 81.62 191 THR A O 1
ATOM 1428 N N . GLU A 1 192 ? 5.243 2.479 23.565 1.00 78.38 192 GLU A N 1
ATOM 1429 C CA . GLU A 1 192 ? 4.672 2.706 24.899 1.00 78.38 192 GLU A CA 1
ATOM 1430 C C . GLU A 1 192 ? 3.275 3.357 24.848 1.00 78.38 192 GLU A C 1
ATOM 1432 O O . GLU A 1 192 ? 2.896 4.154 25.711 1.00 78.38 192 GLU A O 1
ATOM 1437 N N . GLY A 1 193 ? 2.511 3.069 23.789 1.00 73.69 193 GLY A N 1
ATOM 1438 C CA . GLY A 1 193 ? 1.214 3.686 23.510 1.00 73.69 193 GLY A CA 1
ATOM 1439 C C . GLY A 1 193 ? 1.279 5.107 22.931 1.00 73.69 193 GLY A C 1
ATOM 1440 O O . GLY A 1 193 ? 0.241 5.669 22.581 1.00 73.69 193 GLY A O 1
ATOM 1441 N N . ARG A 1 194 ? 2.471 5.701 22.790 1.00 83.69 194 ARG A N 1
ATOM 1442 C CA . ARG A 1 194 ? 2.681 7.062 22.261 1.00 83.69 194 ARG A CA 1
ATOM 1443 C C . ARG A 1 194 ? 2.728 7.123 20.739 1.00 83.69 194 ARG A C 1
ATOM 1445 O O . ARG A 1 194 ? 2.937 8.203 20.207 1.00 83.69 194 ARG A O 1
ATOM 1452 N N . GLY A 1 195 ? 2.535 6.007 20.043 1.00 87.19 195 GLY A N 1
ATOM 1453 C CA . GLY A 1 195 ? 2.599 5.943 18.586 1.00 87.19 195 GLY A CA 1
ATOM 1454 C C . GLY A 1 195 ? 1.459 6.675 17.873 1.00 87.19 195 GLY A C 1
ATOM 1455 O O . GLY A 1 195 ? 1.674 7.374 16.881 1.00 87.19 195 GLY A O 1
ATOM 1456 N N . CYS A 1 196 ? 0.231 6.561 18.387 1.00 93.06 196 CYS A N 1
ATOM 1457 C CA . CYS A 1 196 ? -0.958 7.109 17.736 1.00 93.06 196 CYS A CA 1
ATOM 1458 C C . CYS A 1 196 ? -2.057 7.520 18.725 1.00 93.06 196 CYS A C 1
ATOM 1460 O O . CYS A 1 196 ? -2.170 6.999 19.833 1.00 93.06 196 CYS A O 1
ATOM 1462 N N . CYS A 1 197 ? -2.907 8.456 18.303 1.00 94.56 197 CYS A N 1
ATOM 1463 C CA . CYS A 1 197 ? -4.072 8.890 19.059 1.00 94.56 197 CYS A CA 1
ATOM 1464 C C . CYS A 1 197 ? -5.126 7.782 19.059 1.00 94.56 197 CYS A C 1
ATOM 1466 O O . CYS A 1 197 ? -5.673 7.459 18.006 1.00 94.56 197 CYS A O 1
ATOM 1468 N N . VAL A 1 198 ? -5.481 7.258 20.232 1.00 95.44 198 VAL A N 1
ATOM 1469 C CA . VAL A 1 198 ? -6.435 6.136 20.339 1.00 95.44 198 VAL A CA 1
ATOM 1470 C C . VAL A 1 198 ? -7.858 6.539 19.919 1.00 95.44 198 VAL A C 1
ATOM 1472 O O . VAL A 1 198 ? -8.638 5.704 19.478 1.00 95.44 198 VAL A O 1
ATOM 1475 N N . SER A 1 199 ? -8.186 7.834 19.986 1.00 95.69 199 SER A N 1
ATOM 1476 C CA . SER A 1 199 ? -9.502 8.349 19.580 1.00 95.69 199 SER A CA 1
ATOM 1477 C C . SER A 1 199 ? -9.655 8.471 18.057 1.00 95.69 199 SER A C 1
ATOM 1479 O O . SER A 1 199 ? -10.645 8.007 17.495 1.00 95.69 199 SER A O 1
ATOM 1481 N N . CYS A 1 200 ? -8.681 9.079 17.367 1.00 94.44 200 CYS A N 1
ATOM 1482 C CA . CYS A 1 200 ? -8.822 9.417 15.944 1.00 94.44 200 CYS A CA 1
ATOM 1483 C C . CYS A 1 200 ? -7.826 8.728 15.004 1.00 94.44 200 CYS A C 1
ATOM 1485 O O . CYS A 1 200 ? -7.908 8.957 13.803 1.00 94.44 200 CYS A O 1
ATOM 1487 N N . GLY A 1 201 ? -6.902 7.911 15.516 1.00 93.81 201 GLY A N 1
ATOM 1488 C CA . GLY A 1 201 ? -5.950 7.125 14.722 1.00 93.81 201 GLY A CA 1
ATOM 1489 C C . GLY A 1 201 ? -4.733 7.894 14.200 1.00 93.81 201 GLY A C 1
ATOM 1490 O O . GLY A 1 201 ? -3.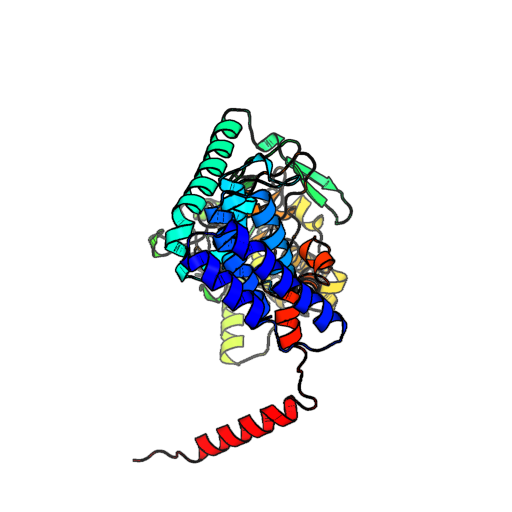810 7.282 13.682 1.00 93.81 201 GLY A O 1
ATOM 1491 N N . CYS A 1 202 ? -4.681 9.221 14.350 1.00 91.88 202 CYS A N 1
ATOM 1492 C CA . CYS A 1 202 ? -3.544 9.988 13.841 1.00 91.88 202 CYS A CA 1
ATOM 1493 C C . CYS A 1 202 ? -2.233 9.686 14.581 1.00 91.88 202 CYS A C 1
ATOM 1495 O O . CYS A 1 202 ? -2.219 9.539 15.807 1.00 91.88 202 CYS A O 1
ATOM 1497 N N . VAL A 1 203 ? -1.124 9.696 13.845 1.00 90.31 203 VAL A N 1
ATOM 1498 C CA . VAL A 1 203 ? 0.225 9.507 14.397 1.00 90.31 203 VAL A CA 1
ATOM 1499 C C . VAL A 1 203 ? 0.559 10.617 15.401 1.00 90.31 203 VAL A C 1
ATOM 1501 O O . VAL A 1 203 ? 0.252 11.801 15.205 1.00 90.31 203 VAL A O 1
ATOM 1504 N N . LEU A 1 204 ? 1.182 10.239 16.512 1.00 87.69 204 LEU A N 1
ATOM 1505 C CA . LEU A 1 204 ? 1.638 11.151 17.556 1.00 87.69 204 LEU A CA 1
ATOM 1506 C C . LEU A 1 204 ? 3.158 11.292 17.457 1.00 87.69 204 LEU A C 1
ATOM 1508 O O . LEU A 1 204 ? 3.916 10.551 18.063 1.00 87.69 204 LEU A O 1
ATOM 1512 N N . HIS A 1 205 ? 3.612 12.257 16.663 1.00 74.50 205 HIS A N 1
ATOM 1513 C CA . HIS A 1 205 ? 5.040 12.496 16.476 1.00 74.50 205 HIS A CA 1
ATOM 1514 C C . HIS A 1 205 ? 5.550 13.513 17.507 1.00 74.50 205 HIS A C 1
ATOM 1516 O O . HIS A 1 205 ? 5.097 14.664 17.491 1.00 74.50 205 HIS A O 1
ATOM 1522 N N . GLU A 1 206 ? 6.515 13.136 18.357 1.00 63.59 206 GLU A N 1
ATOM 1523 C CA . GLU A 1 206 ? 7.066 14.018 19.409 1.00 63.59 206 GLU A CA 1
ATOM 1524 C C . GLU A 1 206 ? 7.545 15.366 18.848 1.00 63.59 206 GLU A C 1
ATOM 1526 O O . GLU A 1 206 ? 7.266 16.417 19.423 1.00 63.59 206 GLU A O 1
ATOM 1531 N N . ALA A 1 207 ? 8.184 15.351 17.672 1.00 61.25 207 ALA A N 1
ATOM 1532 C CA . ALA A 1 207 ? 8.697 16.557 17.019 1.00 61.25 207 ALA A CA 1
ATOM 1533 C C . ALA A 1 207 ? 7.605 17.553 16.572 1.00 61.25 207 ALA A C 1
ATOM 1535 O O . ALA A 1 207 ? 7.866 18.751 16.508 1.00 61.25 207 ALA A O 1
ATOM 1536 N N . THR A 1 208 ? 6.392 17.085 16.253 1.00 58.91 208 THR A N 1
ATOM 1537 C CA . THR A 1 208 ? 5.302 17.949 15.746 1.00 58.91 208 THR A CA 1
ATOM 1538 C C . THR A 1 208 ? 4.175 18.168 16.752 1.00 58.91 208 THR A C 1
ATOM 1540 O O . THR A 1 208 ? 3.377 19.089 16.589 1.00 58.91 208 THR A O 1
ATOM 1543 N N . ARG A 1 209 ? 4.081 17.328 17.790 1.00 65.75 209 ARG A N 1
ATOM 1544 C CA . ARG A 1 209 ? 3.014 17.366 18.797 1.00 65.75 209 ARG A CA 1
ATOM 1545 C C . ARG A 1 209 ? 3.601 17.246 20.206 1.00 65.75 209 ARG A C 1
ATOM 1547 O O . ARG A 1 209 ? 3.486 16.195 20.826 1.00 65.75 209 ARG A O 1
ATOM 1554 N N . PRO A 1 210 ? 4.175 18.331 20.752 1.00 60.59 210 PRO A N 1
ATOM 1555 C CA . PRO A 1 210 ? 4.804 18.312 22.075 1.00 60.59 210 PRO A CA 1
ATOM 1556 C C . PRO A 1 210 ? 3.804 18.146 23.236 1.00 60.59 210 PRO A C 1
ATOM 1558 O O . PRO A 1 210 ? 4.209 17.937 24.374 1.00 60.59 210 PRO A O 1
ATOM 1561 N N . SER A 1 211 ? 2.497 18.253 22.974 1.00 76.12 211 SER A N 1
ATOM 1562 C CA . SER A 1 211 ? 1.426 18.275 23.983 1.00 76.12 211 SER A CA 1
ATOM 1563 C C . SER A 1 211 ? 0.517 17.043 23.901 1.00 76.12 211 SER A C 1
ATOM 1565 O O . SER A 1 211 ? -0.707 17.170 23.898 1.00 76.12 211 SER A O 1
ATOM 1567 N N . VAL A 1 212 ? 1.098 15.847 23.783 1.00 87.56 212 VAL A N 1
ATOM 1568 C CA . VAL A 1 212 ? 0.326 14.596 23.829 1.00 87.56 212 VAL A CA 1
ATOM 1569 C C . VAL A 1 212 ? -0.304 14.431 25.214 1.00 87.56 212 VAL A C 1
ATOM 1571 O O . VAL A 1 212 ? 0.373 14.575 26.231 1.00 87.56 212 VAL A O 1
ATOM 1574 N N . LEU A 1 213 ? -1.599 14.115 25.260 1.00 92.19 213 LEU A N 1
ATOM 1575 C CA . LEU A 1 213 ? -2.341 13.956 26.511 1.00 92.19 213 LEU A CA 1
ATOM 1576 C C . LEU A 1 213 ? -2.480 12.463 26.852 1.00 92.19 213 LEU A C 1
ATOM 1578 O O . LEU A 1 213 ? -3.151 11.755 26.102 1.00 92.19 213 LEU A O 1
ATOM 1582 N N . PRO A 1 214 ? -1.881 11.956 27.942 1.00 93.25 214 PRO A N 1
ATOM 1583 C CA . PRO A 1 214 ? -2.104 10.587 28.398 1.00 93.25 214 PRO A CA 1
ATOM 1584 C C . PRO A 1 214 ? -3.392 10.461 29.222 1.00 93.25 214 PRO A C 1
ATOM 1586 O O . PRO A 1 214 ? -3.843 11.420 29.851 1.00 93.25 214 PRO A O 1
ATOM 1589 N N . CYS A 1 215 ? -3.941 9.248 29.319 1.00 93.88 215 CYS A N 1
ATOM 1590 C CA . CYS A 1 215 ? -4.848 8.929 30.424 1.00 93.88 215 CYS A CA 1
ATOM 1591 C C . CYS A 1 215 ? -4.070 8.933 31.757 1.00 93.88 215 CYS A C 1
ATOM 1593 O O . CYS A 1 215 ? -3.115 8.163 31.890 1.00 93.88 215 CYS A O 1
ATOM 1595 N N . PRO A 1 216 ? -4.486 9.720 32.770 1.00 91.94 216 PRO A N 1
ATOM 1596 C CA . PRO A 1 216 ? -3.752 9.846 34.033 1.00 91.94 216 PRO A CA 1
ATOM 1597 C C . PRO A 1 216 ? -3.808 8.582 34.903 1.00 91.94 216 PRO A C 1
ATOM 1599 O O . PRO A 1 216 ? -3.051 8.467 35.861 1.00 91.94 216 PRO A O 1
ATOM 1602 N N . THR A 1 217 ? -4.711 7.645 34.598 1.00 94.56 217 THR A N 1
ATOM 1603 C CA . THR A 1 217 ? -4.914 6.424 35.384 1.00 94.56 217 THR A CA 1
ATOM 1604 C C . THR A 1 217 ? -4.105 5.252 34.837 1.00 94.56 217 THR A C 1
ATOM 1606 O O . THR A 1 217 ? -3.269 4.704 35.549 1.00 94.56 217 THR A O 1
ATOM 1609 N N . CYS A 1 218 ? -4.332 4.852 33.582 1.00 93.94 218 CYS A N 1
ATOM 1610 C CA . CYS A 1 218 ? -3.639 3.693 33.011 1.00 93.94 218 CYS A CA 1
ATOM 1611 C C . CYS A 1 218 ? -2.288 4.049 32.376 1.00 93.94 218 CYS A C 1
ATOM 1613 O O . CYS A 1 218 ? -1.388 3.205 32.341 1.00 93.94 218 CYS A O 1
ATOM 1615 N N . ASN A 1 219 ? -2.145 5.281 31.868 1.00 91.94 219 ASN A N 1
ATOM 1616 C CA . ASN A 1 219 ? -1.033 5.704 31.017 1.00 91.94 219 ASN A CA 1
ATOM 1617 C C . ASN A 1 219 ? -0.746 4.693 29.883 1.00 91.94 219 ASN A C 1
ATOM 1619 O O . ASN A 1 219 ? 0.400 4.302 29.677 1.00 91.94 219 ASN A O 1
ATOM 1623 N N . MET A 1 220 ? -1.814 4.205 29.238 1.00 92.75 220 MET A N 1
ATOM 1624 C CA . MET A 1 220 ? -1.777 3.268 28.097 1.00 92.75 220 MET A CA 1
ATOM 1625 C C . MET A 1 220 ? -2.390 3.863 26.825 1.00 92.75 220 MET A C 1
ATOM 1627 O O . MET A 1 220 ? -2.138 3.371 25.733 1.00 92.75 220 MET A O 1
ATOM 1631 N N . VAL A 1 221 ? -3.219 4.902 26.961 1.00 94.62 221 VAL A N 1
ATOM 1632 C CA . VAL A 1 221 ? -3.861 5.595 25.838 1.00 94.62 221 VAL A CA 1
ATOM 1633 C C . VAL A 1 221 ? -3.420 7.047 25.815 1.00 94.62 221 VAL A C 1
ATOM 1635 O O . VAL A 1 221 ? -3.281 7.681 26.868 1.00 94.62 221 VAL A O 1
ATOM 1638 N N . PHE A 1 222 ? -3.229 7.563 24.606 1.00 94.75 222 PHE A N 1
ATOM 1639 C CA . PHE A 1 222 ? -2.735 8.907 24.353 1.00 94.75 222 PHE A CA 1
ATOM 1640 C C . PHE A 1 222 ? -3.610 9.612 23.314 1.00 94.75 222 PHE A C 1
ATOM 1642 O O . PHE A 1 222 ? -4.193 8.977 22.430 1.00 94.75 222 PHE A O 1
ATOM 1649 N N . TYR A 1 223 ? -3.704 10.937 23.430 1.00 94.81 223 TYR A N 1
ATOM 1650 C CA . TYR A 1 223 ? -4.575 11.769 22.605 1.00 94.81 223 TYR A CA 1
ATOM 1651 C C . TYR A 1 223 ? -3.818 12.948 22.001 1.00 94.81 223 TYR A C 1
ATOM 1653 O O . TYR A 1 223 ? -2.983 13.576 22.653 1.00 94.81 223 TYR A O 1
ATOM 1661 N N . CYS A 1 224 ? -4.159 13.285 20.755 1.00 92.94 224 CYS A N 1
ATOM 1662 C CA . CYS A 1 224 ? -3.554 14.409 20.037 1.00 92.94 224 CYS A CA 1
ATOM 1663 C C . CYS A 1 224 ? -4.111 15.781 20.446 1.00 92.94 224 CYS A C 1
ATOM 1665 O O . CYS A 1 224 ? -3.522 16.801 20.098 1.00 92.94 224 CYS A O 1
ATOM 1667 N N . SER A 1 225 ? -5.261 15.822 21.125 1.00 92.75 225 SER A N 1
ATOM 1668 C CA . SER A 1 225 ? -5.942 17.062 21.502 1.00 92.75 225 SER A CA 1
ATOM 1669 C C . SER A 1 225 ? -6.915 16.851 22.670 1.00 92.75 225 SER A C 1
ATOM 1671 O O . SER A 1 225 ? -7.379 15.723 22.875 1.00 92.75 225 SER A O 1
ATOM 1673 N N . PRO A 1 226 ? -7.297 17.925 23.392 1.00 94.19 226 PRO A N 1
ATOM 1674 C CA . PRO A 1 226 ? -8.354 17.864 24.401 1.00 94.19 226 PRO A CA 1
ATOM 1675 C C . PRO A 1 226 ? -9.688 17.337 23.854 1.00 94.19 226 PRO A C 1
ATOM 1677 O O . PRO A 1 226 ? -10.353 16.567 24.532 1.00 94.19 226 PRO A O 1
ATOM 1680 N N . SER A 1 227 ? -10.039 17.668 22.606 1.00 95.38 227 SER A N 1
ATOM 1681 C CA . SER A 1 227 ? -11.266 17.180 21.956 1.00 95.38 227 SER A CA 1
ATOM 1682 C C . SER A 1 227 ? -11.254 15.659 21.741 1.00 95.38 227 SER A C 1
ATOM 1684 O O . SER A 1 227 ? -12.250 14.980 21.995 1.00 95.38 227 SER A O 1
ATOM 1686 N N . CYS A 1 228 ? -10.114 15.091 21.332 1.00 95.81 228 CYS A N 1
ATOM 1687 C CA . CYS A 1 228 ? -9.952 13.638 21.212 1.00 95.81 228 CYS A CA 1
ATOM 1688 C C . CYS A 1 228 ? -10.018 12.925 22.569 1.00 95.81 228 CYS A C 1
ATOM 1690 O O . CYS A 1 228 ? -10.564 11.826 22.646 1.00 95.81 228 CYS A O 1
ATOM 1692 N N . LEU A 1 229 ? -9.485 13.546 23.624 1.00 95.19 229 LEU A N 1
ATOM 1693 C CA . LEU A 1 229 ? -9.592 13.026 24.986 1.00 95.19 229 LEU A CA 1
ATOM 1694 C C . LEU A 1 229 ? -11.048 13.063 25.470 1.00 95.19 229 LEU A C 1
ATOM 1696 O O . LEU A 1 229 ? -11.559 12.041 25.911 1.00 95.19 229 LEU A O 1
ATOM 1700 N N . GLU A 1 230 ? -11.728 14.201 25.342 1.00 95.50 230 GLU A N 1
ATOM 1701 C CA . GLU A 1 230 ? -13.113 14.384 25.794 1.00 95.50 230 GLU A CA 1
ATOM 1702 C C . GLU A 1 230 ? -14.085 13.430 25.086 1.00 95.50 230 GLU A C 1
ATOM 1704 O O . GLU A 1 230 ? -14.870 12.751 25.745 1.00 95.50 230 GLU A O 1
ATOM 1709 N N . SER A 1 231 ? -13.977 13.307 23.759 1.00 94.94 231 SER A N 1
ATOM 1710 C CA . SER A 1 231 ? -14.832 12.414 22.958 1.00 94.94 231 SER A CA 1
ATOM 1711 C C . SER A 1 231 ? -14.680 10.930 23.309 1.00 94.94 231 SER A C 1
ATOM 1713 O O . SER A 1 231 ? -15.639 10.172 23.178 1.00 94.94 231 SER A O 1
ATOM 1715 N N . HIS A 1 232 ? -13.501 10.505 23.768 1.00 96.31 232 HIS A N 1
ATOM 1716 C CA . HIS A 1 232 ? -13.209 9.104 24.082 1.00 96.31 232 HIS A CA 1
ATOM 1717 C C . HIS A 1 232 ? -13.318 8.770 25.581 1.00 96.31 232 HIS A C 1
ATOM 1719 O O . HIS A 1 232 ? -13.495 7.607 25.948 1.00 96.31 232 HIS A O 1
ATOM 1725 N N . ALA A 1 233 ? -13.240 9.775 26.462 1.00 95.75 233 ALA A N 1
ATOM 1726 C CA . ALA A 1 233 ? -13.074 9.603 27.906 1.00 95.75 233 ALA A CA 1
ATOM 1727 C C . ALA A 1 233 ? -14.129 8.698 28.556 1.00 95.75 233 ALA A C 1
ATOM 1729 O O . ALA A 1 233 ? -13.776 7.868 29.391 1.00 95.75 233 ALA A O 1
ATOM 1730 N N . SER A 1 234 ? -15.404 8.831 28.172 1.00 96.75 234 SER A N 1
ATOM 1731 C CA . SER A 1 234 ? -16.489 8.027 28.751 1.00 96.75 234 SER A CA 1
ATOM 1732 C C . SER A 1 234 ? -16.340 6.539 28.425 1.00 96.75 234 SER A C 1
ATOM 1734 O O . SER A 1 234 ? -16.373 5.708 29.331 1.00 96.75 234 SER A O 1
ATOM 1736 N N . ALA A 1 235 ? -16.138 6.202 27.147 1.00 96.75 235 ALA A N 1
ATOM 1737 C CA . ALA A 1 235 ? -15.956 4.819 26.704 1.00 96.75 235 ALA A CA 1
ATOM 1738 C C . ALA A 1 235 ? -14.687 4.212 27.319 1.00 96.75 235 ALA A C 1
ATOM 1740 O O . ALA A 1 235 ? -14.730 3.127 27.902 1.00 96.75 235 ALA A O 1
ATOM 1741 N N . HIS A 1 236 ? -13.591 4.976 27.313 1.00 97.44 236 HIS A N 1
ATOM 1742 C CA . HIS A 1 236 ? -12.340 4.573 27.937 1.00 97.44 236 HIS A CA 1
ATOM 1743 C C . HIS A 1 236 ? -12.496 4.265 29.431 1.00 97.44 236 HIS A C 1
ATOM 1745 O O . HIS A 1 236 ? -12.111 3.189 29.892 1.00 97.44 236 HIS A O 1
ATOM 1751 N N . ALA A 1 237 ? -13.069 5.193 30.201 1.00 97.44 237 ALA A N 1
ATOM 1752 C CA . ALA A 1 237 ? -13.227 5.039 31.643 1.00 97.44 237 ALA A CA 1
ATOM 1753 C C . ALA A 1 237 ? -14.134 3.853 32.000 1.00 97.44 237 ALA A C 1
ATOM 1755 O O . ALA A 1 237 ? -13.855 3.134 32.959 1.00 97.44 237 ALA A O 1
ATOM 1756 N N . GLN A 1 238 ? -15.199 3.640 31.225 1.00 97.12 238 GLN A N 1
ATOM 1757 C CA . GLN A 1 238 ? -16.201 2.622 31.516 1.00 97.12 238 GLN A CA 1
ATOM 1758 C C . GLN A 1 238 ? -15.781 1.214 31.074 1.00 97.12 238 GLN A C 1
ATOM 1760 O O . GLN A 1 238 ? -16.093 0.244 31.767 1.00 97.12 238 GLN A O 1
ATOM 1765 N N . TYR A 1 239 ? -15.094 1.086 29.934 1.00 97.44 239 TYR A N 1
ATOM 1766 C CA . TYR A 1 239 ? -14.894 -0.210 29.280 1.00 97.44 239 TYR A CA 1
ATOM 1767 C C . TYR A 1 239 ? -13.430 -0.593 29.040 1.00 97.44 239 TYR A C 1
ATOM 1769 O O . TYR A 1 239 ? -13.153 -1.782 28.903 1.00 97.44 239 TYR A O 1
ATOM 1777 N N . GLU A 1 240 ? -12.484 0.351 29.030 1.00 97.31 240 GLU A N 1
ATOM 1778 C CA . GLU A 1 240 ? -11.112 0.079 28.566 1.00 97.31 240 GLU A CA 1
ATOM 1779 C C . GLU A 1 240 ? -10.045 0.232 29.643 1.00 97.31 240 GLU A C 1
ATOM 1781 O O . GLU A 1 240 ? -9.117 -0.571 29.708 1.00 97.31 240 GLU A O 1
ATOM 1786 N N . CYS A 1 241 ? -10.150 1.251 30.500 1.00 97.38 241 CYS A N 1
ATOM 1787 C CA . CYS A 1 241 ? -9.062 1.647 31.391 1.00 97.38 241 CYS A CA 1
ATOM 1788 C C . CYS A 1 241 ? -8.642 0.501 32.323 1.00 97.38 241 CYS A C 1
ATOM 1790 O O . CYS A 1 241 ? -7.450 0.248 32.501 1.00 97.38 241 CYS A O 1
ATOM 1792 N N . THR A 1 242 ? -9.604 -0.229 32.896 1.00 97.44 242 THR A N 1
ATOM 1793 C CA . THR A 1 242 ? -9.314 -1.378 33.764 1.00 97.44 242 THR A CA 1
ATOM 1794 C C . THR A 1 242 ? -8.719 -2.567 32.996 1.00 97.44 242 THR A C 1
ATOM 1796 O O . THR A 1 242 ? -7.660 -3.039 33.419 1.00 97.44 242 THR A O 1
ATOM 1799 N N . PRO A 1 243 ? -9.310 -3.059 31.886 1.00 97.06 243 PRO A N 1
ATOM 1800 C CA . PRO A 1 243 ? -8.674 -4.089 31.059 1.00 97.06 243 PRO A CA 1
ATOM 1801 C C . PRO A 1 243 ? -7.269 -3.721 30.566 1.00 97.06 243 PRO A C 1
ATOM 1803 O O . PRO A 1 243 ? -6.372 -4.556 30.638 1.00 97.06 243 PRO A O 1
ATOM 1806 N N . LEU A 1 244 ? -7.035 -2.472 30.152 1.00 96.06 244 LEU A N 1
ATOM 1807 C CA . LEU A 1 244 ? -5.718 -2.016 29.691 1.00 96.06 244 LEU A CA 1
ATOM 1808 C C . LEU A 1 244 ? -4.672 -2.010 30.811 1.00 96.06 244 LEU A C 1
ATOM 1810 O O . LEU A 1 244 ? -3.526 -2.387 30.582 1.00 96.06 244 LEU A O 1
ATOM 1814 N N . MET A 1 245 ? -5.050 -1.648 32.042 1.00 95.31 245 MET A N 1
ATOM 1815 C CA . MET A 1 245 ? -4.148 -1.790 33.193 1.00 95.31 245 MET A CA 1
ATOM 1816 C C . MET A 1 245 ? -3.801 -3.258 33.469 1.00 95.31 245 MET A C 1
ATOM 1818 O O . MET A 1 245 ? -2.649 -3.560 33.774 1.00 95.31 245 MET A O 1
ATOM 1822 N N . LYS A 1 246 ? -4.765 -4.181 33.339 1.00 95.44 246 LYS A N 1
ATOM 1823 C CA . LYS A 1 246 ? -4.494 -5.623 33.471 1.00 95.44 246 LYS A CA 1
ATOM 1824 C C . LYS A 1 246 ? -3.552 -6.119 32.374 1.00 95.44 246 LYS A C 1
ATOM 1826 O O . LYS A 1 246 ? -2.612 -6.845 32.684 1.00 95.44 246 LYS A O 1
ATOM 1831 N N . LEU A 1 247 ? -3.770 -5.689 31.130 1.00 93.62 247 LEU A N 1
ATOM 1832 C CA . LEU A 1 247 ? -2.911 -6.016 29.992 1.00 93.62 247 LEU A CA 1
ATOM 1833 C C . LEU A 1 247 ? -1.474 -5.529 30.223 1.00 93.62 247 LEU A C 1
ATOM 1835 O O . LEU A 1 247 ? -0.539 -6.302 30.053 1.00 93.62 247 LEU A O 1
ATOM 1839 N N . LYS A 1 248 ? -1.298 -4.298 30.722 1.00 92.00 248 LYS A N 1
ATOM 1840 C CA . LYS A 1 248 ? 0.015 -3.742 31.091 1.00 92.00 248 LYS A CA 1
ATOM 1841 C C . LYS A 1 248 ? 0.746 -4.589 32.137 1.00 92.00 248 LYS A C 1
ATOM 1843 O O . LYS A 1 248 ? 1.938 -4.849 32.010 1.00 92.00 248 LYS A O 1
ATOM 1848 N N . VAL A 1 249 ? 0.037 -5.023 33.181 1.00 92.12 249 VAL A N 1
ATOM 1849 C CA . VAL A 1 249 ? 0.608 -5.899 34.220 1.00 92.12 249 VAL A CA 1
ATOM 1850 C C . VAL A 1 249 ? 0.970 -7.267 33.638 1.00 92.12 249 VAL A C 1
ATOM 1852 O O . VAL A 1 249 ? 2.012 -7.823 33.979 1.00 92.12 249 VAL A O 1
ATOM 1855 N N . MET A 1 250 ? 0.135 -7.805 32.747 1.00 91.38 250 MET A N 1
ATOM 1856 C CA . MET A 1 250 ? 0.411 -9.062 32.056 1.00 91.38 250 MET A CA 1
ATOM 1857 C C . MET A 1 250 ? 1.675 -8.964 31.193 1.00 91.38 250 MET A C 1
ATOM 1859 O O . MET A 1 250 ? 2.535 -9.832 31.321 1.00 91.38 250 MET A O 1
ATOM 1863 N N . ALA A 1 251 ? 1.825 -7.901 30.398 1.00 88.88 251 ALA A N 1
ATOM 1864 C CA . ALA A 1 251 ? 3.010 -7.653 29.575 1.00 88.88 251 ALA A CA 1
ATOM 1865 C C . ALA A 1 251 ? 4.289 -7.581 30.420 1.00 88.88 251 ALA A C 1
ATOM 1867 O O . ALA A 1 251 ? 5.251 -8.308 30.168 1.00 88.88 251 ALA A O 1
ATOM 1868 N N . ALA A 1 252 ? 4.257 -6.815 31.516 1.00 88.62 252 ALA A N 1
ATOM 1869 C CA . ALA A 1 252 ? 5.381 -6.723 32.447 1.00 88.62 252 ALA A CA 1
ATOM 1870 C C . ALA A 1 252 ? 5.771 -8.088 33.047 1.00 88.62 252 ALA A C 1
ATOM 1872 O O . ALA A 1 252 ? 6.956 -8.399 33.160 1.00 88.62 252 ALA A O 1
ATOM 1873 N N . ASN A 1 253 ? 4.790 -8.924 33.405 1.00 88.31 253 ASN A N 1
ATOM 1874 C CA . ASN A 1 253 ? 5.043 -10.258 33.955 1.00 88.31 253 ASN A CA 1
ATOM 1875 C C . ASN A 1 253 ? 5.603 -11.232 32.912 1.00 88.31 253 ASN A C 1
ATOM 1877 O O . ASN A 1 253 ? 6.525 -11.983 33.226 1.00 88.31 253 ASN A O 1
ATOM 1881 N N . VAL A 1 254 ? 5.066 -11.214 31.688 1.00 87.19 254 VAL A N 1
ATOM 1882 C CA . VAL A 1 254 ? 5.557 -12.020 30.559 1.00 87.19 254 VAL A CA 1
ATOM 1883 C C . VAL A 1 254 ? 7.009 -11.666 30.253 1.00 87.19 254 VAL A C 1
ATOM 1885 O O . VAL A 1 254 ? 7.849 -12.564 30.201 1.00 87.19 254 VAL A O 1
ATOM 1888 N N . GLY A 1 255 ? 7.322 -10.370 30.153 1.00 85.50 255 GLY A N 1
ATOM 1889 C CA . GLY A 1 255 ? 8.683 -9.885 29.932 1.00 85.50 255 GLY A CA 1
ATOM 1890 C C . GLY A 1 255 ? 9.640 -10.265 31.064 1.00 85.50 255 GLY A C 1
ATOM 1891 O O . GLY A 1 255 ? 10.718 -10.794 30.804 1.00 85.50 255 GLY A O 1
ATOM 1892 N N . ALA A 1 256 ? 9.234 -10.076 32.326 1.00 88.31 256 ALA A N 1
ATOM 1893 C CA . ALA A 1 256 ? 10.058 -10.408 33.492 1.00 88.31 256 ALA A CA 1
ATOM 1894 C C . ALA A 1 256 ? 10.352 -11.912 33.634 1.00 88.31 256 ALA A C 1
ATOM 1896 O O . ALA A 1 256 ? 11.378 -12.291 34.197 1.00 88.31 256 ALA A O 1
ATOM 1897 N N . GLN A 1 257 ? 9.449 -12.770 33.153 1.00 89.88 257 GLN A N 1
ATOM 1898 C CA . GLN A 1 257 ? 9.578 -14.228 33.224 1.00 89.88 257 GLN A CA 1
ATOM 1899 C C . GLN A 1 257 ? 10.063 -14.860 31.911 1.00 89.88 257 GLN A C 1
ATOM 1901 O O . GLN A 1 257 ? 10.239 -16.076 31.867 1.00 89.88 257 GLN A O 1
ATOM 1906 N N . HIS A 1 258 ? 10.285 -14.060 30.862 1.00 85.62 258 HIS A N 1
ATOM 1907 C CA . HIS A 1 258 ? 10.617 -14.527 29.512 1.00 85.62 258 HIS A CA 1
ATOM 1908 C C . HIS A 1 258 ? 9.650 -15.607 28.998 1.00 85.62 258 HIS A C 1
ATOM 1910 O O . HIS A 1 258 ? 10.075 -16.618 28.434 1.00 85.62 258 HIS A O 1
ATOM 1916 N N . LEU A 1 259 ? 8.349 -15.418 29.241 1.00 83.88 259 LEU A N 1
ATOM 1917 C CA . LEU A 1 259 ? 7.331 -16.350 28.761 1.00 83.88 259 LEU A CA 1
ATOM 1918 C C . LEU A 1 259 ? 7.164 -16.210 27.249 1.00 83.88 259 LEU A C 1
ATOM 1920 O O . LEU A 1 259 ? 7.128 -15.101 26.721 1.00 83.88 259 LEU A O 1
ATOM 1924 N N . ASP A 1 260 ? 7.027 -17.347 26.575 1.00 82.75 260 ASP A N 1
ATOM 1925 C CA . ASP A 1 260 ? 6.723 -17.396 25.149 1.00 82.75 260 ASP A CA 1
ATOM 1926 C C . ASP A 1 260 ? 5.228 -17.118 24.943 1.00 82.75 260 ASP A C 1
ATOM 1928 O O . ASP A 1 260 ? 4.369 -17.872 25.413 1.00 82.75 260 ASP A O 1
ATOM 1932 N N . VAL A 1 261 ? 4.918 -16.001 24.289 1.00 80.94 261 VAL A N 1
ATOM 1933 C CA . VAL A 1 261 ? 3.559 -15.591 23.921 1.00 80.94 261 VAL A CA 1
ATOM 1934 C C . VAL A 1 261 ? 3.520 -15.286 22.424 1.00 80.94 261 VAL A C 1
ATOM 1936 O O . VAL A 1 261 ? 4.544 -14.890 21.869 1.00 80.94 261 VAL A O 1
ATOM 1939 N N . PRO A 1 262 ? 2.367 -15.457 21.749 1.00 82.12 262 PRO A N 1
ATOM 1940 C CA . PRO A 1 262 ? 2.252 -15.099 20.338 1.00 82.12 262 PRO A CA 1
ATOM 1941 C C . PRO A 1 262 ? 2.699 -13.652 20.088 1.00 82.12 262 PRO A C 1
ATOM 1943 O O . PRO A 1 262 ? 2.286 -12.763 20.829 1.00 82.12 262 PRO A O 1
ATOM 1946 N N . GLU A 1 263 ? 3.492 -13.434 19.035 1.00 77.31 263 GLU A N 1
ATOM 1947 C CA . GLU A 1 263 ? 4.127 -12.142 18.709 1.00 77.31 263 GLU A CA 1
ATOM 1948 C C . GLU A 1 263 ? 3.124 -10.977 18.640 1.00 77.31 263 GLU A C 1
ATOM 1950 O O . GLU A 1 263 ? 3.430 -9.898 19.115 1.00 77.31 263 GLU A O 1
ATOM 1955 N N . GLU A 1 264 ? 1.901 -11.218 18.149 1.00 84.56 264 GLU A N 1
ATOM 1956 C CA . GLU A 1 264 ? 0.841 -10.200 17.996 1.00 84.56 264 GLU A CA 1
ATOM 1957 C C . GLU A 1 264 ? -0.159 -10.162 19.179 1.00 84.56 264 GLU A C 1
ATOM 1959 O O . GLU A 1 264 ? -1.287 -9.660 19.046 1.00 84.56 264 GLU A O 1
ATOM 1964 N N . PHE A 1 265 ? 0.155 -10.809 20.312 1.00 88.50 265 PHE A N 1
ATOM 1965 C CA . PHE A 1 265 ? -0.816 -10.998 21.394 1.00 88.50 265 PHE A CA 1
ATOM 1966 C C . PHE A 1 265 ? -1.263 -9.677 22.021 1.00 88.50 265 PHE A C 1
ATOM 1968 O O . PHE A 1 265 ? -2.470 -9.452 22.161 1.00 88.50 265 PHE A O 1
ATOM 1975 N N . PHE A 1 266 ? -0.319 -8.826 22.419 1.00 91.00 266 PHE A N 1
ATOM 1976 C CA . PHE A 1 266 ? -0.622 -7.618 23.183 1.00 91.00 266 PHE A CA 1
ATOM 1977 C C . PHE A 1 266 ? -1.356 -6.585 22.330 1.00 91.00 266 PHE A C 1
ATOM 1979 O O . PHE A 1 266 ? -2.353 -6.020 22.787 1.00 91.00 266 PHE A O 1
ATOM 1986 N N . GLU A 1 267 ? -0.957 -6.417 21.070 1.00 91.88 267 GLU A N 1
ATOM 1987 C CA . GLU A 1 267 ? -1.609 -5.528 20.108 1.00 91.88 267 GLU A CA 1
ATOM 1988 C C . GLU A 1 267 ? -3.031 -6.010 19.822 1.00 91.88 267 GLU A C 1
ATOM 1990 O O . GLU A 1 267 ? -3.982 -5.229 19.826 1.00 91.88 267 GLU A O 1
ATOM 1995 N N . THR A 1 268 ? -3.213 -7.315 19.613 1.00 92.94 268 THR A N 1
ATOM 1996 C CA . THR A 1 268 ? -4.540 -7.870 19.328 1.00 92.94 268 THR A CA 1
ATOM 1997 C C . THR A 1 268 ? -5.452 -7.804 20.552 1.00 92.94 268 THR A C 1
ATOM 1999 O O . THR A 1 268 ? -6.636 -7.492 20.418 1.00 92.94 268 THR A O 1
ATOM 2002 N N . ALA A 1 269 ? -4.928 -8.050 21.756 1.00 94.81 269 ALA A N 1
ATOM 2003 C CA . ALA A 1 269 ? -5.686 -7.936 22.999 1.00 94.81 269 ALA A CA 1
ATOM 2004 C C . ALA A 1 269 ? -6.105 -6.484 23.277 1.00 94.81 269 ALA A C 1
ATOM 2006 O O . ALA A 1 269 ? -7.268 -6.239 23.609 1.00 94.81 269 ALA A O 1
ATOM 2007 N N . PHE A 1 270 ? -5.199 -5.519 23.085 1.00 96.56 270 PHE A N 1
ATOM 2008 C CA . PHE A 1 270 ? -5.514 -4.092 23.160 1.00 96.56 270 PHE A CA 1
ATOM 2009 C C . PHE A 1 270 ? -6.619 -3.745 22.161 1.00 96.56 270 PHE A C 1
ATOM 2011 O O . PHE A 1 270 ? -7.624 -3.136 22.535 1.00 96.56 270 PHE A O 1
ATOM 2018 N N . HIS A 1 271 ? -6.482 -4.172 20.905 1.00 97.25 271 HIS A N 1
ATOM 2019 C CA . HIS A 1 271 ? -7.472 -3.868 19.879 1.00 97.25 271 HIS A CA 1
ATOM 2020 C C . HIS A 1 271 ? -8.831 -4.531 20.162 1.00 97.25 271 HIS A C 1
ATOM 2022 O O . HIS A 1 271 ? -9.875 -3.927 19.916 1.00 97.25 271 HIS A O 1
ATOM 2028 N N . CYS A 1 272 ? -8.860 -5.731 20.752 1.00 97.56 272 CYS A N 1
ATOM 2029 C CA . CYS A 1 272 ? -10.102 -6.336 21.236 1.00 97.56 272 CYS A CA 1
ATOM 2030 C C . CYS A 1 272 ? -10.770 -5.447 22.294 1.00 97.56 272 CYS A C 1
ATOM 2032 O O . CYS A 1 272 ? -11.969 -5.193 22.198 1.00 97.56 272 CYS A O 1
ATOM 2034 N N . ILE A 1 273 ? -10.007 -4.932 23.267 1.00 98.00 273 ILE A N 1
ATOM 2035 C CA . ILE A 1 273 ? -10.531 -4.043 24.316 1.00 98.00 273 ILE A CA 1
ATOM 2036 C C . ILE A 1 273 ? -11.198 -2.805 23.699 1.00 98.00 273 ILE A C 1
ATOM 2038 O O . ILE A 1 273 ? -12.348 -2.510 24.032 1.00 98.00 273 ILE A O 1
ATOM 2042 N N . THR A 1 274 ? -10.529 -2.112 22.773 1.00 97.88 274 THR A N 1
ATOM 2043 C CA . THR A 1 274 ? -11.088 -0.901 22.144 1.00 97.88 274 THR A CA 1
ATOM 2044 C C . THR A 1 274 ? -12.241 -1.210 21.184 1.00 97.88 274 THR A C 1
ATOM 2046 O O . THR A 1 274 ? -13.199 -0.441 21.108 1.00 97.88 274 THR A O 1
ATOM 2049 N N . THR A 1 275 ? -12.228 -2.365 20.513 1.00 98.12 275 THR A N 1
ATOM 2050 C CA . THR A 1 275 ? -13.339 -2.806 19.648 1.00 98.12 275 THR A CA 1
ATOM 2051 C C . THR A 1 275 ? -14.597 -3.107 20.466 1.00 98.12 275 THR A C 1
ATOM 2053 O O . THR A 1 275 ? -15.668 -2.572 20.175 1.00 98.12 275 THR A O 1
ATOM 2056 N N . PHE A 1 276 ? -14.491 -3.912 21.530 1.00 98.25 276 PHE A N 1
ATOM 2057 C CA . PHE A 1 276 ? -15.630 -4.217 22.404 1.00 98.25 276 PHE A CA 1
ATOM 2058 C C . PHE A 1 276 ? -16.131 -2.982 23.162 1.00 98.25 276 PHE A C 1
ATOM 2060 O O . PHE A 1 276 ? -17.339 -2.834 23.352 1.00 98.25 276 PHE A O 1
ATOM 2067 N N . SER A 1 277 ? -15.233 -2.069 23.544 1.00 97.75 277 SER A N 1
ATOM 2068 C CA . SER A 1 277 ? -15.597 -0.751 24.078 1.00 97.75 277 SER A CA 1
ATOM 2069 C C . SER A 1 277 ? -16.476 0.029 23.098 1.00 97.75 277 SER A C 1
ATOM 2071 O O . SER A 1 277 ? -17.576 0.442 23.467 1.00 97.75 277 SER A O 1
ATOM 2073 N N . GLY A 1 278 ? -16.063 0.139 21.829 1.00 97.06 278 GLY A N 1
ATOM 2074 C CA . GLY A 1 278 ? -16.850 0.786 20.777 1.00 97.06 278 GLY A CA 1
ATOM 2075 C C . GLY A 1 278 ? -18.229 0.149 20.578 1.00 97.06 278 GLY A C 1
ATOM 2076 O O . GLY A 1 278 ? -19.224 0.866 20.460 1.00 97.06 278 GLY A O 1
ATOM 2077 N N . ILE A 1 279 ? -18.309 -1.188 20.618 1.00 97.19 279 ILE A N 1
ATOM 2078 C CA . ILE A 1 279 ? -19.580 -1.924 20.527 1.00 97.19 279 ILE A CA 1
ATOM 2079 C C . ILE A 1 279 ? -20.500 -1.570 21.702 1.00 97.19 279 ILE A C 1
ATOM 2081 O O . ILE A 1 279 ? -21.654 -1.201 21.493 1.00 97.19 279 ILE A O 1
ATOM 2085 N N . ARG A 1 280 ? -19.997 -1.636 22.940 1.00 96.62 280 ARG A N 1
ATOM 2086 C CA . ARG A 1 280 ? -20.788 -1.369 24.156 1.00 96.62 280 ARG A CA 1
ATOM 2087 C C . ARG A 1 280 ? -21.181 0.092 24.318 1.00 96.62 280 ARG A C 1
ATOM 2089 O O . ARG A 1 280 ? -22.234 0.383 24.878 1.00 96.62 280 ARG A O 1
ATOM 2096 N N . ALA A 1 281 ? -20.345 1.003 23.835 1.00 96.31 281 ALA A N 1
ATOM 2097 C CA . ALA A 1 281 ? -20.642 2.427 23.799 1.00 96.31 281 ALA A CA 1
ATOM 2098 C C . ALA A 1 281 ? -21.671 2.793 22.713 1.00 96.31 281 ALA A C 1
ATOM 2100 O O . ALA A 1 281 ? -22.091 3.946 22.656 1.00 96.31 281 ALA A O 1
ATOM 2101 N N . GLY A 1 282 ? -22.074 1.847 21.852 1.00 95.44 282 GLY A N 1
ATOM 2102 C CA . GLY A 1 282 ? -22.996 2.109 20.748 1.00 95.44 282 GLY A CA 1
ATOM 2103 C C . GLY A 1 282 ? -22.401 3.047 19.698 1.00 95.44 282 GLY A C 1
ATOM 2104 O O . GLY A 1 282 ? -23.130 3.832 19.092 1.00 95.44 282 GLY A O 1
ATOM 2105 N N . LYS A 1 283 ? -21.076 3.001 19.496 1.00 94.94 283 LYS A N 1
ATOM 2106 C CA . LYS A 1 283 ? -20.385 3.843 18.513 1.00 94.94 283 LYS A CA 1
ATOM 2107 C C . LYS A 1 283 ? -20.975 3.616 17.119 1.00 94.94 283 LYS A C 1
ATOM 2109 O O . LYS A 1 283 ? -21.367 2.499 16.776 1.00 94.94 283 LYS A O 1
ATOM 2114 N N . GLU A 1 284 ? -21.053 4.668 16.306 1.00 93.38 284 GLU A N 1
ATOM 2115 C CA . GLU A 1 284 ? -21.493 4.540 14.914 1.00 93.38 284 GLU A CA 1
ATOM 2116 C C . GLU A 1 284 ? -20.692 3.434 14.206 1.00 93.38 284 GLU A C 1
ATOM 2118 O O . GLU A 1 284 ? -19.472 3.363 14.341 1.00 93.38 284 GLU A O 1
ATOM 2123 N N . GLY A 1 285 ? -21.380 2.533 13.502 1.00 92.12 285 GLY A N 1
ATOM 2124 C CA . GLY A 1 285 ? -20.746 1.373 12.871 1.00 92.12 285 GLY A CA 1
ATOM 2125 C C . GLY A 1 285 ? -20.796 0.067 13.679 1.00 92.12 285 GLY A C 1
ATOM 2126 O O . GLY A 1 285 ? -20.493 -0.990 13.125 1.00 92.12 285 GLY A O 1
ATOM 2127 N N . HIS A 1 286 ? -21.176 0.096 14.965 1.00 94.62 286 HIS A N 1
ATOM 2128 C CA . HIS A 1 286 ? -21.087 -1.092 15.831 1.00 94.62 286 HIS A CA 1
ATOM 2129 C C . HIS A 1 286 ? -21.932 -2.279 15.344 1.00 94.62 286 HIS A C 1
ATOM 2131 O O . HIS A 1 286 ? -21.487 -3.422 15.435 1.00 94.62 286 HIS A O 1
ATOM 2137 N N . GLU A 1 287 ? -23.118 -2.024 14.783 1.00 93.38 287 GLU A N 1
ATOM 2138 C CA . GLU A 1 287 ? -23.999 -3.066 14.239 1.00 93.38 287 GLU A CA 1
ATOM 2139 C C . GLU A 1 287 ? -23.368 -3.796 13.042 1.00 93.38 287 GLU A C 1
ATOM 2141 O O . GLU A 1 287 ? -23.694 -4.950 12.769 1.00 93.38 287 GLU A O 1
ATOM 2146 N N . GLN A 1 288 ? -22.444 -3.141 12.330 1.00 92.38 288 GLN A N 1
ATOM 2147 C CA . GLN A 1 288 ? -21.783 -3.693 11.151 1.00 92.38 288 GLN A CA 1
ATOM 2148 C C . GLN A 1 288 ? -20.480 -4.437 11.479 1.00 92.38 288 GLN A C 1
ATOM 2150 O O . GLN A 1 288 ? -19.981 -5.146 10.607 1.00 92.38 288 GLN A O 1
ATOM 2155 N N . ILE A 1 289 ? -19.938 -4.351 12.702 1.00 93.25 289 ILE A N 1
ATOM 2156 C CA . ILE A 1 289 ? -18.669 -5.015 13.065 1.00 93.25 289 ILE A CA 1
ATOM 2157 C C . ILE A 1 289 ? -18.707 -6.506 12.735 1.00 93.25 289 ILE A C 1
ATOM 2159 O O . ILE A 1 289 ? -17.847 -7.013 12.019 1.00 93.25 289 ILE A O 1
ATOM 2163 N N . PHE A 1 290 ? -19.752 -7.205 13.177 1.00 92.06 290 PHE A N 1
ATOM 2164 C CA . PHE A 1 290 ? -19.877 -8.648 12.969 1.00 92.06 290 PHE A CA 1
ATOM 2165 C C . PHE A 1 290 ? -20.233 -9.048 11.526 1.00 92.06 290 PHE A C 1
ATOM 2167 O O . PHE A 1 290 ? -20.311 -10.241 11.234 1.00 92.06 290 PHE A O 1
ATOM 2174 N N . THR A 1 291 ? -20.420 -8.076 10.624 1.00 89.00 291 THR A N 1
ATOM 2175 C CA . THR A 1 291 ? -20.606 -8.314 9.182 1.00 89.00 291 THR A CA 1
ATOM 2176 C C . THR A 1 291 ? -19.289 -8.355 8.407 1.00 89.00 291 THR A C 1
ATOM 2178 O O . THR A 1 291 ? -19.281 -8.800 7.260 1.00 89.00 291 THR A O 1
ATOM 2181 N N . LEU A 1 292 ? -18.186 -7.912 9.022 1.00 89.56 292 LEU A N 1
ATOM 2182 C CA . LEU A 1 292 ? -16.857 -7.957 8.422 1.00 89.56 292 LEU A CA 1
ATOM 2183 C C . LEU A 1 292 ? -16.342 -9.399 8.318 1.00 89.56 292 LEU A C 1
ATOM 2185 O O . LEU A 1 292 ? -16.672 -10.268 9.136 1.00 89.56 292 LEU A O 1
ATOM 2189 N N . GLU A 1 293 ? -15.511 -9.641 7.303 1.00 88.81 293 GLU A N 1
ATOM 2190 C CA . GLU A 1 293 ? -14.837 -10.927 7.129 1.00 88.81 293 GLU A CA 1
ATOM 2191 C C . GLU A 1 293 ? -13.881 -11.171 8.299 1.00 88.81 293 GLU A C 1
ATOM 2193 O O . GLU A 1 293 ? -13.219 -10.250 8.771 1.00 88.81 293 GLU A O 1
ATOM 2198 N N . ALA A 1 294 ? -13.828 -12.401 8.799 1.00 89.75 294 ALA A N 1
ATOM 2199 C CA . ALA A 1 294 ? -13.093 -12.709 10.017 1.00 89.75 294 ALA A CA 1
ATOM 2200 C C . ALA A 1 294 ? -12.300 -14.011 9.957 1.00 89.75 294 ALA A C 1
ATOM 2202 O O . ALA A 1 294 ? -11.504 -14.225 10.865 1.00 89.75 294 ALA A O 1
ATOM 2203 N N . HIS A 1 295 ? -12.549 -14.900 8.983 1.00 86.38 295 HIS A N 1
ATOM 2204 C CA . HIS A 1 295 ? -11.874 -16.205 8.902 1.00 86.38 295 HIS A CA 1
ATOM 2205 C C . HIS A 1 295 ? -11.792 -16.916 10.270 1.00 86.38 295 HIS A C 1
ATOM 2207 O O . HIS A 1 295 ? -10.730 -17.309 10.754 1.00 86.38 295 HIS A O 1
ATOM 2213 N N . THR A 1 296 ? -12.929 -16.952 10.979 1.00 83.00 296 THR A N 1
ATOM 2214 C CA . THR A 1 296 ? -12.978 -17.285 12.413 1.00 83.00 296 THR A CA 1
ATOM 2215 C C . THR A 1 296 ? -12.493 -18.699 12.693 1.00 83.00 296 THR A C 1
ATOM 2217 O O . THR A 1 296 ? -11.803 -18.911 13.689 1.00 83.00 296 THR A O 1
ATOM 2220 N N . ASP A 1 297 ? -12.807 -19.643 11.809 1.00 80.62 297 ASP A N 1
ATOM 2221 C CA . ASP A 1 297 ? -12.396 -21.037 11.955 1.00 80.62 297 ASP A CA 1
ATOM 2222 C C . ASP A 1 297 ? -10.874 -21.172 11.813 1.00 80.62 297 ASP A C 1
ATOM 2224 O O . ASP A 1 297 ? -10.225 -21.834 12.626 1.00 80.62 297 ASP A O 1
ATOM 2228 N N . GLU A 1 298 ? -10.282 -20.496 10.827 1.00 80.94 298 GLU A N 1
ATOM 2229 C CA . GLU A 1 298 ? -8.842 -20.496 10.587 1.00 80.94 298 GLU A CA 1
ATOM 2230 C C . GLU A 1 298 ? -8.072 -19.801 11.721 1.00 80.94 298 GLU A C 1
ATOM 2232 O O . GLU A 1 298 ? -7.020 -20.280 12.157 1.00 80.94 298 GLU A O 1
ATOM 2237 N N . VAL A 1 299 ? -8.610 -18.696 12.243 1.00 74.88 299 VAL A N 1
ATOM 2238 C CA . VAL A 1 299 ? -8.018 -17.941 13.356 1.00 74.88 299 VAL A CA 1
ATOM 2239 C C . VAL A 1 299 ? -8.084 -18.735 14.660 1.00 74.88 299 VAL A C 1
ATOM 2241 O O . VAL A 1 299 ? -7.071 -18.852 15.352 1.00 74.88 299 VAL A O 1
ATOM 2244 N N . ALA A 1 300 ? -9.234 -19.331 14.982 1.00 73.31 300 ALA A N 1
ATOM 2245 C CA . ALA A 1 300 ? -9.413 -20.108 16.208 1.00 73.31 300 ALA A CA 1
ATOM 2246 C C . ALA A 1 300 ? -8.492 -21.339 16.266 1.00 73.31 300 ALA A C 1
ATOM 2248 O O . ALA A 1 300 ? -8.020 -21.704 17.342 1.00 73.31 300 ALA A O 1
ATOM 2249 N N . GLN A 1 301 ? -8.202 -21.962 15.120 1.00 73.06 301 GLN A N 1
ATOM 2250 C CA . GLN A 1 301 ? -7.298 -23.115 15.042 1.00 73.06 301 GLN A CA 1
ATOM 2251 C C . GLN A 1 301 ? -5.822 -22.743 15.212 1.00 73.06 301 GLN A C 1
ATOM 2253 O O . GLN A 1 301 ? -5.037 -23.559 15.696 1.00 73.06 301 GLN A O 1
ATOM 2258 N N . ARG A 1 302 ? -5.426 -21.537 14.790 1.00 70.31 302 ARG A N 1
ATOM 2259 C CA . ARG A 1 302 ? -4.013 -21.153 14.667 1.00 70.31 302 ARG A CA 1
ATOM 2260 C C . ARG A 1 302 ? -3.521 -20.242 15.793 1.00 70.31 302 ARG A C 1
ATOM 2262 O O . ARG A 1 302 ? -2.322 -20.227 16.055 1.00 70.31 302 ARG A O 1
ATOM 2269 N N . PHE A 1 303 ? -4.418 -19.539 16.491 1.00 69.81 303 PHE A N 1
ATOM 2270 C CA . PHE A 1 303 ? -4.059 -18.537 17.501 1.00 69.81 303 PHE A CA 1
ATOM 2271 C C . PHE A 1 303 ? -4.766 -18.803 18.840 1.00 69.81 303 PHE A C 1
ATOM 2273 O O . PHE A 1 303 ? -5.909 -18.379 19.034 1.00 69.81 303 PHE A O 1
ATOM 2280 N N . PRO A 1 304 ? -4.103 -19.455 19.816 1.00 75.12 304 PRO A N 1
ATOM 2281 C CA . PRO A 1 304 ? -4.698 -19.799 21.111 1.00 75.12 304 PRO A CA 1
ATOM 2282 C C . PRO A 1 304 ? -4.790 -18.593 22.071 1.00 75.12 304 PRO A C 1
ATOM 2284 O O . PRO A 1 304 ? -4.540 -18.716 23.266 1.00 75.12 304 PRO A O 1
ATOM 2287 N N . MET A 1 305 ? -5.145 -17.407 21.567 1.00 83.62 305 MET A N 1
ATOM 2288 C CA . MET A 1 305 ? -5.208 -16.170 22.354 1.00 83.62 305 MET A CA 1
ATOM 2289 C C . MET A 1 305 ? -6.580 -15.901 22.982 1.00 83.62 305 MET A C 1
ATOM 2291 O O . MET A 1 305 ? -6.674 -15.142 23.944 1.00 83.62 305 MET A O 1
ATOM 2295 N N . VAL A 1 306 ? -7.644 -16.546 22.488 1.00 85.94 306 VAL A N 1
ATOM 2296 C CA . VAL A 1 306 ? -9.031 -16.330 22.946 1.00 85.94 306 VAL A CA 1
ATOM 2297 C C . VAL A 1 306 ? -9.188 -16.470 24.472 1.00 85.94 306 VAL A C 1
ATOM 2299 O O . VAL A 1 306 ? -9.799 -15.583 25.071 1.00 85.94 306 VAL A O 1
ATOM 2302 N N . PRO A 1 307 ? -8.628 -17.500 25.146 1.00 86.88 307 PRO A N 1
ATOM 2303 C CA . PRO A 1 307 ? -8.746 -17.616 26.601 1.00 86.88 307 PRO A CA 1
ATOM 2304 C C . PRO A 1 307 ? -8.083 -16.457 27.354 1.00 86.88 307 PRO A C 1
ATOM 2306 O O . PRO A 1 307 ? -8.656 -15.955 28.314 1.00 86.88 307 PRO A O 1
ATOM 2309 N N . LEU A 1 308 ? -6.917 -15.999 26.888 1.00 87.50 308 LEU A N 1
ATOM 2310 C CA . LEU A 1 308 ? -6.177 -14.897 27.507 1.00 87.50 308 LEU A CA 1
ATOM 2311 C C . LEU A 1 308 ? -6.923 -13.567 27.342 1.00 87.50 308 LEU A C 1
ATOM 2313 O O . LEU A 1 308 ? -7.044 -12.792 28.288 1.00 87.50 308 LEU A O 1
ATOM 2317 N N . VAL A 1 309 ? -7.489 -13.320 26.156 1.00 90.31 309 VAL A N 1
ATOM 2318 C CA . VAL A 1 309 ? -8.322 -12.133 25.914 1.00 90.31 309 VAL A CA 1
ATOM 2319 C C . VAL A 1 309 ? -9.599 -12.174 26.765 1.00 90.31 309 VAL A C 1
ATOM 2321 O O . VAL A 1 309 ? -10.024 -11.143 27.287 1.00 90.31 309 VAL A O 1
ATOM 2324 N N . ARG A 1 310 ? -10.184 -13.358 26.988 1.00 91.56 310 ARG A N 1
ATOM 2325 C CA . ARG A 1 310 ? -11.350 -13.526 27.870 1.00 91.56 310 ARG A CA 1
ATOM 2326 C C . ARG A 1 310 ? -11.044 -13.159 29.322 1.00 91.56 310 ARG A C 1
ATOM 2328 O O . ARG A 1 310 ? -11.898 -12.575 29.979 1.00 91.56 310 ARG A O 1
ATOM 2335 N N . ASP A 1 311 ? -9.843 -13.433 29.821 1.00 90.75 311 ASP A N 1
ATOM 2336 C CA . ASP A 1 311 ? -9.460 -13.046 31.188 1.00 90.75 311 ASP A CA 1
ATOM 2337 C C . ASP A 1 311 ? -9.385 -11.512 31.359 1.00 90.75 311 ASP A C 1
ATOM 2339 O O . ASP A 1 311 ? -9.651 -10.970 32.441 1.00 90.75 311 ASP A O 1
ATOM 2343 N N . LEU A 1 312 ? -9.088 -10.790 30.272 1.00 92.75 312 LEU A N 1
ATOM 2344 C CA . LEU A 1 312 ? -9.137 -9.325 30.220 1.00 92.75 312 LEU A CA 1
ATOM 2345 C C . LEU A 1 312 ? -10.575 -8.802 30.081 1.00 92.75 312 LEU A C 1
ATOM 2347 O O . LEU A 1 312 ? -10.907 -7.762 30.658 1.00 92.75 312 LEU A O 1
ATOM 2351 N N . LEU A 1 313 ? -11.428 -9.537 29.361 1.00 93.75 313 LEU A N 1
ATOM 2352 C CA . LEU A 1 313 ? -12.809 -9.189 29.017 1.00 93.75 313 LEU A CA 1
ATOM 2353 C C . LEU A 1 313 ? -13.804 -10.274 29.493 1.00 93.75 313 LEU A C 1
ATOM 2355 O O . LEU A 1 313 ? -14.475 -10.895 28.671 1.00 93.75 313 LEU A O 1
ATOM 2359 N N . PRO A 1 314 ? -13.972 -10.491 30.814 1.00 91.81 314 PRO A N 1
ATOM 2360 C CA . PRO A 1 314 ? -14.703 -11.650 31.357 1.00 91.81 314 PRO A CA 1
ATOM 2361 C C . PRO A 1 314 ? -16.205 -11.666 31.047 1.00 91.81 314 PRO A C 1
ATOM 2363 O O . PRO A 1 314 ? -16.870 -12.682 31.222 1.00 91.81 314 PRO A O 1
ATOM 2366 N N . ASN A 1 315 ? -16.741 -10.531 30.606 1.00 93.31 315 ASN A N 1
ATOM 2367 C CA . ASN A 1 315 ? -18.141 -10.380 30.225 1.00 93.31 315 ASN A CA 1
ATOM 2368 C C . ASN A 1 315 ? -18.393 -10.745 28.748 1.00 93.31 315 ASN A C 1
ATOM 2370 O O . ASN A 1 315 ? -19.546 -10.758 28.332 1.00 93.31 315 ASN A O 1
ATOM 2374 N N . GLU A 1 316 ? -17.344 -10.990 27.955 1.00 95.12 316 GLU A N 1
ATOM 2375 C CA . GLU A 1 316 ? -17.453 -11.391 26.550 1.00 95.12 316 GLU A CA 1
ATOM 2376 C C . GLU A 1 316 ? -17.347 -12.913 26.397 1.00 95.12 316 GLU A C 1
ATOM 2378 O O . GLU A 1 316 ? -16.638 -13.598 27.139 1.00 95.12 316 GLU A O 1
ATOM 2383 N N . THR A 1 317 ? -18.064 -13.462 25.416 1.00 94.06 317 THR A N 1
ATOM 2384 C CA . THR A 1 317 ? -18.021 -14.901 25.121 1.00 94.06 317 THR A CA 1
ATOM 2385 C C . THR A 1 317 ? -16.777 -15.257 24.306 1.00 94.06 317 THR A C 1
ATOM 2387 O O . THR A 1 317 ? -16.263 -14.433 23.549 1.00 94.06 317 THR A O 1
ATOM 2390 N N . CYS A 1 318 ? -16.305 -16.506 24.411 1.00 90.50 318 CYS A N 1
ATOM 2391 C CA . CYS A 1 318 ? -15.187 -16.982 23.587 1.00 90.50 318 CYS A CA 1
ATOM 2392 C C . CYS A 1 318 ? -15.469 -16.835 22.086 1.00 90.50 318 CYS A C 1
ATOM 2394 O O . CYS A 1 318 ? -14.570 -16.452 21.346 1.00 90.50 318 CYS A O 1
ATOM 2396 N N . ASP A 1 319 ? -16.705 -17.093 21.654 1.00 90.88 319 ASP A N 1
ATOM 2397 C CA . ASP A 1 319 ? -17.094 -17.019 20.243 1.00 90.88 319 ASP A CA 1
ATOM 2398 C C . ASP A 1 319 ? -17.055 -15.575 19.731 1.00 90.88 319 ASP A C 1
ATOM 2400 O O . ASP A 1 319 ? -16.506 -15.307 18.661 1.00 90.88 319 ASP A O 1
ATOM 2404 N N . ALA A 1 320 ? -17.564 -14.623 20.523 1.00 93.62 320 ALA A N 1
ATOM 2405 C CA . ALA A 1 320 ? -17.483 -13.205 20.189 1.00 93.62 320 ALA A CA 1
ATOM 2406 C C . ALA A 1 320 ? -16.025 -12.733 20.115 1.00 93.62 320 ALA A C 1
ATOM 2408 O O . ALA A 1 320 ? -15.652 -12.035 19.173 1.00 93.62 320 ALA A O 1
ATOM 2409 N N . ILE A 1 321 ? -15.186 -13.143 21.073 1.00 93.62 321 ILE A N 1
ATOM 2410 C CA . ILE A 1 321 ? -13.756 -12.812 21.083 1.00 93.62 321 ILE A CA 1
ATOM 2411 C C . ILE A 1 321 ? -13.062 -13.402 19.854 1.00 93.62 321 ILE A C 1
ATOM 2413 O O . ILE A 1 321 ? -12.370 -12.672 19.153 1.00 93.62 321 ILE A O 1
ATOM 2417 N N . ALA A 1 322 ? -13.265 -14.686 19.552 1.00 91.69 322 ALA A N 1
ATOM 2418 C CA . ALA A 1 322 ? -12.678 -15.333 18.379 1.00 91.69 322 ALA A CA 1
ATOM 2419 C C . ALA A 1 322 ? -13.075 -14.611 17.083 1.00 91.69 322 ALA A C 1
ATOM 2421 O O . ALA A 1 322 ? -12.233 -14.371 16.215 1.00 91.69 322 ALA A O 1
ATOM 2422 N N . LYS A 1 323 ? -14.344 -14.196 16.980 1.00 93.56 323 LYS A N 1
ATOM 2423 C CA . LYS A 1 323 ? -14.840 -13.425 15.840 1.00 93.56 323 LYS A CA 1
ATOM 2424 C C . LYS A 1 323 ? -14.169 -12.052 15.743 1.00 93.56 323 LYS A C 1
ATOM 2426 O O . LYS A 1 323 ? -13.712 -11.699 14.662 1.00 93.56 323 LYS A O 1
ATOM 2431 N N . VAL A 1 324 ? -14.064 -11.306 16.846 1.00 95.50 324 VAL A N 1
ATOM 2432 C CA . VAL A 1 324 ? -13.414 -9.981 16.879 1.00 95.50 324 VAL A CA 1
ATOM 2433 C C . VAL A 1 324 ? -11.917 -10.068 16.577 1.00 95.50 324 VAL A C 1
ATOM 2435 O O . VAL A 1 324 ? -11.425 -9.270 15.785 1.00 95.50 324 VAL A O 1
ATOM 2438 N N . VAL A 1 325 ? -11.206 -11.064 17.115 1.00 93.00 325 VAL A N 1
ATOM 2439 C CA . VAL A 1 325 ? -9.797 -11.330 16.769 1.00 93.00 325 VAL A CA 1
ATOM 2440 C C . VAL A 1 325 ? -9.657 -11.530 15.261 1.00 93.00 325 VAL A C 1
ATOM 2442 O O . VAL A 1 325 ? -8.802 -10.912 14.632 1.00 93.00 325 VAL A O 1
ATOM 2445 N N . GLY A 1 326 ? -10.527 -12.346 14.664 1.00 92.62 326 GLY A N 1
ATOM 2446 C CA . GLY A 1 326 ? -10.528 -12.559 13.222 1.00 92.62 326 GLY A CA 1
ATOM 2447 C C . GLY A 1 326 ? -10.798 -11.289 12.414 1.00 92.62 326 GLY A C 1
ATOM 2448 O O . GLY A 1 326 ? -10.070 -10.998 11.466 1.00 92.62 326 GLY A O 1
ATOM 2449 N N . ILE A 1 327 ? -11.783 -10.486 12.832 1.00 94.25 327 ILE A N 1
ATOM 2450 C CA . ILE A 1 327 ? -12.102 -9.193 12.207 1.00 94.25 327 ILE A CA 1
ATOM 2451 C C . ILE A 1 327 ? -10.891 -8.260 12.250 1.00 94.25 327 ILE A C 1
ATOM 2453 O O . ILE A 1 327 ? -10.531 -7.686 11.224 1.00 94.25 327 ILE A O 1
ATOM 2457 N N . ILE A 1 328 ? -10.241 -8.125 13.408 1.00 93.94 328 ILE A N 1
ATOM 2458 C CA . ILE A 1 328 ? -9.060 -7.272 13.570 1.00 93.94 328 ILE A CA 1
ATOM 2459 C C . ILE A 1 328 ? -7.956 -7.723 12.614 1.00 93.94 328 ILE A C 1
ATOM 2461 O O . ILE A 1 328 ? -7.470 -6.918 11.824 1.00 93.94 328 ILE A O 1
ATOM 2465 N N . ARG A 1 329 ? -7.607 -9.014 12.616 1.00 90.19 329 ARG A N 1
ATOM 2466 C CA . ARG A 1 329 ? -6.498 -9.527 11.794 1.00 90.19 329 ARG A CA 1
ATOM 2467 C C . ARG A 1 329 ? -6.741 -9.367 10.291 1.00 90.19 329 ARG A C 1
ATOM 2469 O O . ARG A 1 329 ? -5.784 -9.147 9.552 1.00 90.19 329 ARG A O 1
ATOM 2476 N N . CYS A 1 330 ? -8.000 -9.430 9.854 1.00 89.38 330 CYS A N 1
ATOM 2477 C CA . CYS A 1 330 ? -8.355 -9.347 8.438 1.00 89.38 330 CYS A CA 1
ATOM 2478 C C . CYS A 1 330 ? -8.619 -7.917 7.939 1.00 89.38 330 CYS A C 1
ATOM 2480 O O . CYS A 1 330 ? -8.436 -7.666 6.752 1.00 89.38 330 CYS A O 1
ATOM 2482 N N . ASN A 1 331 ? -9.046 -6.987 8.805 1.00 92.62 331 ASN A N 1
ATOM 2483 C CA . ASN A 1 331 ? -9.580 -5.685 8.370 1.00 92.62 331 ASN A CA 1
ATOM 2484 C C . ASN A 1 331 ? -8.886 -4.469 8.996 1.00 92.62 331 ASN A C 1
ATOM 2486 O O . ASN A 1 331 ? -9.121 -3.346 8.536 1.00 92.62 331 ASN A O 1
ATOM 2490 N N . ALA A 1 332 ? -8.088 -4.654 10.054 1.00 93.69 332 ALA A N 1
ATOM 2491 C CA . ALA A 1 332 ? -7.366 -3.548 10.664 1.00 93.69 332 ALA A CA 1
ATOM 2492 C C . ALA A 1 332 ? -6.220 -3.097 9.754 1.00 93.69 332 ALA A C 1
ATOM 2494 O O . ALA A 1 332 ? -5.407 -3.902 9.294 1.00 93.69 332 ALA A O 1
ATOM 2495 N N . LEU A 1 333 ? -6.156 -1.791 9.513 1.00 92.81 333 LEU A N 1
ATOM 2496 C CA . LEU A 1 333 ? -5.081 -1.162 8.763 1.00 92.81 333 LEU A CA 1
ATOM 2497 C C . LEU A 1 333 ? -4.008 -0.661 9.712 1.00 92.81 333 LEU A C 1
ATOM 2499 O O . LEU A 1 333 ? -4.304 -0.019 10.722 1.00 92.81 333 LEU A O 1
ATOM 2503 N N . GLU A 1 334 ? -2.764 -0.941 9.352 1.00 91.44 334 GLU A N 1
ATOM 2504 C CA . GLU A 1 334 ? -1.602 -0.456 10.076 1.00 91.44 334 GLU A CA 1
ATOM 2505 C C . GLU A 1 334 ? -1.505 1.074 9.981 1.00 91.44 334 GLU A C 1
ATOM 2507 O O . GLU A 1 334 ? -1.686 1.673 8.919 1.00 91.44 334 GLU A O 1
ATOM 2512 N N . ILE A 1 335 ? -1.240 1.701 11.123 1.00 92.06 335 ILE A N 1
ATOM 2513 C CA . ILE A 1 335 ? -0.897 3.112 11.252 1.00 92.06 335 ILE A CA 1
ATOM 2514 C C . ILE A 1 335 ? 0.625 3.165 11.252 1.00 92.06 335 ILE A C 1
ATOM 2516 O O . ILE A 1 335 ? 1.257 2.616 12.154 1.00 92.06 335 ILE A O 1
ATOM 2520 N N . CYS A 1 336 ? 1.211 3.835 10.266 1.00 88.38 336 CYS A N 1
ATOM 2521 C CA . CYS A 1 336 ? 2.657 4.009 10.172 1.00 88.38 336 CYS A CA 1
ATOM 2522 C C . CYS A 1 336 ? 3.055 5.450 10.480 1.00 88.38 336 CYS A C 1
ATOM 2524 O O . CYS A 1 336 ? 2.299 6.371 10.179 1.00 88.38 336 CYS A O 1
ATOM 2526 N N . ASP A 1 337 ? 4.249 5.655 11.028 1.00 84.94 337 ASP A N 1
ATOM 2527 C CA . ASP A 1 337 ? 4.864 6.980 11.092 1.00 84.94 337 ASP A CA 1
ATOM 2528 C C . ASP A 1 337 ? 5.439 7.428 9.730 1.00 84.94 337 ASP A C 1
ATOM 2530 O O . ASP A 1 337 ? 5.362 6.717 8.725 1.00 84.94 337 ASP A O 1
ATOM 2534 N N . ALA A 1 338 ? 6.048 8.618 9.692 1.00 79.25 338 ALA A N 1
ATOM 2535 C CA . ALA A 1 338 ? 6.643 9.186 8.478 1.00 79.25 338 ALA A CA 1
ATOM 2536 C C . ALA A 1 338 ? 7.828 8.370 7.916 1.00 79.25 338 ALA A C 1
ATOM 2538 O O . ALA A 1 338 ? 8.221 8.562 6.765 1.00 79.25 338 ALA A O 1
ATOM 2539 N N . THR A 1 339 ? 8.411 7.461 8.706 1.00 79.06 339 THR A N 1
ATOM 2540 C CA . THR A 1 339 ? 9.465 6.539 8.254 1.00 79.06 339 THR A CA 1
ATOM 2541 C C . THR A 1 339 ? 8.899 5.242 7.671 1.00 79.06 339 THR A C 1
ATOM 2543 O O . THR A 1 339 ? 9.639 4.472 7.057 1.00 79.06 339 THR A O 1
ATOM 2546 N N . GLY A 1 340 ? 7.590 5.015 7.820 1.00 77.44 340 GLY A N 1
ATOM 2547 C CA . GLY A 1 340 ? 6.917 3.777 7.448 1.00 77.44 340 GLY A CA 1
ATOM 2548 C C . GLY A 1 340 ? 6.962 2.706 8.539 1.00 77.44 340 GLY A C 1
ATOM 2549 O O . GLY A 1 340 ? 6.610 1.561 8.260 1.00 77.44 340 GLY A O 1
ATOM 2550 N N . LEU A 1 341 ? 7.395 3.042 9.759 1.00 83.44 341 LEU A N 1
ATOM 2551 C CA . LEU A 1 341 ? 7.365 2.119 10.890 1.00 83.44 341 LEU A CA 1
ATOM 2552 C C . LEU A 1 341 ? 5.939 2.039 11.442 1.00 83.44 341 LEU A C 1
ATOM 2554 O O . LEU A 1 341 ? 5.314 3.069 11.690 1.00 83.44 341 LEU A O 1
ATOM 2558 N N . GLY A 1 342 ? 5.424 0.824 11.633 1.00 87.94 342 GLY A N 1
ATOM 2559 C CA . GLY A 1 342 ? 4.132 0.601 12.278 1.00 87.94 342 GLY A CA 1
ATOM 2560 C C . GLY A 1 342 ? 4.152 1.095 13.725 1.00 87.94 342 GLY A C 1
ATOM 2561 O O . GLY A 1 342 ? 5.031 0.731 14.501 1.00 87.94 342 GLY A O 1
ATOM 2562 N N . VAL A 1 343 ? 3.188 1.938 14.082 1.00 90.94 343 VAL A N 1
ATOM 2563 C CA . VAL A 1 343 ? 3.027 2.517 15.427 1.00 90.94 343 VAL A CA 1
ATOM 2564 C C . VAL A 1 343 ? 1.688 2.147 16.071 1.00 90.94 343 VAL A C 1
ATOM 2566 O O . VAL A 1 343 ? 1.434 2.451 17.239 1.00 90.94 343 VAL A O 1
ATOM 2569 N N . GLY A 1 344 ? 0.817 1.496 15.307 1.00 93.50 344 GLY A N 1
ATOM 2570 C CA . GLY A 1 344 ? -0.490 1.040 15.739 1.00 93.50 344 GLY A CA 1
ATOM 2571 C C . GLY A 1 344 ? -1.284 0.444 14.586 1.00 93.50 344 GLY A C 1
ATOM 2572 O O . GLY A 1 344 ? -0.796 0.298 13.471 1.00 93.50 344 GLY A O 1
ATOM 2573 N N . GLN A 1 345 ? -2.547 0.142 14.844 1.00 94.62 345 GLN A N 1
ATOM 2574 C CA . GLN A 1 345 ? -3.502 -0.329 13.852 1.00 94.62 345 GLN A CA 1
ATOM 2575 C C . GLN A 1 345 ? -4.900 0.202 14.160 1.00 94.62 345 GLN A C 1
ATOM 2577 O O . GLN A 1 345 ? -5.231 0.513 15.307 1.00 94.62 345 GLN A O 1
ATOM 2582 N N . SER A 1 346 ? -5.730 0.305 13.130 1.00 95.75 346 SER A N 1
ATOM 2583 C CA . SER A 1 346 ? -7.068 0.880 13.220 1.00 95.75 346 SER A CA 1
ATOM 2584 C C . SER A 1 346 ? -8.081 0.086 12.412 1.00 95.75 346 SER A C 1
ATOM 2586 O O . SER A 1 346 ? -7.812 -0.334 11.289 1.00 95.75 346 SER A O 1
ATOM 2588 N N . LEU A 1 347 ? -9.257 -0.124 12.997 1.00 96.12 347 LEU A N 1
ATOM 2589 C CA . LEU A 1 347 ? -10.384 -0.770 12.336 1.00 96.12 347 LEU A CA 1
ATOM 2590 C C . LEU A 1 347 ? -11.388 0.290 11.895 1.00 96.12 347 LEU A C 1
ATOM 2592 O O . LEU A 1 347 ? -11.791 1.142 12.689 1.00 96.12 347 LEU A O 1
ATOM 2596 N N . PHE A 1 348 ? -11.828 0.214 10.644 1.00 94.81 348 PHE A N 1
ATOM 2597 C CA . PHE A 1 348 ? -12.796 1.141 10.079 1.00 94.81 348 PHE A CA 1
ATOM 2598 C C . PHE A 1 348 ? -14.093 0.411 9.742 1.00 94.81 348 PHE A C 1
ATOM 2600 O O . PHE A 1 348 ? -14.101 -0.606 9.055 1.00 94.81 348 PHE A O 1
ATOM 2607 N N . VAL A 1 349 ? -15.210 0.942 10.229 1.00 91.94 349 VAL A N 1
ATOM 2608 C CA . VAL A 1 349 ? -16.551 0.436 9.933 1.00 91.94 349 VAL A CA 1
ATOM 2609 C C . VAL A 1 349 ? -17.546 1.590 10.021 1.00 91.94 349 VAL A C 1
ATOM 2611 O O . VAL A 1 349 ? -17.258 2.618 10.631 1.00 91.94 349 VAL A O 1
ATOM 2614 N N . GLY A 1 350 ? -18.718 1.417 9.421 1.00 84.38 350 GLY A N 1
ATOM 2615 C CA . GLY A 1 350 ? -19.818 2.368 9.504 1.00 84.38 350 GLY A CA 1
ATOM 2616 C C . GLY A 1 350 ? -20.221 2.919 8.147 1.00 84.38 350 GLY A C 1
ATOM 2617 O O . GLY A 1 350 ? -19.579 2.692 7.120 1.00 84.38 350 GLY A O 1
ATOM 2618 N N . LYS A 1 351 ? -21.353 3.619 8.135 1.00 75.50 351 LYS A N 1
ATOM 2619 C CA . LYS A 1 351 ? -21.929 4.161 6.909 1.00 75.50 351 LYS A CA 1
ATOM 2620 C C . LYS A 1 351 ? -21.014 5.254 6.350 1.00 75.50 351 LYS A C 1
ATOM 2622 O O . LYS A 1 351 ? -20.636 6.172 7.061 1.00 75.50 351 LYS A O 1
ATOM 2627 N N . GLY A 1 352 ? -20.675 5.153 5.067 1.00 77.44 352 GLY A N 1
ATOM 2628 C CA . GLY A 1 352 ? -19.784 6.110 4.401 1.00 77.44 352 GLY A CA 1
ATOM 2629 C C . GLY A 1 352 ? -18.293 5.851 4.627 1.00 77.44 352 GLY A C 1
ATOM 2630 O O . GLY A 1 352 ? -17.477 6.482 3.964 1.00 77.44 352 GLY A O 1
ATOM 2631 N N . ASN A 1 353 ? -17.921 4.893 5.484 1.00 86.38 353 ASN A N 1
ATOM 2632 C CA . ASN A 1 353 ? -16.534 4.478 5.617 1.00 86.38 353 ASN A CA 1
ATOM 2633 C C . ASN A 1 353 ? -16.223 3.336 4.643 1.00 86.38 353 ASN A C 1
ATOM 2635 O O . ASN A 1 353 ? -16.799 2.251 4.733 1.00 86.38 353 ASN A O 1
ATOM 2639 N N . ILE A 1 354 ? -15.304 3.589 3.711 1.00 89.88 354 ILE A N 1
ATOM 2640 C CA . ILE A 1 354 ? -14.876 2.607 2.711 1.00 89.88 354 ILE A CA 1
ATOM 2641 C C . ILE A 1 354 ? -13.466 2.054 2.971 1.00 89.88 354 ILE A C 1
ATOM 2643 O O . ILE A 1 354 ? -13.005 1.191 2.229 1.00 89.88 354 ILE A O 1
ATOM 2647 N N . THR A 1 355 ? -12.773 2.532 4.009 1.00 92.25 355 THR A N 1
ATOM 2648 C CA . THR A 1 355 ? -11.329 2.334 4.210 1.00 92.25 355 THR A CA 1
ATOM 2649 C C . THR A 1 355 ? -10.948 0.853 4.352 1.00 92.25 355 THR A C 1
ATOM 2651 O O . THR A 1 355 ? -9.987 0.416 3.724 1.00 92.25 355 THR A O 1
ATOM 2654 N N . SER A 1 356 ? -11.731 0.042 5.072 1.00 90.44 356 SER A N 1
ATOM 2655 C CA . SER A 1 356 ? -11.471 -1.406 5.196 1.00 90.44 356 SER A CA 1
ATOM 2656 C C . SER A 1 356 ? -11.864 -2.234 3.958 1.00 90.44 356 SER A C 1
ATOM 2658 O O . SER A 1 356 ? -11.590 -3.427 3.929 1.00 90.44 356 SER A O 1
ATOM 2660 N N . PHE A 1 357 ? -12.463 -1.636 2.917 1.00 91.62 357 PHE A N 1
ATOM 2661 C CA . PHE A 1 357 ? -12.797 -2.333 1.661 1.00 91.62 357 PHE A CA 1
ATOM 2662 C C . PHE A 1 357 ? -11.707 -2.220 0.584 1.00 91.62 357 PHE A C 1
ATOM 2664 O O . PHE A 1 357 ? -11.873 -2.754 -0.514 1.00 91.62 357 PHE A O 1
ATOM 2671 N N . PHE A 1 358 ? -10.610 -1.503 0.839 1.00 94.75 358 PHE A N 1
ATOM 2672 C CA . PHE A 1 358 ? -9.495 -1.448 -0.106 1.00 94.75 358 PHE A CA 1
ATOM 2673 C C . PHE A 1 358 ? -8.767 -2.789 -0.109 1.00 94.75 358 PHE A C 1
ATOM 2675 O O . PHE A 1 358 ? -8.095 -3.135 0.861 1.00 94.75 358 PHE A O 1
ATOM 2682 N N . ASN A 1 359 ? -8.878 -3.531 -1.210 1.00 95.31 359 ASN A N 1
ATOM 2683 C CA . ASN A 1 359 ? -8.218 -4.822 -1.371 1.00 95.31 359 ASN A CA 1
ATOM 2684 C C . ASN A 1 359 ? -6.707 -4.686 -1.587 1.00 95.31 359 ASN A C 1
ATOM 2686 O O . ASN A 1 359 ? -6.173 -3.619 -1.910 1.00 95.31 359 ASN A O 1
ATOM 2690 N N . HIS A 1 360 ? -6.009 -5.809 -1.436 1.00 95.56 360 HIS A N 1
ATOM 2691 C CA . HIS A 1 360 ? -4.575 -5.879 -1.661 1.00 95.56 360 HIS A CA 1
ATOM 2692 C C . HIS A 1 360 ? -4.194 -5.990 -3.145 1.00 95.56 360 HIS A C 1
ATOM 2694 O O . HIS A 1 360 ? -4.715 -6.831 -3.877 1.00 95.56 360 HIS A O 1
ATOM 2700 N N . SER A 1 361 ? -3.148 -5.266 -3.547 1.00 96.00 361 SER A N 1
ATOM 2701 C CA . SER A 1 361 ? -2.329 -5.592 -4.721 1.00 96.00 361 SER A CA 1
ATOM 2702 C C . SER A 1 361 ? -0.844 -5.429 -4.394 1.00 96.00 361 SER A C 1
ATOM 2704 O O . SER A 1 361 ? -0.450 -4.501 -3.688 1.00 96.00 361 SER A O 1
ATOM 2706 N N . CYS A 1 362 ? 0.021 -6.293 -4.944 1.00 92.94 362 CYS A N 1
ATOM 2707 C CA . CYS A 1 362 ? 1.471 -6.070 -4.870 1.00 92.94 362 CYS A CA 1
ATOM 2708 C C . CYS A 1 362 ? 1.940 -4.954 -5.828 1.00 92.94 362 CYS A C 1
ATOM 2710 O O . CYS A 1 362 ? 3.094 -4.531 -5.744 1.00 92.94 362 CYS A O 1
ATOM 2712 N N . ALA A 1 363 ? 1.082 -4.514 -6.752 1.00 90.25 363 ALA A N 1
ATOM 2713 C CA . ALA A 1 363 ? 1.231 -3.320 -7.584 1.00 90.25 363 ALA A CA 1
ATOM 2714 C C . ALA A 1 363 ? 0.042 -2.384 -7.305 1.00 90.25 363 ALA A C 1
ATOM 2716 O O . ALA A 1 363 ? -0.877 -2.297 -8.122 1.00 90.25 363 ALA A O 1
ATOM 2717 N N . PRO A 1 364 ? -0.013 -1.776 -6.109 1.00 95.38 364 PRO A N 1
ATOM 2718 C CA . PRO A 1 364 ? -1.163 -0.979 -5.715 1.00 95.38 364 PRO A CA 1
ATOM 2719 C C . PRO A 1 364 ? -1.235 0.313 -6.534 1.00 95.38 364 PRO A C 1
ATOM 2721 O O . PRO A 1 364 ? -0.217 0.860 -6.966 1.00 95.38 364 PRO A O 1
ATOM 2724 N N . ASN A 1 365 ? -2.452 0.812 -6.729 1.00 96.00 365 ASN A N 1
ATOM 2725 C CA . ASN A 1 365 ? -2.712 2.117 -7.345 1.00 96.00 365 ASN A CA 1
ATOM 2726 C C . ASN A 1 365 ? -3.052 3.203 -6.309 1.00 96.00 365 ASN A C 1
ATOM 2728 O O . ASN A 1 365 ? -3.148 4.381 -6.671 1.00 96.00 365 ASN A O 1
ATOM 2732 N N . CYS A 1 366 ? -3.122 2.830 -5.028 1.00 96.50 366 CYS A N 1
ATOM 2733 C CA . CYS A 1 366 ? -3.244 3.719 -3.883 1.00 96.50 366 CYS A CA 1
ATOM 2734 C C . CYS A 1 366 ? -2.128 3.483 -2.850 1.00 96.50 366 CYS A C 1
ATOM 2736 O O . CYS A 1 366 ? -1.558 2.396 -2.755 1.00 96.50 366 CYS A O 1
ATOM 2738 N N . ALA A 1 367 ? -1.838 4.505 -2.049 1.00 92.81 367 ALA A N 1
ATOM 2739 C CA . ALA A 1 367 ? -0.931 4.446 -0.909 1.00 92.81 367 ALA A CA 1
ATOM 2740 C C . ALA A 1 367 ? -1.562 5.129 0.310 1.00 92.81 367 ALA A C 1
ATOM 2742 O O . ALA A 1 367 ? -2.363 6.055 0.163 1.00 92.81 367 ALA A O 1
ATOM 2743 N N . ILE A 1 368 ? -1.186 4.669 1.503 1.00 91.06 368 ILE A N 1
ATOM 2744 C CA . ILE A 1 368 ? -1.530 5.322 2.768 1.00 91.06 368 ILE A CA 1
ATOM 2745 C C . ILE A 1 368 ? -0.530 6.466 2.981 1.00 91.06 368 ILE A C 1
ATOM 2747 O O . ILE A 1 368 ? 0.676 6.237 3.041 1.00 91.06 368 ILE A O 1
ATOM 2751 N N . ASP A 1 369 ? -1.033 7.694 3.056 1.00 89.06 369 ASP A N 1
ATOM 2752 C CA . ASP A 1 369 ? -0.283 8.907 3.377 1.00 89.06 369 ASP A CA 1
ATOM 2753 C C . ASP A 1 369 ? -0.435 9.173 4.881 1.00 89.06 369 ASP A C 1
ATOM 2755 O O . ASP A 1 369 ? -1.460 9.685 5.338 1.00 89.06 369 ASP A O 1
ATOM 2759 N N . ALA A 1 370 ? 0.573 8.769 5.657 1.00 83.69 370 ALA A N 1
ATOM 2760 C CA . ALA A 1 370 ? 0.586 8.910 7.113 1.00 83.69 370 ALA A CA 1
ATOM 2761 C C . ALA A 1 370 ? 0.571 10.378 7.570 1.00 83.69 370 ALA A C 1
ATOM 2763 O O . ALA A 1 370 ? -0.073 10.713 8.567 1.00 83.69 370 ALA A O 1
ATOM 2764 N N . ASP A 1 371 ? 1.222 11.270 6.818 1.00 83.56 371 ASP A N 1
ATOM 2765 C CA . ASP A 1 371 ? 1.287 12.694 7.150 1.00 83.56 371 ASP A CA 1
ATOM 2766 C C . ASP A 1 371 ? -0.091 13.347 7.000 1.00 83.56 371 ASP A C 1
ATOM 2768 O O . ASP A 1 371 ? -0.532 14.119 7.858 1.00 83.56 371 ASP A O 1
ATOM 2772 N N . ARG A 1 372 ? -0.808 13.010 5.921 1.00 86.19 372 ARG A N 1
ATOM 2773 C CA . ARG A 1 372 ? -2.163 13.526 5.657 1.00 86.19 372 ARG A CA 1
ATOM 2774 C C . ARG A 1 372 ? -3.272 12.699 6.296 1.00 86.19 372 ARG A C 1
ATOM 2776 O O . ARG A 1 372 ? -4.399 13.177 6.360 1.00 86.19 372 ARG A O 1
ATOM 2783 N N . ASN A 1 373 ? -2.953 11.522 6.832 1.00 87.56 373 ASN A N 1
ATOM 2784 C CA . ASN A 1 373 ? -3.901 10.559 7.392 1.00 87.56 373 ASN A CA 1
ATOM 2785 C C . ASN A 1 373 ? -5.021 10.210 6.397 1.00 87.56 373 ASN A C 1
ATOM 2787 O O . ASN A 1 373 ? -6.216 10.312 6.701 1.00 87.56 373 ASN A O 1
ATOM 2791 N N . CYS A 1 374 ? -4.627 9.828 5.182 1.00 91.94 374 CYS A N 1
ATOM 2792 C CA . CYS A 1 374 ? -5.561 9.432 4.139 1.00 91.94 374 CYS A CA 1
ATOM 2793 C C . CYS A 1 374 ? -4.983 8.367 3.200 1.00 91.94 374 CYS A C 1
ATOM 2795 O O . CYS A 1 374 ? -3.776 8.159 3.117 1.00 91.94 374 CYS A O 1
ATOM 2797 N N . ILE A 1 375 ? -5.856 7.681 2.468 1.00 94.31 375 ILE A N 1
ATOM 2798 C CA . ILE A 1 375 ? -5.489 6.876 1.307 1.00 94.31 375 ILE A CA 1
ATOM 2799 C C . ILE A 1 375 ? -5.554 7.793 0.092 1.00 94.31 375 ILE A C 1
ATOM 2801 O O . ILE A 1 375 ? -6.570 8.455 -0.142 1.00 94.31 375 ILE A O 1
ATOM 2805 N N . CYS A 1 376 ? -4.489 7.810 -0.705 1.00 94.75 376 CYS A N 1
ATOM 2806 C CA . CYS A 1 376 ? -4.425 8.588 -1.933 1.00 94.75 376 CYS A CA 1
ATOM 2807 C C . CYS A 1 376 ? -3.996 7.740 -3.130 1.00 94.75 376 CYS A C 1
ATOM 2809 O O . CYS A 1 376 ? -3.285 6.746 -2.989 1.00 94.75 376 CYS A O 1
ATOM 2811 N N . THR A 1 377 ? -4.429 8.117 -4.330 1.00 95.62 377 THR A N 1
ATOM 2812 C CA . THR A 1 377 ? -3.962 7.478 -5.567 1.00 95.62 377 THR A CA 1
ATOM 2813 C C . THR A 1 377 ? -2.502 7.842 -5.849 1.00 95.62 377 THR A C 1
ATOM 2815 O O . THR A 1 377 ? -2.081 8.982 -5.661 1.00 95.62 377 THR A O 1
ATOM 2818 N N . VAL A 1 378 ? -1.710 6.898 -6.360 1.00 93.12 378 VAL A N 1
ATOM 2819 C CA . VAL A 1 378 ? -0.306 7.150 -6.765 1.00 93.12 378 VAL A CA 1
ATOM 2820 C C . VAL A 1 378 ? -0.150 7.352 -8.274 1.00 93.12 378 VAL A C 1
ATOM 2822 O O . VAL A 1 378 ? 0.907 7.745 -8.763 1.00 93.12 378 VAL A O 1
ATOM 2825 N N . ARG A 1 379 ? -1.224 7.094 -9.020 1.00 93.19 379 ARG A N 1
ATOM 2826 C CA . ARG A 1 379 ? -1.357 7.322 -10.459 1.00 93.19 379 ARG A CA 1
ATOM 2827 C C . ARG A 1 379 ? -2.814 7.617 -10.800 1.00 93.19 379 ARG A C 1
ATOM 2829 O O . ARG A 1 379 ? -3.677 7.586 -9.929 1.00 93.19 379 ARG A O 1
ATOM 2836 N N . ARG A 1 380 ? -3.095 7.862 -12.078 1.00 92.69 380 ARG A N 1
ATOM 2837 C CA . ARG A 1 380 ? -4.473 7.880 -12.569 1.00 92.69 380 ARG A CA 1
ATOM 2838 C C . ARG A 1 380 ? -5.088 6.490 -12.383 1.00 92.69 380 ARG A C 1
ATOM 2840 O O . ARG A 1 380 ? -4.429 5.495 -12.691 1.00 92.69 380 ARG A O 1
ATOM 2847 N N . VAL A 1 381 ? -6.321 6.442 -11.898 1.00 94.38 381 VAL A N 1
ATOM 2848 C CA . VAL A 1 381 ? -7.139 5.226 -11.802 1.00 94.38 381 VAL A CA 1
ATOM 2849 C C . VAL A 1 381 ? -8.307 5.398 -12.759 1.00 94.38 381 VAL A C 1
ATOM 2851 O O . VAL A 1 381 ? -8.986 6.422 -12.713 1.00 94.38 381 VAL A O 1
ATOM 2854 N N . TYR A 1 382 ? -8.502 4.448 -13.668 1.00 93.31 382 TYR A N 1
ATOM 2855 C CA . TYR A 1 382 ? -9.524 4.580 -14.707 1.00 93.31 382 TYR A CA 1
ATOM 2856 C C . TYR A 1 382 ? -10.888 4.105 -14.216 1.00 93.31 382 TYR A C 1
ATOM 2858 O O . TYR A 1 382 ? -10.987 3.242 -13.342 1.00 93.31 382 TYR A O 1
ATOM 2866 N N . LYS A 1 383 ? -11.963 4.629 -14.810 1.00 93.94 383 LYS A N 1
ATOM 2867 C CA . LYS A 1 383 ? -13.321 4.146 -14.535 1.00 93.94 383 LYS A CA 1
ATOM 2868 C C . LYS A 1 383 ? -13.411 2.617 -14.655 1.00 93.94 383 LYS A C 1
ATOM 2870 O O . LYS A 1 383 ? -13.066 2.043 -15.684 1.00 93.94 383 LYS A O 1
ATOM 2875 N N . GLY A 1 384 ? -13.975 1.979 -13.633 1.00 94.38 384 GLY A N 1
ATOM 2876 C CA . GLY A 1 384 ? -14.151 0.529 -13.547 1.00 94.38 384 GLY A CA 1
ATOM 2877 C C . GLY A 1 384 ? -12.955 -0.216 -12.955 1.00 94.38 384 GLY A C 1
ATOM 2878 O O . GLY A 1 384 ? -13.086 -1.400 -12.659 1.00 94.38 384 GLY A O 1
ATOM 2879 N N . GLU A 1 385 ? -11.823 0.456 -12.750 1.00 95.00 385 GLU A N 1
ATOM 2880 C CA . GLU A 1 385 ? -10.660 -0.113 -12.080 1.00 95.00 385 GLU A CA 1
ATOM 2881 C C . GLU A 1 385 ? -10.886 -0.194 -10.559 1.00 95.00 385 GLU A C 1
ATOM 2883 O O . GLU A 1 385 ? -11.493 0.694 -9.952 1.00 95.00 385 GLU A O 1
ATOM 2888 N N . GLU A 1 386 ? -10.403 -1.270 -9.939 1.00 96.50 386 GLU A N 1
ATOM 2889 C CA . GLU A 1 386 ? -10.410 -1.440 -8.486 1.00 96.50 386 GLU A CA 1
ATOM 2890 C C . GLU A 1 386 ? -9.278 -0.631 -7.840 1.00 96.50 386 GLU A C 1
ATOM 2892 O O . GLU A 1 386 ? -8.138 -0.652 -8.306 1.00 96.50 386 GLU A O 1
ATOM 2897 N N . LEU A 1 387 ? -9.581 0.072 -6.751 1.00 97.12 387 LEU A N 1
ATOM 2898 C CA . LEU A 1 387 ? -8.596 0.762 -5.930 1.00 97.12 387 LEU A CA 1
ATOM 2899 C C . LEU A 1 387 ? -8.014 -0.222 -4.916 1.00 97.12 387 LEU A C 1
ATOM 2901 O O . LEU A 1 387 ? -8.742 -0.859 -4.155 1.00 97.12 387 LEU A O 1
ATOM 2905 N N . THR A 1 388 ? -6.689 -0.328 -4.897 1.00 97.38 388 THR A N 1
ATOM 2906 C CA . THR A 1 388 ? -5.964 -1.303 -4.081 1.00 97.38 388 THR A CA 1
ATOM 2907 C C . THR A 1 388 ? -4.790 -0.665 -3.353 1.00 97.38 388 THR A C 1
ATOM 2909 O O . THR A 1 388 ? -4.118 0.226 -3.878 1.00 97.38 388 THR A O 1
ATOM 2912 N N . ILE A 1 389 ? -4.523 -1.163 -2.147 1.00 96.06 389 ILE A N 1
ATOM 2913 C CA . ILE A 1 389 ? -3.376 -0.792 -1.309 1.00 96.06 389 ILE A CA 1
ATOM 2914 C C . ILE A 1 389 ? -2.442 -1.995 -1.115 1.00 96.06 389 ILE A C 1
ATOM 2916 O O . ILE A 1 389 ? -2.771 -3.138 -1.445 1.00 96.06 389 ILE A O 1
ATOM 2920 N N . ALA A 1 390 ? -1.246 -1.766 -0.579 1.00 93.44 390 ALA A N 1
ATOM 2921 C CA . ALA A 1 390 ? -0.383 -2.852 -0.127 1.00 93.44 390 ALA A CA 1
ATOM 2922 C C . ALA A 1 390 ? -0.683 -3.174 1.344 1.00 93.44 390 ALA A C 1
ATOM 2924 O O . ALA A 1 390 ? -0.626 -2.284 2.180 1.00 93.44 390 ALA A O 1
ATOM 2925 N N . TYR A 1 391 ? -0.965 -4.440 1.661 1.00 92.31 391 TYR A N 1
ATOM 2926 C CA . TYR A 1 391 ? -1.153 -4.909 3.043 1.00 92.31 391 TYR A CA 1
ATOM 2927 C C . TYR A 1 391 ? 0.172 -5.265 3.719 1.00 92.31 391 TYR A C 1
ATOM 2929 O O . TYR A 1 391 ? 0.205 -5.596 4.895 1.00 92.31 391 TYR A O 1
ATOM 2937 N N . MET A 1 392 ? 1.266 -5.256 2.958 1.00 87.94 392 MET A N 1
ATOM 2938 C CA . MET A 1 392 ? 2.589 -5.606 3.449 1.00 87.94 392 MET A CA 1
ATOM 2939 C C . MET A 1 392 ? 3.645 -4.695 2.813 1.00 87.94 392 MET A C 1
ATOM 2941 O O . MET A 1 392 ? 3.568 -4.428 1.606 1.00 87.94 392 MET A O 1
ATOM 2945 N N . PRO A 1 393 ? 4.661 -4.254 3.572 1.00 82.94 393 PRO A N 1
ATOM 2946 C CA . PRO A 1 393 ? 5.715 -3.389 3.050 1.00 82.94 393 PRO A CA 1
ATOM 2947 C C . PRO A 1 393 ? 6.780 -4.156 2.251 1.00 82.94 393 PRO A C 1
ATOM 2949 O O . PRO A 1 393 ? 7.492 -3.562 1.438 1.00 82.94 393 PRO A O 1
ATOM 2952 N N . GLN A 1 394 ? 6.895 -5.484 2.402 1.00 83.69 394 GLN A N 1
ATOM 2953 C CA . GLN A 1 394 ? 7.936 -6.293 1.750 1.00 83.69 394 GLN A CA 1
ATOM 2954 C C . GLN A 1 394 ? 7.626 -6.618 0.278 1.00 83.69 394 GLN A C 1
ATOM 2956 O O . GLN A 1 394 ? 7.808 -7.735 -0.209 1.00 83.69 394 GLN A O 1
ATOM 2961 N N . LEU A 1 395 ? 7.200 -5.609 -0.484 1.00 83.06 395 LEU A N 1
ATOM 2962 C CA . LEU A 1 395 ? 6.895 -5.711 -1.913 1.00 83.06 395 LEU A CA 1
ATOM 2963 C C . LEU A 1 395 ? 8.110 -6.094 -2.775 1.00 83.06 395 LEU A C 1
ATOM 2965 O O . LEU A 1 395 ? 7.930 -6.474 -3.937 1.00 83.06 395 LEU A O 1
ATOM 2969 N N . TYR A 1 396 ? 9.323 -6.005 -2.226 1.00 75.75 396 TYR A N 1
ATOM 2970 C CA . TYR A 1 396 ? 10.574 -6.441 -2.850 1.00 75.75 396 TYR A CA 1
ATOM 2971 C C . TYR A 1 396 ? 10.812 -7.959 -2.749 1.00 75.75 396 TYR A C 1
ATOM 2973 O O . TYR A 1 396 ? 11.651 -8.486 -3.478 1.00 75.75 396 TYR A O 1
ATOM 2981 N N . TRP A 1 397 ? 10.086 -8.680 -1.885 1.00 80.12 397 TRP A N 1
ATOM 2982 C CA . TRP A 1 397 ? 10.193 -10.139 -1.788 1.00 80.12 397 TRP A CA 1
ATOM 2983 C C . TRP A 1 397 ? 9.736 -10.835 -3.075 1.00 80.12 397 TRP A C 1
ATOM 2985 O O . TRP A 1 397 ? 8.874 -10.300 -3.770 1.00 80.12 397 TRP A O 1
ATOM 2995 N N . PRO A 1 398 ? 10.237 -12.046 -3.388 1.00 80.00 398 PRO A N 1
ATOM 2996 C CA . PRO A 1 398 ? 9.682 -12.905 -4.431 1.00 80.00 398 PRO A CA 1
ATOM 2997 C C . PRO A 1 398 ? 8.183 -13.165 -4.257 1.00 80.00 398 PRO A C 1
ATOM 2999 O O . PRO A 1 398 ? 7.673 -13.200 -3.138 1.00 80.00 398 PRO A O 1
ATOM 3002 N N . ALA A 1 399 ? 7.482 -13.412 -5.368 1.00 85.19 399 ALA A N 1
ATOM 3003 C CA . ALA A 1 399 ? 6.028 -13.593 -5.368 1.00 85.19 399 ALA A CA 1
ATOM 3004 C C . ALA A 1 399 ? 5.546 -14.668 -4.388 1.00 85.19 399 ALA A C 1
ATOM 3006 O O . ALA A 1 399 ? 4.590 -14.424 -3.660 1.00 85.19 399 ALA A O 1
ATOM 3007 N N . LYS A 1 400 ? 6.250 -15.805 -4.313 1.00 84.56 400 LYS A N 1
ATOM 3008 C CA . LYS A 1 400 ? 5.902 -16.896 -3.398 1.00 84.56 400 LYS A CA 1
ATOM 3009 C C . LYS A 1 400 ? 5.955 -16.466 -1.929 1.00 84.56 400 LYS A C 1
ATOM 3011 O O . LYS A 1 400 ? 4.993 -16.700 -1.214 1.00 84.56 400 LYS A O 1
ATOM 3016 N N . LEU A 1 401 ? 7.009 -15.761 -1.509 1.00 85.38 401 LEU A N 1
ATOM 3017 C CA . LEU A 1 401 ? 7.122 -15.272 -0.128 1.00 85.38 401 LEU A CA 1
ATOM 3018 C C . LEU A 1 401 ? 6.037 -14.244 0.210 1.00 85.38 401 LEU A C 1
ATOM 3020 O O . LEU A 1 401 ? 5.484 -14.282 1.302 1.00 85.38 401 LEU A O 1
ATOM 3024 N N . ARG A 1 402 ? 5.686 -13.359 -0.735 1.00 91.00 402 ARG A N 1
ATOM 3025 C CA . ARG A 1 402 ? 4.558 -12.431 -0.546 1.00 91.00 402 ARG A CA 1
ATOM 3026 C C . ARG A 1 402 ? 3.232 -13.182 -0.408 1.00 91.00 402 ARG A C 1
ATOM 3028 O O . ARG A 1 402 ? 2.452 -12.880 0.481 1.00 91.00 402 ARG A O 1
ATOM 3035 N N . GLN A 1 403 ? 2.978 -14.166 -1.273 1.00 92.31 403 GLN A N 1
ATOM 3036 C CA . GLN A 1 403 ? 1.767 -14.988 -1.216 1.00 92.31 403 GLN A CA 1
ATOM 3037 C C . GLN A 1 403 ? 1.674 -15.796 0.079 1.00 92.31 403 GLN A C 1
ATOM 3039 O O . GLN A 1 403 ? 0.582 -15.899 0.621 1.00 92.31 403 GLN A O 1
ATOM 3044 N N . ASP A 1 404 ? 2.787 -16.341 0.570 1.00 90.31 404 ASP A N 1
ATOM 3045 C CA . ASP A 1 404 ? 2.820 -17.106 1.819 1.00 90.31 404 ASP A CA 1
ATOM 3046 C C . ASP A 1 404 ? 2.534 -16.201 3.027 1.00 90.31 404 ASP A C 1
ATOM 3048 O O . ASP A 1 404 ? 1.674 -16.538 3.836 1.00 90.31 404 ASP A O 1
ATOM 3052 N N . ALA A 1 405 ? 3.151 -15.014 3.093 1.00 89.00 405 ALA A N 1
ATOM 3053 C CA . ALA A 1 405 ? 2.879 -14.031 4.147 1.00 89.00 405 ALA A CA 1
ATOM 3054 C C . ALA A 1 405 ? 1.415 -13.546 4.140 1.00 89.00 405 ALA A C 1
ATOM 3056 O O . ALA A 1 405 ? 0.773 -13.458 5.186 1.00 89.00 405 ALA A O 1
ATOM 3057 N N . LEU A 1 406 ? 0.856 -13.274 2.955 1.00 92.56 406 LEU A N 1
ATOM 3058 C CA . LEU A 1 406 ? -0.551 -12.884 2.815 1.00 92.56 406 LEU A CA 1
ATOM 3059 C C . LEU A 1 406 ? -1.504 -14.028 3.174 1.00 92.56 406 LEU A C 1
ATOM 3061 O O . LEU A 1 406 ? -2.511 -13.787 3.831 1.00 92.56 406 LEU A O 1
ATOM 3065 N N . ALA A 1 407 ? -1.191 -15.265 2.785 1.00 91.44 407 ALA A N 1
ATOM 3066 C CA . ALA A 1 407 ? -2.009 -16.427 3.116 1.00 91.44 407 ALA A CA 1
ATOM 3067 C C . ALA A 1 407 ? -1.992 -16.732 4.619 1.00 91.44 407 ALA A C 1
ATOM 3069 O O . ALA A 1 407 ? -3.003 -17.164 5.164 1.00 91.44 407 ALA A O 1
ATOM 3070 N N . GLU A 1 408 ? -0.867 -16.493 5.292 1.00 86.00 408 GLU A N 1
ATOM 3071 C CA . GLU A 1 408 ? -0.740 -16.684 6.735 1.00 86.00 408 GLU A CA 1
ATOM 3072 C C . GLU A 1 408 ? -1.549 -15.668 7.551 1.00 86.00 408 GLU A C 1
ATOM 3074 O O . GLU A 1 408 ? -2.168 -16.041 8.552 1.00 86.00 408 GLU A O 1
ATOM 3079 N N . ARG A 1 409 ? -1.562 -14.397 7.132 1.00 85.38 409 ARG A N 1
ATOM 3080 C CA . ARG A 1 409 ? -2.251 -13.328 7.871 1.00 85.38 409 ARG A CA 1
ATOM 3081 C C . ARG A 1 409 ? -3.699 -13.108 7.433 1.00 85.38 409 ARG A C 1
ATOM 3083 O O . ARG A 1 409 ? -4.561 -12.942 8.287 1.00 85.38 409 ARG A O 1
ATOM 3090 N N . TYR A 1 410 ? -3.953 -13.117 6.127 1.00 88.38 410 TYR A N 1
ATOM 3091 C CA . TYR A 1 410 ? -5.222 -12.712 5.510 1.00 88.38 410 TYR A CA 1
ATOM 3092 C C . TYR A 1 410 ? -5.949 -13.855 4.788 1.00 88.38 410 TYR A C 1
ATOM 3094 O O . TYR A 1 410 ? -6.972 -13.618 4.155 1.00 88.38 410 TYR A O 1
ATOM 3102 N N . PHE A 1 411 ? -5.424 -15.085 4.839 1.00 89.12 411 PHE A N 1
ATOM 3103 C CA . PHE A 1 411 ? -6.094 -16.291 4.330 1.00 89.12 411 PHE A CA 1
ATOM 3104 C C . PHE A 1 411 ? -6.431 -16.277 2.826 1.00 89.12 411 PHE A C 1
ATOM 3106 O O . PHE A 1 411 ? -7.302 -17.014 2.365 1.00 89.12 411 PHE A O 1
ATOM 3113 N N . PHE A 1 412 ? -5.693 -15.501 2.022 1.00 91.38 412 PHE A N 1
ATOM 3114 C CA . PHE A 1 412 ? -5.827 -15.491 0.563 1.00 91.38 412 PHE A CA 1
ATOM 3115 C C . PHE A 1 412 ? -4.477 -15.606 -0.154 1.00 91.38 412 PHE A C 1
ATOM 3117 O O . PHE A 1 412 ? -3.417 -15.310 0.392 1.00 91.38 412 PHE A O 1
ATOM 3124 N N . SER A 1 413 ? -4.515 -16.005 -1.429 1.00 92.94 413 SER A N 1
ATOM 3125 C CA . SER A 1 413 ? -3.342 -16.009 -2.308 1.00 92.94 413 SER A CA 1
ATOM 3126 C C . SER A 1 413 ? -3.459 -14.904 -3.356 1.00 92.94 413 SER A C 1
ATOM 3128 O O . SER A 1 413 ? -4.388 -14.901 -4.165 1.00 92.94 413 SER A O 1
ATOM 3130 N N . CYS A 1 414 ? -2.519 -13.955 -3.345 1.00 94.69 414 CYS A N 1
ATOM 3131 C CA . CYS A 1 414 ? -2.531 -12.812 -4.258 1.00 94.69 414 CYS A CA 1
ATOM 3132 C C . CYS A 1 414 ? -2.312 -13.231 -5.720 1.00 94.69 414 CYS A C 1
ATOM 3134 O O . CYS A 1 414 ? -1.328 -13.904 -6.044 1.00 94.69 414 CYS A O 1
ATOM 3136 N N . ARG A 1 415 ? -3.203 -12.757 -6.599 1.00 93.81 415 ARG A N 1
ATOM 3137 C CA . ARG A 1 415 ? -3.211 -12.992 -8.054 1.00 93.81 415 ARG A CA 1
ATOM 3138 C C . ARG A 1 415 ? -3.029 -11.709 -8.876 1.00 93.81 415 ARG A C 1
ATOM 3140 O O . ARG A 1 415 ? -3.439 -11.640 -10.023 1.00 93.81 415 ARG A O 1
ATOM 3147 N N . CYS A 1 416 ? -2.443 -10.663 -8.292 1.00 92.94 416 CYS A N 1
ATOM 3148 C CA . CYS A 1 416 ? -2.152 -9.441 -9.048 1.00 92.94 416 CYS A CA 1
ATOM 3149 C C . CYS A 1 416 ? -1.125 -9.699 -10.169 1.00 92.94 416 CYS A C 1
ATOM 3151 O O . CYS A 1 416 ? -0.384 -10.688 -10.134 1.00 92.94 416 CYS A O 1
ATOM 3153 N N . GLU A 1 417 ? -1.003 -8.751 -11.102 1.00 88.56 417 GLU A N 1
ATOM 3154 C CA . GLU A 1 417 ? -0.079 -8.819 -12.246 1.00 88.56 417 GLU A CA 1
ATOM 3155 C C . GLU A 1 417 ? 1.369 -9.172 -11.854 1.00 88.56 417 GLU A C 1
ATOM 3157 O O . GLU A 1 417 ? 2.034 -9.949 -12.538 1.00 88.56 417 GLU A O 1
ATOM 3162 N N . ARG A 1 418 ? 1.854 -8.685 -10.701 1.00 86.56 418 ARG A N 1
ATOM 3163 C CA . ARG A 1 418 ? 3.209 -8.978 -10.204 1.00 86.56 418 ARG A CA 1
ATOM 3164 C C . ARG A 1 418 ? 3.370 -10.392 -9.652 1.00 86.56 418 ARG A C 1
ATOM 3166 O O . ARG A 1 418 ? 4.496 -10.882 -9.561 1.00 86.56 418 ARG A O 1
ATOM 3173 N N . CYS A 1 419 ? 2.292 -11.022 -9.194 1.00 87.88 419 CYS A N 1
ATOM 3174 C CA . CYS A 1 419 ? 2.329 -12.402 -8.715 1.00 87.88 419 CYS A CA 1
ATOM 3175 C C . CYS A 1 419 ? 2.158 -13.385 -9.875 1.00 87.88 419 CYS A C 1
ATOM 3177 O O . CYS A 1 419 ? 2.945 -14.324 -9.981 1.00 87.88 419 CYS A O 1
ATOM 3179 N N . GLU A 1 420 ? 1.212 -13.139 -10.783 1.00 88.00 420 GLU A N 1
ATOM 3180 C CA . GLU A 1 420 ? 0.982 -14.010 -11.944 1.00 88.00 420 GLU A CA 1
ATOM 3181 C C . GLU A 1 420 ? 2.094 -13.883 -12.999 1.00 88.00 420 GLU A C 1
ATOM 3183 O O . GLU A 1 420 ? 2.547 -14.887 -13.546 1.00 88.00 420 GLU A O 1
ATOM 3188 N N . GLY A 1 421 ? 2.640 -12.680 -13.206 1.00 78.06 421 GLY A N 1
ATOM 3189 C CA . GLY A 1 421 ? 3.783 -12.436 -14.097 1.00 78.06 421 GLY A CA 1
ATOM 3190 C C . GLY A 1 421 ? 5.148 -12.853 -13.529 1.00 78.06 421 GLY A C 1
ATOM 3191 O O . GLY A 1 421 ? 6.171 -12.730 -14.211 1.00 78.06 421 GLY A O 1
ATOM 3192 N N . SER A 1 422 ? 5.203 -13.364 -12.294 1.00 69.06 422 SER A N 1
ATOM 3193 C CA . SER A 1 422 ? 6.461 -13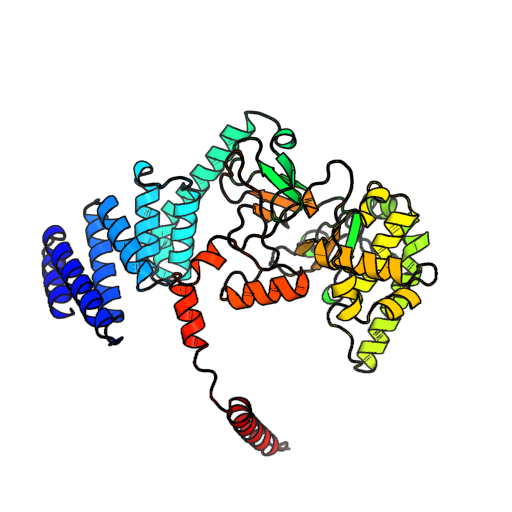.625 -11.575 1.00 69.06 422 SER A CA 1
ATOM 3194 C C . SER A 1 422 ? 7.372 -14.653 -12.251 1.00 69.06 422 SER A C 1
ATOM 3196 O O . SER A 1 422 ? 8.593 -14.531 -12.175 1.00 69.06 422 SER A O 1
ATOM 3198 N N . ALA A 1 423 ? 6.807 -15.618 -12.985 1.00 60.59 423 ALA A N 1
ATOM 3199 C CA . ALA A 1 423 ? 7.568 -16.604 -13.758 1.00 60.59 423 ALA A CA 1
ATOM 3200 C C . ALA A 1 423 ? 8.392 -15.977 -14.900 1.00 60.59 423 ALA A C 1
ATOM 3202 O O . ALA A 1 423 ? 9.306 -16.608 -15.437 1.00 60.59 423 ALA A O 1
ATOM 3203 N N . THR A 1 424 ? 8.085 -14.734 -15.272 1.00 60.22 424 THR A N 1
ATOM 3204 C CA . THR A 1 424 ? 8.778 -13.971 -16.317 1.00 60.22 424 THR A CA 1
ATOM 3205 C C . THR A 1 424 ? 9.531 -12.756 -15.787 1.00 60.22 424 THR A C 1
ATOM 3207 O O . THR A 1 424 ? 10.337 -12.204 -16.526 1.00 60.22 424 THR A O 1
ATOM 3210 N N . ASP A 1 425 ? 9.328 -12.377 -14.521 1.00 60.28 425 ASP A N 1
ATOM 3211 C CA . ASP A 1 425 ? 9.988 -11.231 -13.896 1.00 60.28 425 ASP A CA 1
ATOM 3212 C C . ASP A 1 425 ? 11.477 -11.550 -13.638 1.00 60.28 425 ASP A C 1
ATOM 3214 O O . ASP A 1 425 ? 11.792 -12.411 -12.805 1.00 60.28 425 ASP A O 1
ATOM 3218 N N . PRO A 1 426 ? 12.424 -10.896 -14.337 1.00 56.66 426 PRO A N 1
ATOM 3219 C CA . PRO A 1 426 ? 13.831 -11.260 -14.218 1.00 56.66 426 PRO A CA 1
ATOM 3220 C C . PRO A 1 426 ? 14.448 -10.817 -12.881 1.00 56.66 426 PRO A C 1
ATOM 3222 O O . PRO A 1 426 ? 15.425 -11.424 -12.446 1.00 56.66 426 PRO A O 1
ATOM 3225 N N . PHE A 1 427 ? 13.848 -9.848 -12.173 1.00 56.50 427 PHE A N 1
ATOM 3226 C CA . PHE A 1 427 ? 14.299 -9.414 -10.845 1.00 56.50 427 PHE A CA 1
ATOM 3227 C C . PHE A 1 427 ? 13.931 -10.462 -9.802 1.00 56.50 427 PHE A C 1
ATOM 3229 O O . PHE A 1 427 ? 14.767 -10.875 -8.997 1.00 56.50 427 PHE A O 1
ATOM 3236 N N . VAL A 1 428 ? 12.702 -10.976 -9.880 1.00 61.66 428 VAL A N 1
ATOM 3237 C CA . VAL A 1 428 ? 12.259 -12.110 -9.069 1.00 61.66 428 VAL A CA 1
ATOM 3238 C C . VAL A 1 428 ? 13.103 -13.342 -9.379 1.00 61.66 428 VAL A C 1
ATOM 3240 O O . VAL A 1 428 ? 13.563 -13.990 -8.443 1.00 61.66 428 VAL A O 1
ATOM 3243 N N . LYS A 1 429 ? 13.389 -13.642 -10.655 1.00 63.19 429 LYS A N 1
ATOM 3244 C CA . LYS A 1 429 ? 14.310 -14.735 -11.013 1.00 63.19 429 LYS A CA 1
ATOM 3245 C C . LYS A 1 429 ? 15.702 -14.534 -10.430 1.00 63.19 429 LYS A C 1
ATOM 3247 O O . LYS A 1 429 ? 16.266 -15.504 -9.945 1.00 63.19 429 LYS A O 1
ATOM 3252 N N . ALA A 1 430 ? 16.246 -13.318 -10.442 1.00 59.69 430 ALA A N 1
ATOM 3253 C CA . ALA A 1 430 ? 17.558 -13.031 -9.872 1.00 59.69 430 ALA A CA 1
ATOM 3254 C C . ALA A 1 430 ? 17.582 -13.253 -8.349 1.00 59.69 430 ALA A C 1
ATOM 3256 O O . ALA A 1 430 ? 18.472 -13.938 -7.850 1.00 59.69 430 ALA A O 1
ATOM 3257 N N . ILE A 1 431 ? 16.578 -12.760 -7.612 1.00 59.03 431 ILE A N 1
ATOM 3258 C CA . ILE A 1 431 ? 16.475 -12.980 -6.158 1.00 59.03 431 ILE A CA 1
ATOM 3259 C C . ILE A 1 431 ? 16.267 -14.466 -5.841 1.00 59.03 431 ILE A C 1
ATOM 3261 O O . ILE A 1 431 ? 16.943 -15.014 -4.971 1.00 59.03 431 ILE A O 1
ATOM 3265 N N . VAL A 1 432 ? 15.367 -15.142 -6.561 1.00 60.75 432 VAL A N 1
ATOM 3266 C CA . VAL A 1 432 ? 15.103 -16.575 -6.373 1.00 60.75 432 VAL A CA 1
ATOM 3267 C C . VAL A 1 432 ? 16.328 -17.411 -6.749 1.00 60.75 432 VAL A C 1
ATOM 3269 O O . VAL A 1 432 ? 16.635 -18.357 -6.037 1.00 60.75 432 VAL A O 1
ATOM 3272 N N . ALA A 1 433 ? 17.086 -17.047 -7.787 1.00 55.31 433 ALA A N 1
ATOM 3273 C CA . ALA A 1 433 ? 18.315 -17.743 -8.176 1.00 55.31 433 ALA A CA 1
ATOM 3274 C C . ALA A 1 433 ? 19.402 -17.674 -7.086 1.00 55.31 433 ALA A C 1
ATOM 3276 O O . ALA A 1 433 ? 20.137 -18.642 -6.884 1.00 55.31 433 ALA A O 1
ATOM 3277 N N . VAL A 1 434 ? 19.469 -16.561 -6.341 1.00 50.19 434 VAL A N 1
ATOM 3278 C CA . VAL A 1 434 ? 20.321 -16.430 -5.144 1.00 50.19 434 VAL A CA 1
ATOM 3279 C C . VAL A 1 434 ? 19.795 -17.298 -3.989 1.00 50.19 434 VAL A C 1
ATOM 3281 O O . VAL A 1 434 ? 20.587 -17.817 -3.202 1.00 50.19 434 VAL A O 1
ATOM 3284 N N . GLN A 1 435 ? 18.479 -17.522 -3.907 1.00 48.66 435 GLN A N 1
ATOM 3285 C CA . GLN A 1 435 ? 17.850 -18.412 -2.920 1.00 48.66 435 GLN A CA 1
ATOM 3286 C C . GLN A 1 435 ? 17.923 -19.905 -3.295 1.00 48.66 435 GLN A C 1
ATOM 3288 O O . GLN A 1 435 ? 17.960 -20.748 -2.398 1.00 48.66 435 GLN A O 1
ATOM 3293 N N . THR A 1 436 ? 18.029 -20.272 -4.580 1.00 41.31 436 THR A N 1
ATOM 3294 C CA . THR A 1 436 ? 18.162 -21.668 -5.063 1.00 41.31 436 THR A CA 1
ATOM 3295 C C . THR A 1 436 ? 19.564 -22.251 -4.872 1.00 41.31 436 THR A C 1
ATOM 3297 O O . THR A 1 436 ? 20.064 -23.040 -5.670 1.00 41.31 436 THR A O 1
ATOM 3300 N N . GLY A 1 437 ? 20.188 -21.890 -3.762 1.00 45.50 437 GLY A N 1
ATOM 3301 C CA . GLY A 1 437 ? 21.307 -22.595 -3.175 1.00 45.50 437 GLY A CA 1
ATOM 3302 C C . GLY A 1 437 ? 21.028 -22.880 -1.708 1.00 45.50 437 GLY A C 1
ATOM 3303 O O . GLY A 1 437 ? 21.916 -22.668 -0.885 1.00 45.50 437 GLY A O 1
ATOM 3304 N N . SER A 1 438 ? 19.823 -23.338 -1.341 1.00 45.03 438 SER A N 1
ATOM 3305 C CA . SER A 1 438 ? 19.649 -24.006 -0.050 1.00 45.03 438 SER A CA 1
ATOM 3306 C C . SER A 1 438 ? 20.668 -25.144 -0.002 1.00 45.03 438 SER A C 1
ATOM 3308 O O . SER A 1 438 ? 20.512 -26.159 -0.685 1.00 45.03 438 SER A O 1
ATOM 3310 N N . ARG A 1 439 ? 21.766 -24.949 0.738 1.00 51.31 439 ARG A N 1
ATOM 3311 C CA . ARG A 1 439 ? 22.762 -25.999 0.950 1.00 51.31 439 ARG A CA 1
ATOM 3312 C C . ARG A 1 439 ? 22.018 -27.211 1.498 1.00 51.31 439 ARG A C 1
ATOM 3314 O O . ARG A 1 439 ? 21.370 -27.097 2.539 1.00 51.31 439 ARG A O 1
ATOM 3321 N N . GLN A 1 440 ? 22.129 -28.364 0.836 1.00 49.03 440 GLN A N 1
ATOM 3322 C CA . GLN A 1 440 ? 21.834 -29.625 1.515 1.00 49.03 440 GLN A CA 1
ATOM 3323 C C . GLN A 1 440 ? 22.623 -29.620 2.830 1.00 49.03 440 GLN A C 1
ATOM 3325 O O . GLN A 1 440 ? 23.791 -29.224 2.845 1.00 49.03 440 GLN A O 1
ATOM 3330 N N . ASP A 1 441 ? 21.968 -29.962 3.939 1.00 51.31 441 ASP A N 1
ATOM 3331 C CA . ASP A 1 441 ? 22.555 -29.892 5.279 1.00 51.31 441 ASP A CA 1
ATOM 3332 C C . ASP A 1 441 ? 22.948 -28.469 5.756 1.00 51.31 441 ASP A C 1
ATOM 3334 O O . ASP A 1 441 ? 23.868 -28.321 6.565 1.00 51.31 441 ASP A O 1
ATOM 3338 N N . ALA A 1 442 ? 22.250 -27.405 5.324 1.00 51.62 442 ALA A N 1
ATOM 3339 C CA . ALA A 1 442 ? 22.503 -26.020 5.760 1.00 51.62 442 ALA A CA 1
ATOM 3340 C C . ALA A 1 442 ? 22.605 -25.884 7.290 1.00 51.62 442 ALA A C 1
ATOM 3342 O O . ALA A 1 442 ? 23.559 -25.287 7.789 1.00 51.62 442 ALA A O 1
ATOM 3343 N N . THR A 1 443 ? 21.707 -26.526 8.043 1.00 52.00 443 THR A N 1
ATOM 3344 C CA . THR A 1 443 ? 21.774 -26.573 9.510 1.00 52.00 443 THR A CA 1
ATOM 3345 C C . THR A 1 443 ? 23.101 -27.157 9.985 1.00 52.00 443 THR A C 1
ATOM 3347 O O . THR A 1 443 ? 23.771 -26.559 10.812 1.00 52.00 443 THR A O 1
ATOM 3350 N N . LYS A 1 444 ? 23.559 -28.277 9.423 1.00 59.94 444 LYS A N 1
ATOM 3351 C CA . LYS A 1 444 ? 24.857 -28.896 9.750 1.00 59.94 444 LYS A CA 1
ATOM 3352 C C . LYS A 1 444 ? 26.032 -27.969 9.414 1.00 59.94 444 LYS A C 1
ATOM 3354 O O . LYS A 1 444 ? 26.970 -27.859 10.204 1.00 59.94 444 LYS A O 1
ATOM 3359 N N . HIS A 1 445 ? 25.969 -27.284 8.271 1.00 54.16 445 HIS A N 1
ATOM 3360 C CA . HIS A 1 445 ? 26.998 -26.348 7.825 1.00 54.16 445 HIS A CA 1
ATOM 3361 C C . HIS A 1 445 ? 27.119 -25.134 8.758 1.00 54.16 445 HIS A C 1
ATOM 3363 O O . HIS A 1 445 ? 28.204 -24.857 9.279 1.00 54.16 445 HIS A O 1
ATOM 3369 N N . TYR A 1 446 ? 26.010 -24.431 8.998 1.00 48.84 446 TYR A N 1
ATOM 3370 C CA . TYR A 1 446 ? 25.990 -23.227 9.825 1.00 48.84 446 TYR A CA 1
ATOM 3371 C C . TYR A 1 446 ? 26.201 -23.557 11.303 1.00 48.84 446 TYR A C 1
ATOM 3373 O O . TYR A 1 446 ? 26.996 -22.896 11.962 1.00 48.84 446 TYR A O 1
ATOM 3381 N N . HIS A 1 447 ? 25.633 -24.651 11.812 1.00 58.62 447 HIS A N 1
ATOM 3382 C CA . HIS A 1 447 ? 25.816 -25.068 13.204 1.00 58.62 447 HIS A CA 1
ATOM 3383 C C . HIS A 1 447 ? 27.283 -25.432 13.506 1.00 58.62 447 HIS A C 1
ATOM 3385 O O . HIS A 1 447 ? 27.794 -25.104 14.578 1.00 58.62 447 HIS A O 1
ATOM 3391 N N . ALA A 1 448 ? 28.016 -26.020 12.551 1.00 58.31 448 ALA A N 1
ATOM 3392 C CA . ALA A 1 448 ? 29.456 -26.253 12.684 1.00 58.31 448 ALA A CA 1
ATOM 3393 C C . ALA A 1 448 ? 30.291 -24.958 12.650 1.00 58.31 448 ALA A C 1
ATOM 3395 O O . ALA A 1 448 ? 31.335 -24.891 13.302 1.00 58.31 448 ALA A O 1
ATOM 3396 N N . GLN A 1 449 ? 29.866 -23.931 11.905 1.00 53.81 449 GLN A N 1
ATOM 3397 C CA . GLN A 1 449 ? 30.519 -22.616 11.896 1.00 53.81 449 GLN A CA 1
ATOM 3398 C C . GLN A 1 449 ? 30.215 -21.818 13.168 1.00 53.81 449 GLN A C 1
ATOM 3400 O O . GLN A 1 449 ? 31.154 -21.347 13.808 1.00 53.81 449 GLN A O 1
ATOM 3405 N N . CYS A 1 450 ? 28.953 -21.762 13.599 1.00 52.38 450 CYS A N 1
ATOM 3406 C CA . CYS A 1 450 ? 28.534 -21.155 14.862 1.00 52.38 450 CYS A CA 1
ATOM 3407 C C . CYS A 1 450 ? 29.241 -21.810 16.055 1.00 52.38 450 CYS A C 1
ATOM 3409 O O . CYS A 1 450 ? 29.779 -21.101 16.897 1.00 52.38 450 CYS A O 1
ATOM 3411 N N . ARG A 1 451 ? 29.373 -23.148 16.094 1.00 53.59 451 ARG A N 1
ATOM 3412 C CA . ARG A 1 451 ? 30.173 -23.841 17.127 1.00 53.59 451 ARG A CA 1
ATOM 3413 C C . ARG A 1 451 ? 31.654 -23.457 17.092 1.00 53.59 451 ARG A C 1
ATOM 3415 O O . ARG A 1 451 ? 32.282 -23.372 18.143 1.00 53.59 451 ARG A O 1
ATOM 3422 N N . ARG A 1 452 ? 32.235 -23.237 15.909 1.00 52.62 452 ARG A N 1
ATOM 3423 C CA . ARG A 1 452 ? 33.644 -22.822 15.759 1.00 52.62 452 ARG A CA 1
ATOM 3424 C C . ARG A 1 452 ? 33.867 -21.386 16.231 1.00 52.62 452 ARG A C 1
ATOM 3426 O O . ARG A 1 452 ? 34.873 -21.116 16.877 1.00 52.62 452 ARG A O 1
ATOM 3433 N N . LEU A 1 453 ? 32.926 -20.497 15.919 1.00 47.97 453 LEU A N 1
ATOM 3434 C CA . LEU A 1 453 ? 32.924 -19.099 16.349 1.00 47.97 453 LEU A CA 1
ATOM 3435 C C . LEU A 1 453 ? 32.686 -18.988 17.861 1.00 47.97 453 LEU A C 1
ATOM 3437 O O . LEU A 1 453 ? 33.472 -18.343 18.544 1.00 47.97 453 LEU A O 1
ATOM 3441 N N . ALA A 1 454 ? 31.718 -19.726 18.410 1.00 45.94 454 ALA A N 1
ATOM 3442 C CA . ALA A 1 454 ? 31.459 -19.783 19.850 1.00 45.94 454 ALA A CA 1
ATOM 3443 C C . ALA A 1 454 ? 32.661 -20.328 20.647 1.00 45.94 454 ALA A C 1
ATOM 3445 O O . ALA A 1 454 ? 33.000 -19.797 21.701 1.00 45.94 454 ALA A O 1
ATOM 3446 N N . ARG A 1 455 ? 33.376 -21.335 20.119 1.00 50.22 455 ARG A N 1
ATOM 3447 C CA . ARG A 1 455 ? 34.630 -21.836 20.720 1.00 50.22 455 ARG A CA 1
ATOM 3448 C C . ARG A 1 455 ? 35.777 -20.823 20.667 1.00 50.22 455 ARG A C 1
ATOM 3450 O O . ARG A 1 455 ? 36.642 -20.866 21.532 1.00 50.22 455 ARG A O 1
ATOM 3457 N N . ARG A 1 456 ? 35.799 -19.921 19.677 1.00 49.84 456 ARG A N 1
ATOM 3458 C CA . ARG A 1 456 ? 36.773 -18.817 19.613 1.00 49.84 456 ARG A CA 1
ATOM 3459 C C . ARG A 1 456 ? 36.445 -17.706 20.610 1.00 49.84 456 ARG A C 1
ATOM 3461 O O . ARG A 1 456 ? 37.369 -17.168 21.202 1.00 49.84 456 ARG A O 1
ATOM 3468 N N . CYS A 1 457 ? 35.166 -17.423 20.855 1.00 41.81 457 CYS A N 1
ATOM 3469 C CA . CYS A 1 457 ? 34.748 -16.491 21.907 1.00 41.81 457 CYS A CA 1
ATOM 3470 C C . CYS A 1 457 ? 35.037 -17.035 23.317 1.00 41.81 457 CYS A C 1
ATOM 3472 O O . CYS A 1 457 ? 35.453 -16.277 24.180 1.00 41.81 457 CYS A O 1
ATOM 3474 N N . ALA A 1 458 ? 34.921 -18.350 23.536 1.00 42.16 458 ALA A N 1
ATOM 3475 C CA . ALA A 1 458 ? 35.274 -18.983 24.813 1.00 42.16 458 ALA A CA 1
ATOM 3476 C C . ALA A 1 458 ? 36.793 -19.043 25.099 1.00 42.16 458 ALA A C 1
ATOM 3478 O O . ALA A 1 458 ? 37.188 -19.359 26.218 1.00 42.16 458 ALA A O 1
ATOM 3479 N N . ALA A 1 459 ? 37.648 -18.756 24.109 1.00 45.12 459 ALA A N 1
ATOM 3480 C CA . ALA A 1 459 ? 39.106 -18.727 24.264 1.00 45.12 459 ALA A CA 1
ATOM 3481 C C . ALA A 1 459 ? 39.659 -17.330 24.610 1.00 45.12 459 ALA A C 1
ATOM 3483 O O . ALA A 1 459 ? 40.852 -17.200 24.877 1.00 45.12 459 ALA A O 1
ATOM 3484 N N . VAL A 1 460 ? 38.811 -16.297 24.631 1.00 49.12 460 VAL A N 1
ATOM 3485 C CA . VAL A 1 460 ? 39.165 -14.960 25.123 1.00 49.12 460 VAL A CA 1
ATOM 3486 C C . VAL A 1 460 ? 38.590 -14.822 26.529 1.00 49.12 460 VAL A C 1
ATOM 3488 O O . VAL A 1 460 ? 37.524 -14.253 26.741 1.00 49.12 460 VAL A O 1
ATOM 3491 N N . GLY A 1 461 ? 39.279 -15.435 27.493 1.00 42.59 461 GLY A N 1
ATOM 3492 C CA . GLY A 1 461 ? 39.087 -15.113 28.905 1.00 42.59 461 GLY A CA 1
ATOM 3493 C C . GLY A 1 461 ? 39.588 -13.691 29.199 1.00 42.59 461 GLY A C 1
ATOM 3494 O O . GLY A 1 461 ? 40.417 -13.175 28.445 1.00 42.59 461 GLY A O 1
ATOM 3495 N N . PRO A 1 462 ? 39.096 -13.045 30.268 1.00 39.78 462 PRO A N 1
ATOM 3496 C CA . PRO A 1 462 ? 39.458 -11.673 30.595 1.00 39.78 462 PRO A CA 1
ATOM 3497 C C . PRO A 1 462 ? 40.958 -11.588 30.894 1.00 39.78 462 PRO A C 1
ATOM 3499 O O . PRO A 1 462 ? 41.454 -12.198 31.840 1.00 39.78 462 PRO A O 1
ATOM 3502 N N . THR A 1 463 ? 41.689 -10.831 30.080 1.00 40.75 463 THR A N 1
ATOM 3503 C CA . THR A 1 463 ? 42.974 -10.270 30.495 1.00 40.75 463 THR A CA 1
ATOM 3504 C C . THR A 1 463 ? 42.696 -9.248 31.593 1.00 40.75 463 THR A C 1
ATOM 3506 O O . THR A 1 463 ? 41.911 -8.326 31.374 1.00 40.75 463 THR A O 1
ATOM 3509 N N . THR A 1 464 ? 43.297 -9.488 32.758 1.00 39.31 464 THR A N 1
ATOM 3510 C CA . THR A 1 464 ? 43.373 -8.602 33.931 1.00 39.31 464 THR A CA 1
ATOM 3511 C C . THR A 1 464 ? 43.694 -7.160 33.591 1.00 39.31 464 THR A C 1
ATOM 3513 O O . THR A 1 464 ? 44.584 -6.977 32.725 1.00 39.31 464 THR A O 1
#